Protein 6MNI (pdb70)

Foldseek 3Di:
DLLVVLVVCLQVVVQVVVVVLLVVVVVVVVVVLVVLVVLCPDCLNQAPDDQAWAAQAQAIDDHDPSLVVNLVVQVVVCVVPVQWPKKKKAWPVQGMHIPVDDNRHHNDGPCVDQQFVVQVVVEPDWAKTDWDADPVVRFTWIWTKHQQVYPCDVRTMMIITIGTLVVVQVSQVPDDSFPAKGKWKFALQQATSDDPVPCVSHRPGQCPDDQWSVVVNVDQAAWDWTGGNNATKIWGWADDPVNNMIMIMIDGSVRSSD/DVVQQVQQQVQVVVVLVVVVVVVVVVLVVQVVQQPDCLNQAPDDQAWAAQAQAIDDHDPSLVVNLVVQVVVCVVPVQFPKKKKAWPVQHMHIPVDDRRHHNDGCCPDQQFVVQVVVAPDFDKTDWDADPVVRWTWIWTKHQHVYPVGGRTIMIITIGTLVSVLVVQLPDAGQPHKGKWKFALQQATSYDNVPRVSHRPGQCPPDAFSVVVNVDQFAWDWTQHPNFTKIWTWAANPVNNITMIIIDGVVSVD

Solvent-accessible surface area: 21282 Å² total

Radius of gyration: 25.37 Å; Cα contacts (8 Å, |Δi|>4): 1089; chains: 2; bounding box: 43×61×76 Å

B-factor: mean 28.2, std 11.21, range [11.04, 81.49]

Nearest PDB structures (foldseek):
  6mni-assembly1_B  TM=1.004E+00  e=1.463E-52  Pseudomonas syringae pv. actinidiae
  7k5n-assembly1_A-2  TM=7.389E-01  e=6.295E-14  Aeromonas caviae
  7w0w-assembly1_A  TM=8.957E-01  e=5.207E-07  Bacillus velezensis
  3lif-assembly2_B  TM=7.211E-01  e=4.928E-08  Rhodopseudomonas palustris
  7w0w-assembly1_B  TM=7.610E-01  e=7.788E-07  Bacillus velezensis

Secondary structure (DSSP, 8-state):
-HHHHHHHHHHHHHHHHHHHHHHHHHHHHHHHHHHHHHHHHSHHHHT--S-S-B-SSSSPPPPPHHHHHHHHHHHHHHHH-TT-SEEEEEETTSBEEEES--TT--S--GGGSHHHHHHHHTTTSEEEPPPEEEGGGTEEEEEEEEEEEETTEEEEEEEEEEEEHHHHHHHHTT--BTTTBEEEEEETTSBEEE-SS-GGGTTSBGGG-STTHHHHTT--SEEEEEEETTEEEEEEEEEETTTTEEEEEEEEHHHHT-/-HHHHHHHHHHHHHHHHHHHHHHHHHHHHHHHHHT-HHHHT--S-S-B-SSSS--PPPHHHHHHHHHHHHHHHH-TT--EEEEEETTSBEEEES--TT--S--GGGSHHHHHHHTTTTSEEEPPPEEEGGGTEEEEEEEEEE--SS-SS-EEEEEEEEHHHHHHHHHT--BTTTBEEEEEETTSBEEE-SS-GGGTTSBGGGS-TTHHHHTT-SSEEEEEEETTEEEEEEEEE-TTT-EEEEEEEEHHHH-

Sequence (509 aa):
NLRDKATSDFVDSSGREEIRQVDNAMQLFFDGITQNVNYIAAHPLIAGAGDDFRNYMGAVATAQSENDKQATELFASSIAKAHPAYSYVSYGLINGSYIMTPEDPKKMSNYDPRVRPWYKTAMANAGKTVRSDAYYWANDDAVLVSTIRAIPNKLGNPGGVVNIDVSLKQLTNIVKQIKLGESGYLMLMEKNGTVLVDPKQPEHNFKKLGELGDGFAELAKTGSGLVELTLNGERYMANVYPSEQLGWNFIGLIKQDEVMATSDFVDSSSGRREIRQVDNNAMQLFFDGITQNVNYIAAHPLIAGAGDDFRNYMGAVATAQSENDKQATELFASSIAKAHPAYSYVSYGLINGSYIMTPEDPKMSNYDPRVRPWYKTAMANAGKTVRSDAYYWANDDAVLVSTIRAIPNKLGNPGGVVNIDVSLKQLTNIVKQIKLGESGYLMLMEKNGTVLVDPKQPEHNFKKLGELGDGFAELAKTGSGLVELTLNGERYMANVYPSEQLGWNFIGLIKQDEVM

Structure (mmCIF, N/CA/C/O backbone):
data_6MNI
#
_entry.id   6MNI
#
_cell.length_a   34.244
_cell.length_b   53.916
_cell.length_c   73.312
_cell.angle_alpha   104.790
_cell.angle_beta   91.200
_cell.angle_gamma   92.710
#
_symmetry.space_group_name_H-M   'P 1'
#
loop_
_entity.id
_entity.type
_entity.pdbx_description
1 polymer 'Methyl-accepting chemotaxis protein'
2 non-polymer PROLINE
3 non-polymer GLYCEROL
4 non-polymer 'CHLORIDE ION'
5 water water
#
loop_
_atom_site.group_PDB
_atom_site.id
_atom_site.type_symbol
_atom_site.label_atom_id
_atom_site.label_alt_id
_atom_site.label_comp_id
_atom_site.label_asym_id
_atom_site.label_entity_id
_atom_site.label_seq_id
_atom_site.pdbx_PDB_ins_code
_atom_site.Cartn_x
_atom_site.Cartn_y
_atom_site.Cartn_z
_atom_site.occupancy
_atom_site.B_iso_or_equiv
_atom_site.auth_seq_id
_atom_site.auth_comp_id
_atom_site.auth_asym_id
_atom_site.auth_atom_id
_atom_site.pdbx_PDB_model_num
ATOM 1 N N . ASN A 1 23 ? -0.188 -12.854 11.111 1.00 43.93 29 ASN A N 1
ATOM 2 C CA . ASN A 1 23 ? -0.922 -13.936 11.785 1.00 43.98 29 ASN A CA 1
ATOM 3 C C . ASN A 1 23 ? -0.025 -14.681 12.772 1.00 45.98 29 ASN A C 1
ATOM 4 O O . ASN A 1 23 ? -0.253 -14.612 13.973 1.00 41.17 29 ASN A O 1
ATOM 9 N N . LEU A 1 24 ? 0.987 -15.398 12.268 1.00 37.63 30 LEU A N 1
ATOM 10 C CA . LEU A 1 24 ? 1.962 -16.015 13.168 1.00 44.53 30 LEU A CA 1
ATOM 11 C C . LEU A 1 24 ? 2.695 -14.961 13.994 1.00 37.18 30 LEU A C 1
ATOM 12 O O . LEU A 1 24 ? 2.913 -15.147 15.197 1.00 34.13 30 LEU A O 1
ATOM 17 N N . ARG A 1 25 ? 3.088 -13.849 13.367 1.00 32.36 31 ARG A N 1
ATOM 18 C CA . ARG A 1 25 ? 3.631 -12.727 14.132 1.00 29.18 31 ARG A CA 1
ATOM 19 C C . ARG A 1 25 ? 2.629 -12.253 15.178 1.00 29.05 31 ARG A C 1
ATOM 20 O O . ARG A 1 25 ? 2.988 -12.029 16.342 1.00 30.00 31 ARG A O 1
ATOM 28 N N . ASP A 1 26 ? 1.360 -12.105 14.780 1.00 24.23 32 ASP A N 1
ATOM 29 C CA . ASP A 1 26 ? 0.323 -11.671 15.717 1.00 25.24 32 ASP A CA 1
ATOM 30 C C . ASP A 1 26 ? 0.144 -12.666 16.852 1.00 31.40 32 ASP A C 1
ATOM 31 O O . ASP A 1 26 ? -0.070 -12.269 18.004 1.00 32.49 32 ASP A O 1
ATOM 36 N N . LYS A 1 27 ? 0.175 -13.963 16.541 1.00 31.97 33 LYS A N 1
ATOM 37 C CA . LYS A 1 27 ? -0.028 -14.947 17.602 1.00 31.05 33 LYS A CA 1
ATOM 38 C C . LYS A 1 27 ? 1.131 -14.925 18.585 1.00 30.42 33 LYS A C 1
ATOM 39 O O . LYS A 1 27 ? 0.919 -14.990 19.802 1.00 32.98 33 LYS A O 1
ATOM 45 N N . ALA A 1 28 ? 2.363 -14.832 18.081 1.00 26.18 34 ALA A N 1
ATOM 46 C CA . ALA A 1 28 ? 3.505 -14.754 18.982 1.00 31.18 34 ALA A CA 1
ATOM 47 C C . ALA A 1 28 ? 3.455 -13.482 19.819 1.00 34.59 34 ALA A C 1
ATOM 48 O O . ALA A 1 28 ? 3.820 -13.496 20.999 1.00 31.15 34 ALA A O 1
ATOM 50 N N . THR A 1 29 ? 3.007 -12.370 19.223 1.00 28.55 35 THR A N 1
ATOM 51 C CA . THR A 1 29 ? 2.914 -11.116 19.968 1.00 28.06 35 THR A CA 1
ATOM 52 C C . THR A 1 29 ? 1.793 -11.162 21.001 1.00 30.34 35 THR A C 1
ATOM 53 O O . THR A 1 29 ? 1.985 -10.747 22.152 1.00 31.09 35 THR A O 1
ATOM 57 N N . SER A 1 30 ? 0.615 -11.658 20.616 1.00 25.15 36 SER A N 1
ATOM 58 C CA . SER A 1 30 ? -0.471 -11.753 21.589 1.00 30.02 36 SER A CA 1
ATOM 59 C C . SER A 1 30 ? -0.144 -12.754 22.690 1.00 30.79 36 SER A C 1
ATOM 60 O O . SER A 1 30 ? -0.583 -12.579 23.835 1.00 32.00 36 SER A O 1
ATOM 63 N N . ASP A 1 31 ? 0.635 -13.792 22.376 1.00 30.70 37 ASP A N 1
ATOM 64 C CA . ASP A 1 31 ? 1.060 -14.722 23.420 1.00 33.10 37 ASP A CA 1
ATOM 65 C C . ASP A 1 31 ? 1.964 -14.028 24.430 1.00 31.10 37 ASP A C 1
ATOM 66 O O . ASP A 1 31 ? 1.862 -14.273 25.639 1.00 29.99 37 ASP A O 1
ATOM 71 N N . PHE A 1 32 ? 2.859 -13.154 23.960 1.00 28.12 38 PHE A N 1
ATOM 72 C CA . PHE A 1 32 ? 3.696 -12.412 24.894 1.00 26.43 38 PHE A CA 1
ATOM 73 C C . PHE A 1 32 ? 2.851 -11.482 25.748 1.00 28.58 38 PHE A C 1
ATOM 74 O O . PHE A 1 32 ? 2.995 -11.442 26.978 1.00 27.00 38 PHE A O 1
ATOM 82 N N . VAL A 1 33 ? 1.949 -10.735 25.110 1.00 22.93 39 VAL A N 1
ATOM 83 C CA . VAL A 1 33 ? 1.130 -9.772 25.838 1.00 25.21 39 VAL A CA 1
ATOM 84 C C . VAL A 1 33 ? 0.264 -10.491 26.866 1.00 28.34 39 VAL A C 1
ATOM 85 O O . VAL A 1 33 ? 0.169 -10.069 28.028 1.00 28.00 39 VAL A O 1
ATOM 89 N N . ASP A 1 34 ? -0.365 -11.598 26.454 1.00 26.68 40 ASP A N 1
ATOM 90 C CA . ASP A 1 34 ? -1.201 -12.381 27.365 1.00 32.96 40 ASP A CA 1
ATOM 91 C C . ASP A 1 34 ? -0.376 -13.000 28.484 1.00 28.36 40 ASP A C 1
ATOM 92 O O . ASP A 1 34 ? -0.721 -12.877 29.667 1.00 31.32 40 ASP A O 1
ATOM 97 N N . SER A 1 35 ? 0.713 -13.678 28.127 1.00 24.58 41 SER A N 1
ATOM 98 C CA . SER A 1 35 ? 1.538 -14.343 29.129 1.00 27.38 41 SER A CA 1
ATOM 99 C C . SER A 1 35 ? 2.152 -13.343 30.107 1.00 29.17 41 SER A C 1
ATOM 100 O O . SER A 1 35 ? 2.088 -13.538 31.328 1.00 27.68 41 SER A O 1
ATOM 103 N N . SER A 1 36 ? 2.743 -12.256 29.601 1.00 23.17 42 SER A N 1
ATOM 104 C CA . SER A 1 36 ? 3.394 -11.307 30.500 1.00 23.20 42 SER A CA 1
ATOM 105 C C . SER A 1 36 ? 2.380 -10.573 31.368 1.00 24.71 42 SER A C 1
ATOM 106 O O . SER A 1 36 ? 2.648 -10.307 32.544 1.00 23.73 42 SER A O 1
ATOM 109 N N . GLY A 1 37 ? 1.213 -10.238 30.817 1.00 23.03 43 GLY A N 1
ATOM 110 C CA . GLY A 1 37 ? 0.192 -9.594 31.620 1.00 21.70 43 GLY A CA 1
ATOM 111 C C . GLY A 1 37 ? -0.328 -10.509 32.709 1.00 22.76 43 GLY A C 1
ATOM 112 O O . GLY A 1 37 ? -0.593 -10.072 33.833 1.00 26.28 43 GLY A O 1
ATOM 113 N N . ARG A 1 38 ? -0.462 -11.796 32.394 1.00 21.23 44 ARG A N 1
ATOM 114 C CA . ARG A 1 38 ? -0.985 -12.726 33.388 1.00 24.03 44 ARG A CA 1
ATOM 115 C C . ARG A 1 38 ? 0.021 -12.950 34.504 1.00 24.13 44 ARG A C 1
ATOM 116 O O . ARG A 1 38 ? -0.363 -13.113 35.673 1.00 29.60 44 ARG A O 1
ATOM 124 N N . GLU A 1 39 ? 1.311 -12.941 34.173 1.00 25.88 45 GLU A N 1
ATOM 125 C CA A GLU A 1 39 ? 2.350 -13.061 35.192 0.51 24.72 45 GLU A CA 1
ATOM 126 C CA B GLU A 1 39 ? 2.326 -13.070 35.210 0.49 24.74 45 GLU A CA 1
ATOM 127 C C . GLU A 1 39 ? 2.480 -11.775 36.001 1.00 29.66 45 GLU A C 1
ATOM 128 O O . GLU A 1 39 ? 2.589 -11.808 37.235 1.00 24.71 45 GLU A O 1
ATOM 139 N N . ILE A 1 40 ? 2.478 -10.620 35.320 1.00 20.18 46 ILE A N 1
ATOM 140 C CA . ILE A 1 40 ? 2.647 -9.359 36.032 1.00 18.16 46 ILE A CA 1
ATOM 141 C C . ILE A 1 40 ? 1.487 -9.102 36.982 1.00 22.34 46 ILE A C 1
ATOM 142 O O . ILE A 1 40 ? 1.678 -8.547 38.075 1.00 26.21 46 ILE A O 1
ATOM 147 N N . ARG A 1 41 ? 0.268 -9.485 36.594 1.00 21.10 47 ARG A N 1
ATOM 148 C CA . ARG A 1 41 ? -0.855 -9.227 37.483 1.00 24.11 47 ARG A CA 1
ATOM 149 C C . ARG A 1 41 ? -0.674 -9.960 38.805 1.00 24.03 47 ARG A C 1
ATOM 150 O O . ARG A 1 41 ? -1.090 -9.451 39.851 1.00 24.67 47 ARG A O 1
ATOM 158 N N . GLN A 1 42 ? -0.009 -11.121 38.788 1.00 24.13 48 GLN A N 1
ATOM 159 C CA . GLN A 1 42 ? 0.254 -11.821 40.048 1.00 23.78 48 GLN A CA 1
ATOM 160 C C . GLN A 1 42 ? 1.393 -11.181 40.835 1.00 28.19 48 GLN A C 1
ATOM 161 O O . GLN A 1 42 ? 1.408 -11.279 42.070 1.00 24.80 48 GLN A O 1
ATOM 167 N N . VAL A 1 43 ? 2.356 -10.550 40.145 1.00 22.35 49 VAL A N 1
ATOM 168 C CA . VAL A 1 43 ? 3.409 -9.789 40.820 1.00 22.37 49 VAL A CA 1
ATOM 169 C C . VAL A 1 43 ? 2.828 -8.533 41.459 1.00 21.56 49 VAL A C 1
ATOM 170 O O . VAL A 1 43 ? 3.201 -8.151 42.576 1.00 23.09 49 VAL A O 1
ATOM 174 N N . ASP A 1 44 ? 1.914 -7.868 40.748 1.00 22.92 50 ASP A N 1
ATOM 175 C CA . ASP A 1 44 ? 1.166 -6.735 41.290 1.00 21.46 50 ASP A CA 1
ATOM 176 C C . ASP A 1 44 ? 0.468 -7.129 42.584 1.00 22.71 50 ASP A C 1
ATOM 177 O O . ASP A 1 44 ? 0.560 -6.423 43.602 1.00 23.81 50 ASP A O 1
ATOM 182 N N . ASN A 1 45 ? -0.203 -8.288 42.568 1.00 20.13 51 ASN A N 1
ATOM 183 C CA . ASN A 1 45 ? -0.885 -8.763 43.768 1.00 19.03 51 ASN A CA 1
ATOM 184 C C . ASN A 1 45 ? 0.111 -9.027 44.885 1.00 21.75 51 ASN A C 1
ATOM 185 O O . ASN A 1 45 ? -0.136 -8.665 46.043 1.00 21.31 51 ASN A O 1
ATOM 190 N N . ALA A 1 46 ? 1.248 -9.643 44.555 1.00 18.53 52 ALA A N 1
ATOM 191 C CA . ALA A 1 46 ? 2.275 -9.903 45.562 1.00 21.67 52 ALA A CA 1
ATOM 192 C C . ALA A 1 46 ? 2.755 -8.613 46.214 1.00 22.89 52 ALA A C 1
ATOM 193 O O . ALA A 1 46 ? 2.856 -8.525 47.444 1.00 19.42 52 ALA A O 1
ATOM 195 N N . MET A 1 47 ? 3.069 -7.597 45.400 1.00 18.74 53 MET A N 1
ATOM 196 C CA . MET A 1 47 ? 3.529 -6.328 45.949 1.00 20.81 53 MET A CA 1
ATOM 197 C C . MET A 1 47 ? 2.456 -5.678 46.818 1.00 19.18 53 MET A C 1
ATOM 198 O O . MET A 1 47 ? 2.761 -5.066 47.848 1.00 19.94 53 MET A O 1
ATOM 203 N N . GLN A 1 48 ? 1.190 -5.812 46.428 1.00 19.05 54 GLN A N 1
ATOM 204 C CA . GLN A 1 48 ? 0.125 -5.230 47.225 1.00 21.40 54 GLN A CA 1
ATOM 205 C C . GLN A 1 48 ? 0.033 -5.900 48.585 1.00 21.19 54 GLN A C 1
ATOM 206 O O . GLN A 1 48 ? -0.197 -5.225 49.590 1.00 22.53 54 GLN A O 1
ATOM 212 N N . LEU A 1 49 ? 0.230 -7.220 48.639 1.00 22.65 55 LEU A N 1
ATOM 213 C CA . LEU A 1 49 ? 0.168 -7.915 49.928 1.00 17.81 55 LEU A CA 1
ATOM 214 C C . LEU A 1 49 ? 1.337 -7.515 50.818 1.00 18.35 55 LEU A C 1
ATOM 215 O O . LEU A 1 49 ? 1.187 -7.373 52.043 1.00 20.16 55 LEU A O 1
ATOM 220 N N . PHE A 1 50 ? 2.516 -7.351 50.219 1.00 17.87 56 PHE A N 1
ATOM 221 C CA . PHE A 1 50 ? 3.671 -6.847 50.951 1.00 22.06 56 PHE A CA 1
ATOM 222 C C . PHE A 1 50 ? 3.371 -5.489 51.579 1.00 22.32 56 PHE A C 1
ATOM 223 O O . PHE A 1 50 ? 3.564 -5.283 52.788 1.00 17.84 56 PHE A O 1
ATOM 231 N N . PHE A 1 51 ? 2.871 -4.556 50.780 1.00 17.86 57 PHE A N 1
ATOM 232 C CA . PHE A 1 51 ? 2.611 -3.228 51.319 1.00 17.97 57 PHE A CA 1
ATOM 233 C C . PHE A 1 51 ? 1.385 -3.213 52.219 1.00 22.34 57 PHE A C 1
ATOM 234 O O . PHE A 1 51 ? 1.293 -2.369 53.113 1.00 20.17 57 PHE A O 1
ATOM 242 N N . ASP A 1 52 ? 0.435 -4.128 52.002 1.00 18.07 58 ASP A N 1
ATOM 243 C CA . ASP A 1 52 ? -0.701 -4.231 52.918 1.00 20.64 58 ASP A CA 1
ATOM 244 C C . ASP A 1 52 ? -0.220 -4.504 54.325 1.00 20.94 58 ASP A C 1
ATOM 245 O O . ASP A 1 52 ? -0.751 -3.943 55.291 1.00 19.23 58 ASP A O 1
ATOM 250 N N . GLY A 1 53 ? 0.753 -5.411 54.469 1.00 17.85 59 GLY A N 1
ATOM 251 C CA . GLY A 1 53 ? 1.272 -5.707 55.796 1.00 18.70 59 GLY A CA 1
ATOM 252 C C . GLY A 1 53 ? 1.922 -4.497 56.436 1.00 18.43 59 GLY A C 1
ATOM 253 O O . GLY A 1 53 ? 1.830 -4.297 57.648 1.00 16.29 59 GLY A O 1
ATOM 254 N N . ILE A 1 54 ? 2.592 -3.674 55.623 1.00 16.20 60 ILE A N 1
ATOM 255 C CA . ILE A 1 54 ? 3.207 -2.451 56.135 1.00 15.53 60 ILE A CA 1
ATOM 256 C C . ILE A 1 54 ? 2.136 -1.443 56.541 1.00 18.72 60 ILE A C 1
ATOM 257 O O . ILE A 1 54 ? 2.201 -0.845 57.620 1.00 17.22 60 ILE A O 1
ATOM 262 N N . THR A 1 55 ? 1.137 -1.245 55.681 1.00 16.50 61 THR A N 1
ATOM 263 C CA . THR A 1 55 ? 0.015 -0.362 55.999 1.00 13.83 61 THR A CA 1
ATOM 264 C C . THR A 1 55 ? -0.623 -0.744 57.319 1.00 15.55 61 THR A C 1
ATOM 265 O O . THR A 1 55 ? -0.899 0.113 58.167 1.00 16.22 61 THR A O 1
ATOM 269 N N . GLN A 1 56 ? -0.860 -2.042 57.511 1.00 15.49 62 GLN A N 1
ATOM 270 C CA . GLN A 1 56 ? -1.495 -2.491 58.744 1.00 14.19 62 GLN A CA 1
ATOM 271 C C . GLN A 1 56 ? -0.604 -2.223 59.949 1.00 14.23 62 GLN A C 1
ATOM 272 O O . GLN A 1 56 ? -1.090 -1.866 61.022 1.00 15.44 62 GLN A O 1
ATOM 278 N N . ASN A 1 57 ? 0.711 -2.369 59.792 1.00 14.88 63 ASN A N 1
ATOM 279 C CA . ASN A 1 57 ? 1.575 -2.091 60.927 1.00 15.69 63 ASN A CA 1
ATOM 280 C C . ASN A 1 57 ? 1.691 -0.588 61.214 1.00 16.86 63 ASN A C 1
ATOM 281 O O . ASN A 1 57 ? 1.835 -0.199 62.377 1.00 17.17 63 ASN A O 1
ATOM 286 N N . VAL A 1 58 ? 1.605 0.267 60.191 1.00 16.99 64 VAL A N 1
ATOM 287 C CA . VAL A 1 58 ? 1.531 1.707 60.440 1.00 14.50 64 VAL A CA 1
ATOM 288 C C . VAL A 1 58 ? 0.281 2.026 61.248 1.00 16.68 64 VAL A C 1
ATOM 289 O O . VAL A 1 58 ? 0.329 2.779 62.223 1.00 16.68 64 VAL A O 1
ATOM 293 N N . ASN A 1 59 ? -0.847 1.402 60.885 1.00 16.46 65 ASN A N 1
ATOM 294 C CA . ASN A 1 59 ? -2.099 1.620 61.613 1.00 16.16 65 ASN A CA 1
ATOM 295 C C . ASN A 1 59 ? -2.031 1.122 63.053 1.00 18.06 65 ASN A C 1
ATOM 296 O O . ASN A 1 59 ? -2.645 1.719 63.949 1.00 17.42 65 ASN A O 1
ATOM 301 N N . TYR A 1 60 ? -1.303 0.033 63.299 1.00 17.36 66 TYR A N 1
ATOM 302 C CA . TYR A 1 60 ? -1.069 -0.415 64.665 1.00 16.44 66 TYR A CA 1
ATOM 303 C C . TYR A 1 60 ? -0.259 0.618 65.444 1.00 15.49 66 TYR A C 1
ATOM 304 O O . TYR A 1 60 ? -0.620 0.987 66.571 1.00 18.10 66 TYR A O 1
ATOM 313 N N . ILE A 1 61 ? 0.835 1.114 64.846 1.00 15.10 67 ILE A N 1
ATOM 314 C CA . ILE A 1 61 ? 1.668 2.101 65.527 1.00 14.73 67 ILE A CA 1
ATOM 315 C C . ILE A 1 61 ? 0.864 3.354 65.825 1.00 16.39 67 ILE A C 1
ATOM 316 O O . ILE A 1 61 ? 0.961 3.922 66.918 1.00 17.49 67 ILE A O 1
ATOM 321 N N . ALA A 1 62 ? 0.059 3.800 64.857 1.00 15.50 68 ALA A N 1
ATOM 322 C CA . ALA A 1 62 ? -0.679 5.054 64.982 1.00 16.92 68 ALA A CA 1
ATOM 323 C C . ALA A 1 62 ? -1.673 5.023 66.135 1.00 21.09 68 ALA A C 1
ATOM 324 O O . ALA A 1 62 ? -1.976 6.065 66.720 1.00 19.00 68 ALA A O 1
ATOM 326 N N . ALA A 1 63 ? -2.206 3.855 66.456 1.00 18.64 69 ALA A N 1
ATOM 327 C CA . ALA A 1 63 ? -3.159 3.732 67.552 1.00 16.50 69 ALA A CA 1
ATOM 328 C C . ALA A 1 63 ? -2.493 3.431 68.884 1.00 18.40 69 ALA A C 1
ATOM 329 O O . ALA A 1 63 ? -3.188 3.355 69.912 1.00 21.32 69 ALA A O 1
ATOM 331 N N . HIS A 1 64 ? -1.177 3.257 68.905 1.00 17.70 70 HIS A N 1
ATOM 332 C CA . HIS A 1 64 ? -0.495 2.908 70.142 1.00 19.55 70 HIS A CA 1
ATOM 333 C C . HIS A 1 64 ? -0.512 4.080 71.129 1.00 20.87 70 HIS A C 1
ATOM 334 O O . HIS A 1 64 ? -0.351 5.246 70.734 1.00 19.17 70 HIS A O 1
ATOM 341 N N . PRO A 1 65 ? -0.689 3.810 72.423 1.00 18.89 71 PRO A N 1
ATOM 342 C CA . PRO A 1 65 ? -0.784 4.912 73.405 1.00 18.61 71 PRO A CA 1
ATOM 343 C C . PRO A 1 65 ? 0.419 5.839 73.449 1.00 23.06 71 PRO A C 1
ATOM 344 O O . PRO A 1 65 ? 0.249 7.021 73.768 1.00 21.11 71 PRO A O 1
ATOM 348 N N . LEU A 1 66 ? 1.632 5.341 73.190 1.00 19.24 72 LEU A N 1
ATOM 349 C CA . LEU A 1 66 ? 2.801 6.215 73.183 1.00 19.55 72 LEU A CA 1
ATOM 350 C C . LEU A 1 66 ? 2.803 7.144 71.986 1.00 20.06 72 LEU A C 1
ATOM 351 O O . LEU A 1 66 ? 3.516 8.158 71.990 1.00 20.06 72 LEU A O 1
ATOM 356 N N . ILE A 1 67 ? 2.041 6.804 70.954 1.00 17.81 73 ILE A N 1
AT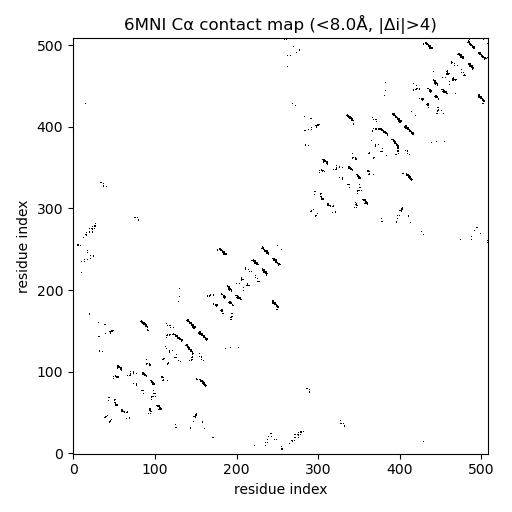OM 357 C CA . ILE A 1 67 ? 2.121 7.499 69.669 1.00 17.62 73 ILE A CA 1
ATOM 358 C C . ILE A 1 67 ? 0.876 8.372 69.525 1.00 15.88 73 ILE A C 1
ATOM 359 O O . ILE A 1 67 ? 0.965 9.599 69.347 1.00 16.91 73 ILE A O 1
ATOM 364 N N . ALA A 1 68 ? -0.303 7.746 69.646 1.00 17.49 74 ALA A N 1
ATOM 365 C CA . ALA A 1 68 ? -1.542 8.524 69.655 1.00 21.99 74 ALA A CA 1
ATOM 366 C C . ALA A 1 68 ? -1.594 9.503 70.827 1.00 20.42 74 ALA A C 1
ATOM 367 O O . ALA A 1 68 ? -2.290 10.521 70.758 1.00 21.82 74 ALA A O 1
ATOM 369 N N . GLY A 1 69 ? -0.914 9.195 71.927 1.00 19.66 75 GLY A N 1
ATOM 370 C CA . GLY A 1 69 ? -0.884 10.037 73.095 1.00 22.27 75 GLY A CA 1
ATOM 371 C C . GLY A 1 69 ? 0.374 10.860 73.230 1.00 22.74 75 GLY A C 1
ATOM 372 O O . GLY A 1 69 ? 0.635 11.392 74.315 1.00 25.40 75 GLY A O 1
ATOM 373 N N . ALA A 1 70 ? 1.173 10.965 72.169 1.00 18.68 76 ALA A N 1
ATOM 374 C CA . ALA A 1 70 ? 2.426 11.711 72.227 1.00 20.41 76 ALA A CA 1
ATOM 375 C C . ALA A 1 70 ? 2.195 13.188 72.508 1.00 20.68 76 ALA A C 1
ATOM 376 O O . ALA A 1 70 ? 1.278 13.799 71.959 1.00 22.10 76 ALA A O 1
ATOM 378 N N . GLY A 1 71 ? 3.077 13.766 73.333 1.00 22.11 77 GLY A N 1
ATOM 379 C CA . GLY A 1 71 ? 3.056 15.180 73.666 1.00 20.32 77 GLY A CA 1
ATOM 380 C C . GLY A 1 71 ? 4.328 15.886 73.245 1.00 23.15 77 GLY A C 1
ATOM 381 O O . GLY A 1 71 ? 4.883 15.571 72.191 1.00 21.41 77 GLY A O 1
ATOM 382 N N . ASP A 1 72 ? 4.802 16.853 74.034 1.00 21.40 78 ASP A N 1
ATOM 383 C CA . ASP A 1 72 ? 5.858 17.743 73.557 1.00 21.27 78 ASP A CA 1
ATOM 384 C C . ASP A 1 72 ? 7.248 17.354 74.051 1.00 22.01 78 ASP A C 1
ATOM 385 O O . ASP A 1 72 ? 8.166 18.188 73.986 1.00 22.81 78 ASP A O 1
ATOM 390 N N . ASP A 1 73 ? 7.428 16.115 74.523 1.00 21.33 79 ASP A N 1
ATOM 391 C CA . ASP A 1 73 ? 8.647 15.703 75.214 1.00 24.94 79 ASP A CA 1
ATOM 392 C C . ASP A 1 73 ? 9.510 14.724 74.420 1.00 20.79 79 ASP A C 1
ATOM 393 O O . ASP A 1 73 ? 10.374 14.064 75.006 1.00 23.09 79 ASP A O 1
ATOM 398 N N . PHE A 1 74 ? 9.340 14.636 73.099 1.00 18.23 80 PHE A N 1
ATOM 399 C CA . PHE A 1 74 ? 10.246 13.821 72.302 1.00 18.76 80 PHE A CA 1
ATOM 400 C C . PHE A 1 74 ? 11.468 14.647 71.883 1.00 17.66 80 PHE A C 1
ATOM 401 O O . PHE A 1 74 ? 11.410 15.872 71.792 1.00 19.19 80 PHE A O 1
ATOM 409 N N . ARG A 1 75 ? 12.575 13.960 71.600 1.00 16.86 81 ARG A N 1
ATOM 410 C CA . ARG A 1 75 ? 13.792 14.675 71.215 1.00 18.19 81 ARG A CA 1
ATOM 411 C C . ARG A 1 75 ? 13.599 15.451 69.923 1.00 19.47 81 ARG A C 1
ATOM 412 O O . ARG A 1 75 ? 12.894 15.034 69.005 1.00 18.69 81 ARG A O 1
ATOM 420 N N . ASN A 1 76 ? 14.263 16.596 69.851 1.00 17.16 82 ASN A N 1
ATOM 421 C CA . ASN A 1 76 ? 14.175 17.476 68.704 1.00 20.51 82 ASN A CA 1
ATOM 422 C C . ASN A 1 76 ? 15.581 17.591 68.133 1.00 22.41 82 ASN A C 1
ATOM 423 O O . ASN A 1 76 ? 16.510 17.953 68.860 1.00 21.74 82 ASN A O 1
ATOM 428 N N . TYR A 1 77 ? 15.740 17.262 66.849 1.00 17.21 83 TYR A N 1
ATOM 429 C CA . TYR A 1 77 ? 17.051 17.213 66.218 1.00 17.47 83 TYR A CA 1
ATOM 430 C C . TYR A 1 77 ? 17.268 18.354 65.229 1.00 18.46 83 TYR A C 1
ATOM 431 O O . TYR A 1 77 ? 18.096 18.218 64.330 1.00 17.52 83 TYR A O 1
ATOM 440 N N . MET A 1 78 ? 16.499 19.449 65.349 1.00 16.38 84 MET A N 1
ATOM 441 C CA . MET A 1 78 ? 16.552 20.511 64.341 1.00 16.29 84 MET A CA 1
ATOM 442 C C . MET A 1 78 ? 17.844 21.303 64.397 1.00 20.24 84 MET A C 1
ATOM 443 O O . MET A 1 78 ? 18.199 21.957 63.406 1.00 21.81 84 MET A O 1
ATOM 448 N N . GLY A 1 79 ? 18.542 21.268 65.524 1.00 21.63 85 GLY A N 1
ATOM 449 C CA . GLY A 1 79 ? 19.793 21.983 65.635 1.00 24.21 85 GLY A CA 1
ATOM 450 C C . GLY A 1 79 ? 21.009 21.094 65.774 1.00 23.45 85 GLY A C 1
ATOM 451 O O . GLY A 1 79 ? 21.014 19.929 65.363 1.00 21.84 85 GLY A O 1
ATOM 452 N N . ALA A 1 80 ? 22.049 21.650 66.402 1.00 26.47 86 ALA A N 1
ATOM 453 C CA . ALA A 1 80 ? 23.358 21.012 66.418 1.00 28.48 86 ALA A CA 1
ATOM 454 C C . ALA A 1 80 ? 23.377 19.776 67.302 1.00 24.17 86 ALA A C 1
ATOM 455 O O . ALA A 1 80 ? 24.088 18.813 66.999 1.00 28.72 86 ALA A O 1
ATOM 457 N N . VAL A 1 81 ? 22.604 19.788 68.381 1.00 27.12 87 VAL A N 1
ATOM 458 C CA . VAL A 1 81 ? 22.584 18.702 69.355 1.00 25.61 87 VAL A CA 1
ATOM 459 C C . VAL A 1 81 ? 21.136 18.431 69.710 1.00 25.73 87 VAL A C 1
ATOM 460 O O . VAL A 1 81 ? 20.338 19.362 69.844 1.00 26.84 87 VAL A O 1
ATOM 464 N N . ALA A 1 82 ? 20.795 17.152 69.875 1.00 26.79 88 ALA A N 1
ATOM 465 C CA . ALA A 1 82 ? 19.430 16.812 70.236 1.00 22.54 88 ALA A CA 1
ATOM 466 C C . ALA A 1 82 ? 19.052 17.402 71.593 1.00 23.83 88 ALA A C 1
ATOM 467 O O . ALA A 1 82 ? 19.895 17.567 72.481 1.00 32.07 88 ALA A O 1
ATOM 469 N N . THR A 1 83 ? 17.767 17.725 71.757 1.00 19.95 89 THR A N 1
ATOM 470 C CA . THR A 1 83 ? 17.252 18.056 73.077 1.00 27.83 89 THR A CA 1
ATOM 471 C C . THR A 1 83 ? 17.294 16.811 73.976 1.00 27.14 89 THR A C 1
ATOM 472 O O . THR A 1 83 ? 17.631 15.710 73.538 1.00 24.60 89 THR A O 1
ATOM 476 N N . ALA A 1 84 ? 16.988 17.004 75.255 1.00 29.28 90 ALA A N 1
ATOM 477 C CA . ALA A 1 84 ? 17.161 15.937 76.235 1.00 30.70 90 ALA A CA 1
ATOM 478 C C . ALA A 1 84 ? 16.141 14.819 76.026 1.00 29.07 90 ALA A C 1
ATOM 479 O O . ALA A 1 84 ? 14.992 15.075 75.661 1.00 24.90 90 ALA A O 1
ATOM 481 N N . GLN A 1 85 ? 16.561 13.579 76.284 1.00 26.82 91 GLN A N 1
ATOM 482 C CA . GLN A 1 85 ? 15.713 12.408 76.059 1.00 23.11 91 GLN A CA 1
ATOM 483 C C . GLN A 1 85 ? 14.845 12.138 77.285 1.00 28.81 91 GLN A C 1
ATOM 484 O O . GLN A 1 85 ? 15.361 11.925 78.387 1.00 34.77 91 GLN A O 1
ATOM 490 N N . SER A 1 86 ? 13.535 12.125 77.083 1.00 21.69 92 SER A N 1
ATOM 491 C CA . SER A 1 86 ? 12.571 11.844 78.137 1.00 27.41 92 SER A CA 1
ATOM 492 C C . SER A 1 86 ? 12.293 10.346 78.228 1.00 25.06 92 SER A C 1
ATOM 493 O O . SER A 1 86 ? 12.614 9.567 77.329 1.00 24.38 92 SER A O 1
ATOM 496 N N . GLU A 1 87 ? 11.644 9.945 79.324 1.00 23.28 93 GLU A N 1
ATOM 497 C CA . GLU A 1 87 ? 11.233 8.550 79.441 1.00 23.69 93 GLU A CA 1
ATOM 498 C C . GLU A 1 87 ? 10.273 8.151 78.319 1.00 24.12 93 GLU A C 1
ATOM 499 O O . GLU A 1 87 ? 10.375 7.046 77.774 1.00 24.60 93 GLU A O 1
ATOM 505 N N . ASN A 1 88 ? 9.348 9.044 77.937 1.00 23.34 94 ASN A N 1
ATOM 506 C CA . ASN A 1 88 ? 8.424 8.703 76.858 1.00 24.97 94 ASN A CA 1
ATOM 507 C C . ASN A 1 88 ? 9.160 8.529 75.528 1.00 25.93 94 ASN A C 1
ATOM 508 O O . ASN A 1 88 ? 8.778 7.685 74.706 1.00 19.59 94 ASN A O 1
ATOM 513 N N . ASP A 1 89 ? 10.194 9.336 75.285 1.00 22.59 95 ASP A N 1
ATOM 514 C CA . ASP A 1 89 ? 11.001 9.175 74.076 1.00 19.88 95 ASP A CA 1
ATOM 515 C C . ASP A 1 89 ? 11.705 7.828 74.087 1.00 20.22 95 ASP A C 1
ATOM 516 O O . ASP A 1 89 ? 11.716 7.112 73.086 1.00 18.70 95 ASP A O 1
ATOM 521 N N . LYS A 1 90 ? 12.280 7.455 75.232 1.00 19.77 96 LYS A N 1
ATOM 522 C CA . LYS A 1 90 ? 12.928 6.151 75.343 1.00 20.60 96 LYS A CA 1
ATOM 523 C C . LYS A 1 90 ? 11.953 5.025 75.029 1.00 20.65 96 LYS A C 1
ATOM 524 O O . LYS A 1 90 ? 12.279 4.108 74.266 1.00 22.22 96 LYS A O 1
ATOM 530 N N . GLN A 1 91 ? 10.741 5.099 75.583 1.00 24.39 97 GLN A N 1
ATOM 531 C CA . GLN A 1 91 ? 9.771 4.025 75.391 1.00 22.11 97 GLN A CA 1
ATOM 532 C C . GLN A 1 91 ? 9.282 3.958 73.949 1.00 20.20 97 GLN A C 1
ATOM 533 O O . GLN A 1 91 ? 9.090 2.863 73.405 1.00 20.99 97 GLN A O 1
ATOM 539 N N . ALA A 1 92 ? 9.050 5.112 73.316 1.00 16.21 98 ALA A N 1
ATOM 540 C CA . ALA A 1 92 ? 8.623 5.085 71.916 1.00 17.06 98 ALA A CA 1
ATOM 541 C C . ALA A 1 92 ? 9.741 4.580 71.007 1.00 16.18 98 ALA A C 1
ATOM 542 O O . ALA A 1 92 ? 9.481 3.845 70.045 1.00 17.87 98 ALA A O 1
ATOM 544 N N . THR A 1 93 ? 10.989 4.980 71.282 1.00 18.53 99 THR A N 1
ATOM 545 C CA . THR A 1 93 ? 12.110 4.487 70.488 1.00 16.98 99 THR A CA 1
ATOM 546 C C . THR A 1 93 ? 12.208 2.973 70.595 1.00 19.94 99 THR A C 1
ATOM 547 O O . THR A 1 93 ? 12.397 2.279 69.588 1.00 20.87 99 THR A O 1
ATOM 551 N N . GLU A 1 94 ? 12.030 2.449 71.806 1.00 21.19 100 GLU A N 1
ATOM 552 C CA . GLU A 1 94 ? 12.122 1.007 72.016 1.00 19.72 100 GLU A CA 1
ATOM 553 C C . GLU A 1 94 ? 10.964 0.270 71.352 1.00 19.75 100 GLU A C 1
ATOM 554 O O . GLU A 1 94 ? 11.144 -0.838 70.826 1.00 19.47 100 GLU A O 1
ATOM 560 N N . LEU A 1 95 ? 9.769 0.866 71.369 1.00 19.61 101 LEU A N 1
ATOM 561 C CA . LEU A 1 95 ? 8.654 0.306 70.611 1.00 19.12 101 LEU A CA 1
ATOM 562 C C . LEU A 1 95 ? 9.026 0.156 69.146 1.00 19.08 101 LEU A C 1
ATOM 563 O O . LEU A 1 95 ? 8.855 -0.911 68.551 1.00 17.57 101 LEU A O 1
ATOM 568 N N . PHE A 1 96 ? 9.560 1.223 68.544 1.00 17.88 102 PHE A N 1
ATOM 569 C CA . PHE A 1 96 ? 9.893 1.140 67.126 1.00 15.16 102 PHE A CA 1
ATOM 570 C C . PHE A 1 96 ? 11.034 0.156 66.887 1.00 16.60 102 PHE A C 1
ATOM 571 O O . PHE A 1 96 ? 11.041 -0.564 65.883 1.00 19.03 102 PHE A O 1
ATOM 579 N N . ALA A 1 97 ? 12.018 0.138 67.787 1.00 16.38 103 ALA A N 1
ATOM 580 C CA . ALA A 1 97 ? 13.145 -0.779 67.651 1.00 16.24 103 ALA A CA 1
ATOM 581 C C . ALA A 1 97 ? 12.668 -2.230 67.650 1.00 19.11 103 ALA A C 1
ATOM 582 O O . ALA A 1 97 ? 13.189 -3.073 66.901 1.00 18.42 103 ALA A O 1
ATOM 584 N N . SER A 1 98 ? 11.702 -2.537 68.518 1.00 18.54 104 SER A N 1
ATOM 585 C CA A SER A 1 98 ? 11.206 -3.909 68.610 0.59 18.53 104 SER A CA 1
ATOM 586 C CA B SER A 1 98 ? 11.186 -3.904 68.616 0.41 18.53 104 SER A CA 1
ATOM 587 C C . SER A 1 98 ? 10.408 -4.291 67.369 1.00 19.94 104 SER A C 1
ATOM 588 O O . SER A 1 98 ? 10.469 -5.443 66.912 1.00 19.37 104 SER A O 1
ATOM 593 N N . ILE A 1 99 ? 9.659 -3.343 66.804 1.00 18.86 105 ILE A N 1
ATOM 594 C CA . ILE A 1 99 ? 8.942 -3.619 65.566 1.00 18.64 105 ILE A CA 1
ATOM 595 C C . ILE A 1 99 ? 9.924 -3.860 64.427 1.00 20.64 105 ILE A C 1
ATOM 596 O O . ILE A 1 99 ? 9.777 -4.804 63.646 1.00 17.80 105 ILE A O 1
ATOM 601 N N . ALA A 1 100 ? 10.949 -3.010 64.321 1.00 18.11 106 ALA A N 1
ATOM 602 C CA . ALA A 1 100 ? 11.929 -3.146 63.248 1.00 20.03 106 ALA A CA 1
ATOM 603 C C . ALA A 1 100 ? 12.701 -4.455 63.359 1.00 19.35 106 ALA A C 1
ATOM 604 O O . ALA A 1 100 ? 13.016 -5.095 62.342 1.00 18.81 106 ALA A O 1
ATOM 606 N N . LYS A 1 101 ? 13.002 -4.872 64.589 1.00 18.52 107 LYS A N 1
ATOM 607 C CA . LYS A 1 101 ? 13.750 -6.107 64.792 1.00 18.02 107 LYS A CA 1
ATOM 608 C C . LYS A 1 101 ? 13.003 -7.296 64.208 1.00 21.84 107 LYS A C 1
ATOM 609 O O . LYS A 1 101 ? 13.604 -8.175 63.570 1.00 22.24 107 LYS A O 1
ATOM 615 N N . ALA A 1 102 ? 11.680 -7.309 64.374 1.00 15.51 108 ALA A N 1
ATOM 616 C CA . ALA A 1 102 ? 10.860 -8.402 63.857 1.00 18.84 108 ALA A CA 1
ATOM 617 C C . ALA A 1 102 ? 10.592 -8.310 62.360 1.00 20.19 108 ALA A C 1
ATOM 618 O O . ALA A 1 102 ? 10.063 -9.271 61.782 1.00 18.69 108 ALA A O 1
ATOM 620 N N . HIS A 1 103 ? 10.905 -7.178 61.713 1.00 17.79 109 HIS A N 1
ATOM 621 C CA . HIS A 1 103 ? 10.604 -6.961 60.297 1.00 17.19 109 HIS A CA 1
ATOM 622 C C . HIS A 1 103 ? 11.862 -6.475 59.590 1.00 20.61 109 HIS A C 1
ATOM 623 O O . HIS A 1 103 ? 12.029 -5.272 59.333 1.00 19.08 109 HIS A O 1
ATOM 630 N N . PRO A 1 104 ? 12.765 -7.384 59.233 1.00 19.51 110 PRO A N 1
ATOM 631 C CA . PRO A 1 104 ? 14.036 -6.945 58.618 1.00 25.15 110 PRO A CA 1
ATOM 632 C C . PRO A 1 104 ? 13.883 -6.257 57.269 1.00 26.12 110 PRO A C 1
ATOM 633 O O . PRO A 1 104 ? 14.845 -5.620 56.813 1.00 25.44 110 PRO A O 1
ATOM 637 N N . ALA A 1 105 ? 12.730 -6.356 56.602 1.00 20.76 111 ALA A N 1
ATOM 638 C CA . ALA A 1 105 ? 12.590 -5.622 55.346 1.00 24.35 111 ALA A CA 1
ATOM 639 C C . ALA A 1 105 ? 12.332 -4.135 55.564 1.00 22.15 111 ALA A C 1
ATOM 640 O O . ALA A 1 105 ? 12.398 -3.366 54.601 1.00 24.29 111 ALA A O 1
ATOM 642 N N . TYR A 1 106 ? 12.064 -3.711 56.793 1.00 21.37 112 TYR A N 1
ATOM 643 C CA . TYR A 1 106 ? 11.874 -2.288 57.070 1.00 21.19 112 TYR A CA 1
ATOM 644 C C . TYR A 1 106 ? 13.234 -1.608 57.205 1.00 19.38 112 TYR A C 1
ATOM 645 O O . TYR A 1 106 ? 14.063 -2.040 58.008 1.00 22.50 112 TYR A O 1
ATOM 654 N N . SER A 1 107 ? 13.462 -0.529 56.444 1.00 17.44 113 SER A N 1
ATOM 655 C CA . SER A 1 107 ? 14.704 0.225 56.618 1.00 20.27 113 SER A CA 1
ATOM 656 C C . SER A 1 107 ? 14.663 1.135 57.841 1.00 19.62 113 SER A C 1
ATOM 657 O O . SER A 1 107 ? 15.652 1.229 58.582 1.00 20.22 113 SER A O 1
ATOM 660 N N . TYR A 1 108 ? 13.540 1.830 58.047 1.00 17.28 114 TYR A N 1
ATOM 661 C CA . TYR A 1 108 ? 13.373 2.763 59.152 1.00 15.54 114 TYR A CA 1
ATOM 662 C C . TYR A 1 108 ? 11.930 2.691 59.601 1.00 15.63 114 TYR A C 1
ATOM 663 O O . TYR A 1 108 ? 11.043 2.431 58.793 1.00 16.93 114 TYR A O 1
ATOM 672 N N . VAL A 1 109 ? 11.716 2.896 60.898 1.00 13.00 115 VAL A N 1
ATOM 673 C CA . VAL A 1 109 ? 10.393 3.179 61.463 1.00 14.27 115 VAL A CA 1
ATOM 674 C C . VAL A 1 109 ? 10.506 4.500 62.223 1.00 17.42 115 VAL A C 1
ATOM 675 O O . VAL A 1 109 ? 11.381 4.647 63.088 1.00 17.13 115 VAL A O 1
ATOM 679 N N . SER A 1 110 ? 9.624 5.461 61.923 1.00 14.67 116 SER A N 1
ATOM 680 C CA . SER A 1 110 ? 9.804 6.764 62.551 1.00 13.40 116 SER A CA 1
ATOM 681 C C . SER A 1 110 ? 8.475 7.494 62.691 1.00 13.21 116 SER A C 1
ATOM 682 O O . SER A 1 110 ? 7.428 7.055 62.204 1.00 15.83 116 SER A O 1
ATOM 685 N N . TYR A 1 111 ? 8.537 8.627 63.393 1.00 13.89 117 TYR A N 1
ATOM 686 C CA . TYR A 1 111 ? 7.353 9.401 63.747 1.00 13.75 117 TYR A CA 1
ATOM 687 C C . TYR A 1 111 ? 7.813 10.844 63.876 1.00 13.50 117 TYR A C 1
ATOM 688 O O . TYR A 1 111 ? 8.612 11.131 64.766 1.00 15.53 117 TYR A O 1
ATOM 697 N N . GLY A 1 112 ? 7.333 11.734 63.004 1.00 14.96 118 GLY A N 1
ATOM 698 C CA . GLY A 1 112 ? 7.680 13.155 63.065 1.00 12.73 118 GLY A CA 1
ATOM 699 C C . GLY A 1 112 ? 6.472 13.960 63.508 1.00 15.50 118 GLY A C 1
ATOM 700 O O . GLY A 1 112 ? 5.355 13.683 63.081 1.00 16.90 118 GLY A O 1
ATOM 701 N N . LEU A 1 113 ? 6.698 14.933 64.393 1.00 15.77 119 LEU A N 1
ATOM 702 C CA . LEU A 1 113 ? 5.603 15.647 65.039 1.00 13.32 119 LEU A CA 1
ATOM 703 C C . LEU A 1 113 ? 5.590 17.105 64.581 1.00 14.74 119 LEU A C 1
ATOM 704 O O . LEU A 1 113 ? 6.572 17.627 64.057 1.00 15.95 119 LEU A O 1
ATOM 709 N N . ILE A 1 114 ? 4.448 17.765 64.798 1.00 14.17 120 ILE A N 1
ATOM 710 C CA . ILE A 1 114 ? 4.292 19.143 64.326 1.00 14.18 120 ILE A CA 1
ATOM 711 C C . ILE A 1 114 ? 5.156 20.152 65.056 1.00 15.14 120 ILE A C 1
ATOM 712 O O . ILE A 1 114 ? 5.204 21.315 64.626 1.00 17.40 120 ILE A O 1
ATOM 717 N N . ASN A 1 115 ? 5.810 19.778 66.152 1.00 13.68 121 ASN A N 1
ATOM 718 C CA . ASN A 1 115 ? 6.778 20.661 66.790 1.00 18.31 121 ASN A CA 1
ATOM 719 C C . ASN A 1 115 ? 8.209 20.377 66.337 1.00 17.07 121 ASN A C 1
ATOM 720 O O . ASN A 1 115 ? 9.160 20.918 66.914 1.00 20.18 121 ASN A O 1
ATOM 725 N N . GLY A 1 116 ? 8.370 19.545 65.319 1.00 15.24 122 GLY A N 1
ATOM 726 C CA . GLY A 1 116 ? 9.669 19.207 64.796 1.00 14.57 122 GLY A CA 1
ATOM 727 C C . GLY A 1 116 ? 10.379 18.071 65.505 1.00 18.06 122 GLY A C 1
ATOM 728 O O . GLY A 1 116 ? 11.483 17.690 65.083 1.00 16.39 122 GLY A O 1
ATOM 729 N N . SER A 1 117 ? 9.802 17.532 66.577 1.00 17.34 123 SER A N 1
ATOM 730 C CA . SER A 1 117 ? 10.411 16.396 67.242 1.00 17.11 123 SER A CA 1
ATOM 731 C C . SER A 1 117 ? 10.211 15.115 66.424 1.00 18.41 123 SER A C 1
ATOM 732 O O . SER A 1 117 ? 9.407 15.057 65.481 1.00 15.37 123 SER A O 1
ATOM 735 N N . TYR A 1 118 ? 10.982 14.090 66.783 1.00 14.17 124 TYR A N 1
ATOM 736 C CA . TYR A 1 118 ? 11.126 12.916 65.928 1.00 13.97 124 TYR A CA 1
ATOM 737 C C . TYR A 1 118 ? 11.530 11.714 66.763 1.00 16.96 124 TYR A C 1
ATOM 738 O O . TYR A 1 118 ? 12.418 11.829 67.607 1.00 17.37 124 TYR A O 1
ATOM 747 N N . ILE A 1 119 ? 10.894 10.557 66.506 1.00 14.88 125 ILE A N 1
ATOM 748 C CA . ILE A 1 119 ? 11.329 9.249 66.999 1.00 15.97 125 ILE A CA 1
ATOM 749 C C . ILE A 1 119 ? 11.761 8.408 65.801 1.00 13.63 125 ILE A C 1
ATOM 750 O O . ILE A 1 119 ? 11.062 8.390 64.785 1.00 16.28 125 ILE A O 1
ATOM 755 N N . MET A 1 120 ? 12.884 7.675 65.920 1.00 15.71 126 MET A N 1
ATOM 756 C CA . MET A 1 120 ? 13.406 6.935 64.769 1.00 16.35 126 MET A CA 1
ATOM 757 C C . MET A 1 120 ? 14.084 5.656 65.241 1.00 19.85 126 MET A C 1
ATOM 758 O O . MET A 1 120 ? 14.742 5.651 66.282 1.00 20.04 126 MET A O 1
ATOM 763 N N . THR A 1 121 ? 13.916 4.583 64.479 1.00 15.58 127 THR A N 1
ATOM 764 C CA . THR A 1 121 ? 14.829 3.454 64.552 1.00 14.81 127 THR A CA 1
ATOM 765 C C . THR A 1 121 ? 15.306 3.116 63.144 1.00 18.19 127 THR A C 1
ATOM 766 O O . THR A 1 121 ? 14.558 3.292 62.171 1.00 18.35 127 THR A O 1
ATOM 770 N N . PRO A 1 122 ? 16.580 2.709 62.970 1.00 19.40 128 PRO A N 1
ATOM 771 C CA . PRO A 1 122 ? 17.669 2.645 63.951 1.00 22.04 128 PRO A CA 1
ATOM 772 C C . PRO A 1 122 ? 17.949 4.003 64.599 1.00 19.04 128 PRO A C 1
ATOM 773 O O . PRO A 1 122 ? 18.042 5.013 63.900 1.00 22.15 128 PRO A O 1
ATOM 777 N N . GLU A 1 123 ? 18.045 4.009 65.925 1.00 24.10 129 GLU A N 1
ATOM 778 C CA . GLU A 1 123 ? 18.148 5.254 66.670 1.00 29.04 129 GLU A CA 1
ATOM 779 C C . GLU A 1 123 ? 19.438 5.980 66.309 1.00 23.32 129 GLU A C 1
ATOM 780 O O . GLU A 1 123 ? 20.472 5.355 66.059 1.00 27.18 129 GLU A O 1
ATOM 786 N N . ASP A 1 124 ? 19.378 7.312 66.261 1.00 26.13 130 ASP A N 1
ATOM 787 C CA . ASP A 1 124 ? 20.570 8.131 66.030 1.00 28.20 130 ASP A CA 1
ATOM 788 C C . ASP A 1 124 ? 20.586 9.278 67.028 1.00 24.70 130 ASP A C 1
ATOM 789 O O . ASP A 1 124 ? 20.129 10.388 66.731 1.00 26.31 130 ASP A O 1
ATOM 794 N N . PRO A 1 125 ? 21.112 9.044 68.228 1.00 27.76 131 PRO A N 1
ATOM 795 C CA . PRO A 1 125 ? 21.078 10.085 69.255 1.00 24.64 131 PRO A CA 1
ATOM 796 C C . PRO A 1 125 ? 21.842 11.324 68.867 1.00 20.71 131 PRO A C 1
ATOM 797 O O . PRO A 1 125 ? 21.635 12.363 69.499 1.00 24.87 131 PRO A O 1
ATOM 801 N N . LYS A 1 126 ? 22.714 11.239 67.860 1.00 23.70 132 LYS A N 1
ATOM 802 C CA A LYS A 1 126 ? 23.572 12.357 67.482 0.47 26.02 132 LYS A CA 1
ATOM 803 C CA B LYS A 1 126 ? 23.608 12.310 67.443 0.53 26.06 132 LYS A CA 1
ATOM 804 C C . LYS A 1 126 ? 23.119 13.039 66.197 1.00 28.91 132 LYS A C 1
ATOM 805 O O . LYS A 1 126 ? 23.861 13.863 65.644 1.00 28.98 132 LYS A O 1
ATOM 816 N N . MET A 1 127 ? 21.921 12.729 65.708 1.00 22.55 133 MET A N 1
ATOM 817 C CA . MET A 1 127 ? 21.446 13.367 64.482 1.00 28.26 133 MET A CA 1
ATOM 818 C C . MET A 1 127 ? 21.317 14.870 64.695 1.00 22.93 133 MET A C 1
ATOM 819 O O . MET A 1 127 ? 21.032 15.329 65.802 1.00 24.32 133 MET A O 1
ATOM 824 N N . SER A 1 128 ? 21.539 15.642 63.625 1.00 27.56 134 SER A N 1
ATOM 825 C CA . SER A 1 128 ? 21.556 17.100 63.721 1.00 23.68 134 SER A CA 1
ATOM 826 C C . SER A 1 128 ? 20.936 17.740 62.481 1.00 18.31 134 SER A C 1
ATOM 827 O O . SER A 1 128 ? 20.895 17.146 61.395 1.00 21.66 134 SER A O 1
ATOM 830 N N . ASN A 1 129 ? 20.414 18.957 62.668 1.00 18.60 135 ASN A N 1
ATOM 831 C CA . ASN A 1 129 ? 19.905 19.780 61.563 1.00 18.28 135 ASN A CA 1
ATOM 832 C C . ASN A 1 129 ? 18.857 19.043 60.743 1.00 17.91 135 ASN A C 1
ATOM 833 O O . ASN A 1 129 ? 18.854 19.077 59.499 1.00 20.71 135 ASN A O 1
ATOM 838 N N . TYR A 1 130 ? 17.947 18.381 61.456 1.00 19.21 136 TYR A N 1
ATOM 839 C CA . TYR A 1 130 ? 16.907 17.563 60.852 1.00 17.17 136 TYR A CA 1
ATOM 840 C C . TYR A 1 130 ? 15.543 18.015 61.344 1.00 15.70 136 TYR A C 1
ATOM 841 O O . TYR A 1 130 ? 15.269 17.978 62.551 1.00 19.03 136 TYR A O 1
ATOM 850 N N . ASP A 1 131 ? 14.679 18.378 60.410 1.00 15.36 137 ASP A N 1
ATOM 851 C CA . ASP A 1 131 ? 13.292 18.750 60.717 1.00 15.09 137 ASP A CA 1
ATOM 852 C C . ASP A 1 131 ? 12.395 17.841 59.914 1.00 16.87 137 ASP A C 1
ATOM 853 O O . ASP A 1 131 ? 12.360 17.957 58.677 1.00 16.70 137 ASP A O 1
ATOM 858 N N . PRO A 1 132 ? 11.654 16.924 60.533 1.00 15.06 138 PRO A N 1
ATOM 859 C CA . PRO A 1 132 ? 10.817 16.021 59.729 1.00 16.28 138 PRO A CA 1
ATOM 860 C C . PRO A 1 132 ? 9.761 16.759 58.934 1.00 16.59 138 PRO A C 1
ATOM 861 O O . PRO A 1 132 ? 9.321 16.259 57.896 1.00 15.72 138 PRO A O 1
ATOM 865 N N . ARG A 1 133 ? 9.363 17.950 59.379 1.00 14.31 139 ARG A N 1
ATOM 866 C CA . ARG A 1 133 ? 8.226 18.633 58.786 1.00 15.38 139 ARG A CA 1
ATOM 867 C C . ARG A 1 133 ? 8.515 19.157 57.384 1.00 17.38 139 ARG A C 1
ATOM 868 O O . ARG A 1 133 ? 7.570 19.491 56.660 1.00 20.05 139 ARG A O 1
ATOM 876 N N . VAL A 1 134 ? 9.790 19.260 56.999 1.00 18.32 140 VAL A N 1
ATOM 877 C CA . VAL A 1 134 ? 10.126 19.721 55.655 1.00 15.54 140 VAL A CA 1
ATOM 878 C C . VAL A 1 134 ? 10.325 18.577 54.673 1.00 17.96 140 VAL A C 1
ATOM 879 O O . VAL A 1 134 ? 10.637 18.828 53.500 1.00 18.41 140 VAL A O 1
ATOM 883 N N . ARG A 1 135 ? 10.153 17.320 55.108 1.00 17.17 141 ARG A N 1
ATOM 884 C CA . ARG A 1 135 ? 10.477 16.173 54.281 1.00 17.68 141 ARG A CA 1
ATOM 885 C C . ARG A 1 135 ? 9.289 15.782 53.418 1.00 16.18 141 ARG A C 1
ATOM 886 O O . ARG A 1 135 ? 8.130 15.990 53.802 1.00 18.01 141 ARG A O 1
ATOM 894 N N . PRO A 1 136 ? 9.546 15.223 52.242 1.00 21.24 142 PRO A N 1
ATOM 895 C CA . PRO A 1 136 ? 8.431 14.954 51.325 1.00 19.28 142 PRO A CA 1
ATOM 896 C C . PRO A 1 136 ? 7.436 13.938 51.861 1.00 19.76 142 PRO A C 1
ATOM 897 O O . PRO A 1 136 ? 6.235 14.074 51.601 1.00 22.76 142 PRO A O 1
ATOM 901 N N . TRP A 1 137 ? 7.889 12.923 52.599 1.00 17.88 143 TRP A N 1
ATOM 902 C CA . TRP A 1 137 ? 6.942 11.962 53.166 1.00 21.33 143 TRP A CA 1
ATOM 903 C C . TRP A 1 137 ? 5.986 12.635 54.150 1.00 22.62 143 TRP A C 1
ATOM 904 O O . TRP A 1 137 ? 4.808 12.261 54.255 1.00 18.16 143 TRP A O 1
ATOM 915 N N . TYR A 1 138 ? 6.481 13.611 54.904 1.00 16.00 144 TYR A N 1
ATOM 916 C CA . TYR A 1 138 ? 5.639 14.267 55.890 1.00 16.51 144 TYR A CA 1
ATOM 917 C C . TYR A 1 138 ? 4.573 15.114 55.204 1.00 17.64 144 TYR A C 1
ATOM 918 O O . TYR A 1 138 ? 3.394 15.066 55.573 1.00 18.59 144 TYR A O 1
ATOM 927 N N . LYS A 1 139 ? 4.977 15.898 54.195 1.00 16.64 145 LYS A N 1
ATOM 928 C CA . LYS A 1 139 ? 4.025 16.729 53.470 1.00 20.25 145 LYS A CA 1
ATOM 929 C C . LYS A 1 139 ? 2.965 15.888 52.774 1.00 18.03 145 LYS A C 1
ATOM 930 O O . LYS A 1 139 ? 1.792 16.281 52.724 1.00 19.52 145 LYS A O 1
ATOM 936 N N . THR A 1 140 ? 3.361 14.740 52.212 1.00 18.09 146 THR A N 1
ATOM 937 C CA . THR A 1 140 ? 2.401 13.838 51.578 1.00 20.38 146 THR A CA 1
ATOM 938 C C . THR A 1 140 ? 1.377 13.344 52.588 1.00 16.22 146 THR A C 1
ATOM 939 O O . THR A 1 140 ? 0.174 13.284 52.305 1.00 18.62 146 THR A O 1
ATOM 943 N N . ALA A 1 141 ? 1.835 12.952 53.771 1.00 16.15 147 ALA A N 1
ATOM 944 C CA . ALA A 1 141 ? 0.880 12.451 54.755 1.00 15.19 147 ALA A CA 1
ATOM 945 C C . ALA A 1 141 ? -0.087 13.545 55.179 1.00 18.86 147 ALA A C 1
ATOM 946 O O . ALA A 1 141 ? -1.290 13.299 55.338 1.00 18.22 147 ALA A O 1
ATOM 948 N N . MET A 1 142 ? 0.427 14.759 55.383 1.00 16.37 148 MET A N 1
ATOM 949 C CA . MET A 1 142 ? -0.436 15.847 55.837 1.00 19.04 148 MET A CA 1
ATOM 950 C C . MET A 1 142 ? -1.483 16.191 54.794 1.00 20.27 148 MET A C 1
ATOM 951 O O . MET A 1 142 ? -2.615 16.559 55.135 1.00 21.00 148 MET A O 1
ATOM 956 N N . ALA A 1 143 ? -1.121 16.092 53.512 1.00 17.45 149 ALA A N 1
ATOM 957 C CA . ALA A 1 143 ? -2.069 16.323 52.436 1.00 19.44 149 ALA A CA 1
ATOM 958 C C . ALA A 1 143 ? -3.144 15.253 52.398 1.00 27.34 149 ALA A C 1
ATOM 959 O O . ALA A 1 143 ? -4.200 15.471 51.795 1.00 26.97 149 ALA A O 1
ATOM 961 N N . ASN A 1 144 ? -2.889 14.103 53.015 1.00 19.60 150 ASN A N 1
ATOM 962 C CA . ASN A 1 144 ? -3.798 12.963 53.005 1.00 19.13 150 ASN A CA 1
ATOM 963 C C . ASN A 1 144 ? -4.217 12.584 54.419 1.00 25.23 150 ASN A C 1
ATOM 964 O O . ASN A 1 144 ? -4.376 11.404 54.735 1.00 24.62 150 ASN A O 1
ATOM 969 N N . ALA A 1 145 ? -4.409 13.579 55.289 1.00 24.04 151 ALA A N 1
ATOM 970 C CA . ALA A 1 145 ? -4.509 13.299 56.718 1.00 26.01 151 ALA A CA 1
ATOM 971 C C . ALA A 1 145 ? -5.634 12.316 57.010 1.00 28.32 151 ALA A C 1
ATOM 972 O O . ALA A 1 145 ? -6.719 12.398 56.428 1.00 31.74 151 ALA A O 1
ATOM 974 N N . GLY A 1 146 ? -5.363 11.373 57.918 1.00 31.43 152 GLY A N 1
ATOM 975 C CA . GLY A 1 146 ? -6.353 10.384 58.301 1.00 33.97 152 GLY A CA 1
ATOM 976 C C . GLY A 1 146 ? -6.409 9.168 57.406 1.00 31.44 152 GLY A C 1
ATOM 977 O O . GLY A 1 146 ? -7.189 8.245 57.679 1.00 28.44 152 GLY A O 1
ATOM 978 N N . LYS A 1 147 ? -5.622 9.145 56.341 1.00 25.49 153 LYS A N 1
ATOM 979 C CA . LYS A 1 147 ? -5.489 7.991 55.472 1.00 25.07 153 LYS A CA 1
ATOM 980 C C . LYS A 1 147 ? -4.037 7.541 55.459 1.00 21.52 153 LYS A C 1
ATOM 981 O O . LYS A 1 147 ? -3.114 8.360 55.483 1.00 23.31 153 LYS A O 1
ATOM 987 N N . THR A 1 148 ? -3.836 6.234 55.356 1.00 17.88 154 THR A N 1
ATOM 988 C CA . THR A 1 148 ? -2.496 5.680 55.252 1.00 20.52 154 THR A CA 1
ATOM 989 C C . THR A 1 148 ? -2.160 5.503 53.778 1.00 22.01 154 THR A C 1
ATOM 990 O O . THR A 1 148 ? -2.876 4.792 53.058 1.00 24.75 154 THR A O 1
ATOM 994 N N . VAL A 1 149 ? -1.082 6.158 53.319 1.00 18.21 155 VAL A N 1
ATOM 995 C CA . VAL A 1 149 ? -0.755 6.234 51.899 1.00 19.65 155 VAL A CA 1
ATOM 996 C C . VAL A 1 149 ? 0.738 5.983 51.726 1.00 21.92 155 VAL A C 1
ATOM 997 O O . VAL A 1 149 ? 1.493 5.923 52.697 1.00 18.71 155 VAL A O 1
ATOM 1001 N N . ARG A 1 150 ? 1.163 5.853 50.470 1.00 19.97 156 ARG A N 1
ATOM 1002 C CA . ARG A 1 150 ? 2.582 5.707 50.173 1.00 20.26 156 ARG A CA 1
ATOM 1003 C C . ARG A 1 150 ? 3.131 7.004 49.601 1.00 22.92 156 ARG A C 1
ATOM 1004 O O . ARG A 1 150 ? 2.424 7.752 48.928 1.00 24.00 156 ARG A O 1
ATOM 1012 N N . SER A 1 151 ? 4.394 7.275 49.904 1.00 20.52 157 SER A N 1
ATOM 1013 C CA . SER A 1 151 ? 5.059 8.444 49.348 1.00 23.02 157 SER A CA 1
ATOM 1014 C C . SER A 1 151 ? 5.587 8.143 47.945 1.00 22.49 157 SER A C 1
ATOM 1015 O O . SER A 1 151 ? 5.703 6.983 47.528 1.00 21.99 157 SER A O 1
ATOM 1018 N N . ASP A 1 152 ? 5.910 9.206 47.212 1.00 23.69 158 ASP A N 1
ATOM 1019 C CA . ASP A 1 152 ? 6.826 9.050 46.089 1.00 23.43 158 ASP A CA 1
ATOM 1020 C C . ASP A 1 152 ? 8.197 8.645 46.614 1.00 20.25 158 ASP A C 1
ATOM 1021 O O . ASP A 1 152 ? 8.560 8.946 47.756 1.00 22.90 158 ASP A O 1
ATOM 1026 N N . ALA A 1 153 ? 8.968 7.960 45.775 1.00 20.46 159 ALA A N 1
ATOM 1027 C CA . ALA A 1 153 ? 10.328 7.604 46.157 1.00 22.78 159 ALA A CA 1
ATOM 1028 C C . ALA A 1 153 ? 11.141 8.872 46.396 1.00 19.86 159 ALA A C 1
ATOM 1029 O O . ALA A 1 153 ? 10.967 9.878 45.702 1.00 21.10 159 ALA A O 1
ATOM 1031 N N . TYR A 1 154 ? 11.994 8.849 47.417 1.00 19.44 160 TYR A N 1
ATOM 1032 C CA . TYR A 1 154 ? 12.776 10.047 47.718 1.00 19.96 160 TYR A CA 1
ATOM 1033 C C . TYR A 1 154 ? 14.135 9.626 48.249 1.00 21.24 160 TYR A C 1
ATOM 1034 O O . TYR A 1 154 ? 14.340 8.474 48.638 1.00 21.29 160 TYR A O 1
ATOM 1043 N N . TYR A 1 155 ? 15.077 10.575 48.253 1.00 19.33 161 TYR A N 1
ATOM 1044 C CA . TYR A 1 155 ? 16.445 10.299 48.655 1.00 20.48 161 TYR A CA 1
ATOM 1045 C C . TYR A 1 155 ? 16.693 10.716 50.102 1.00 22.81 161 TYR A C 1
ATOM 1046 O O . TYR A 1 155 ? 16.252 11.783 50.543 1.00 23.08 161 TYR A O 1
ATOM 1055 N N . TRP A 1 156 ? 17.408 9.865 50.832 1.00 23.73 162 TRP A N 1
ATOM 1056 C CA . TRP A 1 156 ? 17.834 10.151 52.201 1.00 19.47 162 TRP A CA 1
ATOM 1057 C C . TRP A 1 156 ? 19.354 10.204 52.183 1.00 22.83 162 TRP A C 1
ATOM 1058 O O . TRP A 1 156 ? 20.009 9.171 52.021 1.00 27.30 162 TRP A O 1
ATOM 1069 N N . ALA A 1 157 ? 19.904 11.426 52.269 1.00 24.56 163 ALA A N 1
ATOM 1070 C CA . ALA A 1 157 ? 21.336 11.620 52.045 1.00 33.47 163 ALA A CA 1
ATOM 1071 C C . ALA A 1 157 ? 22.178 10.954 53.128 1.00 31.95 163 ALA A C 1
ATOM 1072 O O . ALA A 1 157 ? 23.235 10.383 52.827 1.00 34.83 163 ALA A O 1
ATOM 1074 N N . ASN A 1 158 ? 21.730 11.029 54.389 1.00 31.63 164 ASN A N 1
ATOM 1075 C CA . ASN A 1 158 ? 22.533 10.565 55.523 1.00 36.71 164 ASN A CA 1
ATOM 1076 C C . ASN A 1 158 ? 23.067 9.153 55.326 1.00 34.55 164 ASN A C 1
ATOM 1077 O O . ASN A 1 158 ? 24.170 8.834 55.782 1.00 35.71 164 ASN A O 1
ATOM 1082 N N . ASP A 1 159 ? 22.291 8.280 54.673 1.00 35.38 165 ASP A N 1
ATOM 1083 C CA . ASP A 1 159 ? 22.716 6.903 54.436 1.00 32.39 165 ASP A CA 1
ATOM 1084 C C . ASP A 1 159 ? 22.649 6.538 52.960 1.00 31.90 165 ASP A C 1
ATOM 1085 O O . ASP A 1 159 ? 22.666 5.346 52.618 1.00 35.25 165 ASP A O 1
ATOM 1090 N N . ASP A 1 160 ? 22.563 7.542 52.088 1.00 33.00 166 ASP A N 1
ATOM 1091 C CA . ASP A 1 160 ? 22.639 7.365 50.640 1.00 28.35 166 ASP A CA 1
ATOM 1092 C C . ASP A 1 160 ? 21.599 6.353 50.156 1.00 35.85 166 ASP A C 1
ATOM 1093 O O . ASP A 1 160 ? 21.903 5.390 49.451 1.00 36.07 166 ASP A O 1
ATOM 1098 N N . ALA A 1 161 ? 20.347 6.585 50.540 1.00 30.68 167 ALA A N 1
ATOM 1099 C CA . ALA A 1 161 ? 19.292 5.593 50.365 1.00 29.14 167 ALA A CA 1
ATOM 1100 C C . ALA A 1 161 ? 18.106 6.193 49.626 1.00 29.91 167 ALA A C 1
ATOM 1101 O O . ALA A 1 161 ? 17.672 7.304 49.949 1.00 24.61 167 ALA A O 1
ATOM 1103 N N . VAL A 1 162 ? 17.558 5.456 48.656 1.00 27.39 168 VAL A N 1
ATOM 1104 C CA . VAL A 1 162 ? 16.285 5.823 48.034 1.00 19.50 168 VAL A CA 1
ATOM 1105 C C . VAL A 1 162 ? 15.201 5.005 48.721 1.00 19.83 168 VAL A C 1
ATOM 1106 O O . VAL A 1 162 ? 15.313 3.777 48.814 1.00 22.26 168 VAL A O 1
ATOM 1110 N N . LEU A 1 163 ? 14.171 5.682 49.211 1.00 20.78 169 LEU A N 1
ATOM 1111 C CA . LEU A 1 163 ? 13.177 5.056 50.075 1.00 17.27 169 LEU A CA 1
ATOM 1112 C C . LEU A 1 163 ? 11.784 5.311 49.536 1.00 17.84 169 LEU A C 1
ATOM 1113 O O . LEU A 1 163 ? 11.542 6.312 48.862 1.00 19.98 169 LEU A O 1
ATOM 1118 N N . VAL A 1 164 ? 10.860 4.401 49.867 1.00 18.32 170 VAL A N 1
ATOM 1119 C CA . VAL A 1 164 ? 9.428 4.611 49.684 1.00 19.74 170 VAL A CA 1
ATOM 1120 C C . VAL A 1 164 ? 8.802 4.476 51.066 1.00 19.72 170 VAL A C 1
ATOM 1121 O O . VAL A 1 164 ? 8.991 3.450 51.730 1.00 22.22 170 VAL A O 1
ATOM 1125 N N . SER A 1 165 ? 8.086 5.509 51.507 1.00 17.41 171 SER A N 1
ATOM 1126 C CA . SER A 1 165 ? 7.436 5.524 52.815 1.00 17.68 171 SER A CA 1
ATOM 1127 C C . SER A 1 165 ? 5.977 5.099 52.726 1.00 16.63 171 SER A C 1
ATOM 1128 O O . SER A 1 165 ? 5.279 5.367 51.749 1.00 20.77 171 SER A O 1
ATOM 1131 N N . THR A 1 166 ? 5.526 4.442 53.784 1.00 16.65 172 THR A N 1
ATOM 1132 C CA . THR A 1 166 ? 4.111 4.243 54.067 1.00 15.61 172 THR A CA 1
ATOM 1133 C C . THR A 1 166 ? 3.813 5.120 55.277 1.00 16.32 172 THR A C 1
ATOM 1134 O O . THR A 1 166 ? 4.429 4.948 56.333 1.00 15.53 172 THR A O 1
ATOM 1138 N N . ILE A 1 167 ? 2.898 6.082 55.126 1.00 17.13 173 ILE A N 1
ATOM 1139 C CA . ILE A 1 167 ? 2.776 7.154 56.115 1.00 15.32 173 ILE A CA 1
ATOM 1140 C C . ILE A 1 167 ? 1.321 7.358 56.496 1.00 16.78 173 ILE A C 1
ATOM 1141 O O . ILE A 1 167 ? 0.411 7.087 55.709 1.00 16.99 173 ILE A O 1
ATOM 1146 N N . ARG A 1 168 ? 1.117 7.882 57.704 1.00 15.99 174 ARG A N 1
ATOM 1147 C CA . ARG A 1 168 ? -0.218 8.267 58.162 1.00 13.58 174 ARG A CA 1
ATOM 1148 C C . ARG A 1 168 ? -0.088 9.482 59.075 1.00 15.19 174 ARG A C 1
ATOM 1149 O O . ARG A 1 168 ? 0.583 9.425 60.108 1.00 15.77 174 ARG A O 1
ATOM 1157 N N . ALA A 1 169 ? -0.758 10.576 58.725 1.00 18.41 175 ALA A N 1
ATOM 1158 C CA . ALA A 1 169 ? -0.854 11.704 59.643 1.00 17.78 175 ALA A CA 1
ATOM 1159 C C . ALA A 1 169 ? -1.959 11.452 60.671 1.00 19.39 175 ALA A C 1
ATOM 1160 O O . ALA A 1 169 ? -3.063 11.036 60.308 1.00 21.96 175 ALA A O 1
ATOM 1162 N N . ILE A 1 170 ? -1.662 11.702 61.948 1.00 16.36 176 ILE A N 1
ATOM 1163 C CA . ILE A 1 170 ? -2.552 11.301 63.040 1.00 19.22 176 ILE A CA 1
ATOM 1164 C C . ILE A 1 170 ? -2.663 12.422 64.065 1.00 22.66 176 ILE A C 1
ATOM 1165 O O . ILE A 1 170 ? -1.773 13.269 64.205 1.00 19.54 176 ILE A O 1
ATOM 1170 N N . PRO A 1 171 ? -3.750 12.421 64.829 1.00 20.79 177 PRO A N 1
ATOM 1171 C CA . PRO A 1 171 ? -3.823 13.302 65.999 1.00 21.49 177 PRO A CA 1
ATOM 1172 C C . PRO A 1 171 ? -2.925 12.823 67.131 1.00 20.18 177 PRO A C 1
ATOM 1173 O O . PRO A 1 171 ? -2.656 11.622 67.286 1.00 22.38 177 PRO A O 1
ATOM 1177 N N . ASN A 1 172 ? -2.474 13.781 67.936 1.00 17.62 178 ASN A N 1
ATOM 1178 C CA . ASN A 1 172 ? -1.873 13.482 69.238 1.00 18.82 178 ASN A CA 1
ATOM 1179 C C . ASN A 1 172 ? -2.128 14.676 70.165 1.00 20.06 178 ASN A C 1
ATOM 1180 O O . ASN A 1 172 ? -2.986 15.518 69.884 1.00 23.18 178 ASN A O 1
ATOM 1185 N N . LYS A 1 173 ? -1.413 14.736 71.292 1.00 20.38 179 LYS A N 1
ATOM 1186 C CA . LYS A 1 173 ? -1.669 15.801 72.257 1.00 19.73 179 LYS A CA 1
ATOM 1187 C C . LYS A 1 173 ? -1.253 17.171 71.744 1.00 23.40 179 LYS A C 1
ATOM 1188 O O . LYS A 1 173 ? -1.687 18.184 72.307 1.00 23.64 179 LYS A O 1
ATOM 1194 N N . LEU A 1 174 ? -0.423 17.235 70.696 1.00 17.28 180 LEU A N 1
ATOM 1195 C CA . LEU A 1 174 ? 0.037 18.530 70.194 1.00 20.08 180 LEU A CA 1
ATOM 1196 C C . LEU A 1 174 ? -0.956 19.184 69.251 1.00 26.69 180 LEU A C 1
ATOM 1197 O O . LEU A 1 174 ? -0.880 20.398 69.038 1.00 24.02 180 LEU A O 1
ATOM 1202 N N . GLY A 1 175 ? -1.855 18.418 68.661 1.00 21.55 181 GLY A N 1
ATOM 1203 C CA . GLY A 1 175 ? -2.747 18.967 67.662 1.00 26.24 181 GLY A CA 1
ATOM 1204 C C . GLY A 1 175 ? -3.384 17.864 66.847 1.00 24.24 181 GLY A C 1
ATOM 1205 O O . GLY A 1 175 ? -3.099 16.668 67.019 1.00 23.33 181 GLY A O 1
ATOM 1206 N N . ASN A 1 176 ? -4.252 18.295 65.935 1.00 26.38 182 ASN A N 1
ATOM 1207 C CA . ASN A 1 176 ? -4.964 17.383 65.045 1.00 24.09 182 ASN A CA 1
ATOM 1208 C C . ASN A 1 176 ? -4.991 17.978 63.648 1.00 29.72 182 ASN A C 1
ATOM 1209 O O . ASN A 1 176 ? -5.884 18.776 63.324 1.00 31.01 182 ASN A O 1
ATOM 1214 N N . PRO A 1 177 ? -4.061 17.579 62.767 1.00 27.64 183 PRO A N 1
ATOM 1215 C CA . PRO A 1 177 ? -3.068 16.512 62.963 1.00 28.32 183 PRO A CA 1
ATOM 1216 C C . PRO A 1 177 ? -1.882 16.937 63.841 1.00 24.48 183 PRO A C 1
ATOM 1217 O O . PRO A 1 177 ? -1.556 18.123 63.927 1.00 24.50 183 PRO A O 1
ATOM 1221 N N . GLY A 1 178 ? -1.233 15.960 64.474 1.00 16.56 184 GLY A N 1
ATOM 1222 C CA . GLY A 1 178 ? -0.143 16.235 65.379 1.00 16.59 184 GLY A CA 1
ATOM 1223 C C . GLY A 1 178 ? 1.179 15.621 64.957 1.00 16.64 184 GLY A C 1
ATOM 1224 O O . GLY A 1 178 ? 2.217 15.965 65.528 1.00 15.95 184 GLY A O 1
ATOM 1225 N N . GLY A 1 179 ? 1.161 14.709 63.994 1.00 19.80 185 GLY A N 1
ATOM 1226 C CA . GLY A 1 179 ? 2.394 14.055 63.597 1.00 21.13 185 GLY A CA 1
ATOM 1227 C C . GLY A 1 179 ? 2.128 13.031 62.520 1.00 18.15 185 GLY A C 1
ATOM 1228 O O . GLY A 1 179 ? 0.989 12.826 62.099 1.00 17.85 185 GLY A O 1
ATOM 1229 N N . VAL A 1 180 ? 3.208 12.385 62.065 1.00 14.89 186 VAL A N 1
ATOM 1230 C CA . VAL A 1 180 ? 3.126 11.476 60.929 1.00 15.28 186 VAL A CA 1
ATOM 1231 C C . VAL A 1 180 ? 3.947 10.237 61.250 1.00 15.41 186 VAL A C 1
ATOM 1232 O O . VAL A 1 180 ? 5.157 10.337 61.474 1.00 15.29 186 VAL A O 1
ATOM 1236 N N . VAL A 1 181 ? 3.306 9.075 61.233 1.00 14.56 187 VAL A N 1
ATOM 1237 C CA . VAL A 1 181 ? 3.996 7.794 61.379 1.00 13.54 187 VAL A CA 1
ATOM 1238 C C . VAL A 1 181 ? 4.501 7.328 60.015 1.00 16.61 187 VAL A C 1
ATOM 1239 O O . VAL A 1 181 ? 3.821 7.506 58.995 1.00 16.43 187 VAL A O 1
ATOM 1243 N N . ASN A 1 182 ? 5.703 6.720 59.975 1.00 13.79 188 ASN A N 1
ATOM 1244 C CA . ASN A 1 182 ? 6.372 6.396 58.712 1.00 13.10 188 ASN A CA 1
ATOM 1245 C C . ASN A 1 182 ? 7.130 5.073 58.847 1.00 15.13 188 ASN A C 1
ATOM 1246 O O . ASN A 1 182 ? 8.048 4.987 59.669 1.00 18.03 188 ASN A O 1
ATOM 1251 N N . ILE A 1 183 ? 6.780 4.067 58.038 1.00 14.72 189 ILE A N 1
ATOM 1252 C CA . ILE A 1 183 ? 7.638 2.893 57.830 1.00 14.16 189 ILE A CA 1
ATOM 1253 C C . ILE A 1 183 ? 8.254 3.014 56.438 1.00 16.76 189 ILE A C 1
ATOM 1254 O O . ILE A 1 183 ? 7.523 3.090 55.445 1.00 16.11 189 ILE A O 1
ATOM 1259 N N . ASP A 1 184 ? 9.601 3.021 56.371 1.00 19.71 190 ASP A N 1
ATOM 1260 C CA . ASP A 1 184 ? 10.371 3.212 55.142 1.00 21.18 190 ASP A CA 1
ATOM 1261 C C . ASP A 1 184 ? 10.872 1.865 54.618 1.00 17.11 190 ASP A C 1
ATOM 1262 O O . ASP A 1 184 ? 11.421 1.080 55.393 1.00 20.84 190 ASP A O 1
ATOM 1267 N N . VAL A 1 185 ? 10.733 1.619 53.302 1.00 17.05 191 VAL A N 1
ATOM 1268 C CA . VAL A 1 185 ? 11.419 0.504 52.640 1.00 19.93 191 VAL A CA 1
ATOM 1269 C C . VAL A 1 185 ? 12.336 1.050 51.551 1.00 18.04 191 VAL A C 1
ATOM 1270 O O . VAL A 1 185 ? 12.044 2.070 50.935 1.00 19.93 191 VAL A O 1
ATOM 1274 N N . SER A 1 186 ? 13.440 0.352 51.303 1.00 21.83 192 SER A N 1
ATOM 1275 C CA . SER A 1 186 ? 14.390 0.786 50.279 1.00 20.77 192 SER A CA 1
ATOM 1276 C C . SER A 1 186 ? 14.034 0.203 48.911 1.00 24.16 192 SER A C 1
ATOM 1277 O O . SER A 1 186 ? 13.333 -0.802 48.809 1.00 24.92 192 SER A O 1
ATOM 1280 N N . LEU A 1 187 ? 14.532 0.849 47.844 1.00 24.01 193 LEU A N 1
ATOM 1281 C CA . LEU A 1 187 ? 14.355 0.279 46.506 1.00 24.68 193 LEU A CA 1
ATOM 1282 C C . LEU A 1 187 ? 14.919 -1.130 46.428 1.00 29.69 193 LEU A C 1
ATOM 1283 O O . LEU A 1 187 ? 14.495 -1.920 45.577 1.00 30.00 193 LEU A O 1
ATOM 1288 N N . LYS A 1 188 ? 15.878 -1.455 47.302 1.00 34.18 194 LYS A N 1
ATOM 1289 C CA . LYS A 1 188 ? 16.442 -2.803 47.338 1.00 37.91 194 LYS A CA 1
ATOM 1290 C C . LYS A 1 188 ? 15.374 -3.854 47.612 1.00 41.81 194 LYS A C 1
ATOM 1291 O O . LYS A 1 188 ? 15.410 -4.949 47.038 1.00 40.60 194 LYS A O 1
ATOM 1293 N N . GLN A 1 189 ? 14.415 -3.551 48.491 1.00 36.36 195 GLN A N 1
ATOM 1294 C CA . GLN A 1 189 ? 13.350 -4.517 48.754 1.00 30.65 195 GLN A CA 1
ATOM 1295 C C . GLN A 1 189 ? 12.445 -4.686 47.542 1.00 30.31 195 GLN A C 1
ATOM 1296 O O . GLN A 1 189 ? 11.951 -5.783 47.280 1.00 33.21 195 GLN A O 1
ATOM 1302 N N . LEU A 1 190 ? 12.185 -3.607 46.806 1.00 32.63 196 LEU A N 1
ATOM 1303 C CA . LEU A 1 190 ? 11.328 -3.752 45.636 1.00 31.07 196 LEU A CA 1
ATOM 1304 C C . LEU A 1 190 ? 12.035 -4.553 44.548 1.00 33.62 196 LEU A C 1
ATOM 1305 O O . LEU A 1 190 ? 11.409 -5.362 43.851 1.00 33.01 196 LEU A O 1
ATOM 1310 N N . THR A 1 191 ? 13.344 -4.334 44.395 1.00 32.93 197 THR A N 1
ATOM 1311 C CA . THR A 1 191 ? 14.118 -5.065 43.395 1.00 33.53 197 THR A CA 1
ATOM 1312 C C . THR A 1 191 ? 14.076 -6.567 43.651 1.00 37.42 197 THR A C 1
ATOM 1313 O O . THR A 1 191 ? 14.080 -7.357 42.702 1.00 35.80 197 THR A O 1
ATOM 1317 N N . ASN A 1 192 ? 14.010 -6.975 44.921 1.00 38.44 198 ASN A N 1
ATOM 1318 C CA . ASN A 1 192 ? 13.919 -8.395 45.257 1.00 37.96 198 ASN A CA 1
ATOM 1319 C C . ASN A 1 192 ? 12.675 -9.032 44.656 1.00 45.18 198 ASN A C 1
ATOM 1320 O O . ASN A 1 192 ? 12.733 -10.132 44.099 1.00 49.65 198 ASN A O 1
ATOM 1325 N N . ILE A 1 193 ? 11.531 -8.364 44.773 1.00 34.63 199 ILE A N 1
ATOM 1326 C CA . ILE A 1 193 ? 10.311 -8.930 44.215 1.00 32.52 199 ILE A CA 1
ATOM 1327 C C . ILE A 1 193 ? 10.344 -8.896 42.687 1.00 41.83 199 ILE A C 1
ATOM 1328 O O . ILE A 1 193 ? 9.909 -9.845 42.027 1.00 44.84 199 ILE A O 1
ATOM 1333 N N . VAL A 1 194 ? 10.903 -7.832 42.103 1.00 31.82 200 VAL A N 1
ATOM 1334 C CA . VAL A 1 194 ? 10.834 -7.629 40.656 1.00 37.13 200 VAL A CA 1
ATOM 1335 C C . VAL A 1 194 ? 11.901 -8.439 39.920 1.00 35.53 200 VAL A C 1
ATOM 1336 O O . VAL A 1 194 ? 11.659 -8.955 38.820 1.00 35.33 200 VAL A O 1
ATOM 1340 N N . LYS A 1 195 ? 13.102 -8.541 40.491 1.00 34.06 201 LYS A N 1
ATOM 1341 C CA . LYS A 1 195 ? 14.211 -9.183 39.794 1.00 35.35 201 LYS A CA 1
ATOM 1342 C C . LYS A 1 195 ? 13.947 -10.656 39.542 1.00 43.84 201 LYS A C 1
ATOM 1343 O O . LYS A 1 195 ? 14.631 -11.257 38.707 1.00 42.06 201 LYS A O 1
ATOM 1349 N N . GLN A 1 196 ? 12.962 -11.237 40.238 1.00 43.74 202 GLN A N 1
ATOM 1350 C CA . GLN A 1 196 ? 12.669 -12.661 40.109 1.00 46.63 202 GLN A CA 1
ATOM 1351 C C . GLN A 1 196 ? 12.089 -12.993 38.744 1.00 50.31 202 GLN A C 1
ATOM 1352 O O . GLN A 1 196 ? 12.282 -14.101 38.231 1.00 50.13 202 GLN A O 1
ATOM 1358 N N . ILE A 1 197 ? 11.349 -12.060 38.157 1.00 44.85 203 ILE A N 1
ATOM 1359 C CA . ILE A 1 197 ? 10.507 -12.354 37.005 1.00 41.83 203 ILE A CA 1
ATOM 1360 C C . ILE A 1 197 ? 11.378 -12.405 35.761 1.00 44.28 203 ILE A C 1
ATOM 1361 O O . ILE A 1 197 ? 12.066 -11.432 35.432 1.00 45.20 203 ILE A O 1
ATOM 1366 N N . LYS A 1 198 ? 11.347 -13.540 35.066 1.00 38.05 204 LYS A N 1
ATOM 1367 C CA . LYS A 1 198 ? 12.075 -13.729 33.820 1.00 40.10 204 LYS A CA 1
ATOM 1368 C C . LYS A 1 198 ? 11.057 -13.976 32.720 1.00 42.57 204 LYS A C 1
ATOM 1369 O O . LYS A 1 198 ? 10.320 -14.965 32.763 1.00 42.77 204 LYS A O 1
ATOM 1371 N N . LEU A 1 199 ? 10.994 -13.067 31.756 1.00 33.64 205 LEU A N 1
ATOM 1372 C CA . LEU A 1 199 ? 10.103 -13.225 30.613 1.00 32.86 205 LEU A CA 1
ATOM 1373 C C . LEU A 1 199 ? 10.900 -13.945 29.531 1.00 34.82 205 LEU A C 1
ATOM 1374 O O . LEU A 1 199 ? 11.760 -13.353 28.879 1.00 33.00 205 LEU A O 1
ATOM 1379 N N . GLY A 1 200 ? 10.633 -15.238 29.360 1.00 44.71 206 GLY A N 1
ATOM 1380 C CA . GLY A 1 200 ? 11.456 -16.025 28.454 1.00 49.53 206 GLY A CA 1
ATOM 1381 C C . GLY A 1 200 ? 12.868 -16.153 28.991 1.00 45.24 206 GLY A C 1
ATOM 1382 O O . GLY A 1 200 ? 13.091 -16.307 30.196 1.00 61.05 206 GLY A O 1
ATOM 1383 N N . GLU A 1 201 ? 13.841 -16.077 28.090 1.00 52.95 207 GLU A N 1
ATOM 1384 C CA . GLU A 1 201 ? 15.242 -16.145 28.480 1.00 57.77 207 GLU A CA 1
ATOM 1385 C C . GLU A 1 201 ? 15.929 -14.789 28.494 1.00 55.01 207 GLU A C 1
ATOM 1386 O O . GLU A 1 201 ? 16.979 -14.652 29.130 1.00 62.72 207 GLU A O 1
ATOM 1392 N N . SER A 1 202 ? 15.371 -13.789 27.812 1.00 44.69 208 SER A N 1
ATOM 1393 C CA . SER A 1 202 ? 15.964 -12.462 27.768 1.00 46.73 208 SER A CA 1
ATOM 1394 C C . SER A 1 202 ? 15.123 -11.397 28.452 1.00 53.58 208 SER A C 1
ATOM 1395 O O . SER A 1 202 ? 15.629 -10.292 28.687 1.00 46.08 208 SER A O 1
ATOM 1398 N N . GLY A 1 203 ? 13.862 -11.685 28.760 1.00 35.00 209 GLY A N 1
ATOM 1399 C CA . GLY A 1 203 ? 12.957 -10.643 29.189 1.00 31.54 209 GLY A CA 1
ATOM 1400 C C . GLY A 1 203 ? 13.051 -10.342 30.665 1.00 34.07 209 GLY A C 1
ATOM 1401 O O . GLY A 1 203 ? 13.620 -11.100 31.450 1.00 30.67 209 GLY A O 1
ATOM 1402 N N . TYR A 1 204 ? 12.474 -9.205 31.042 1.00 24.21 210 TYR A N 1
ATOM 1403 C CA . TYR A 1 204 ? 12.532 -8.755 32.428 1.00 27.06 210 TYR A CA 1
ATOM 1404 C C . TYR A 1 204 ? 11.452 -7.707 32.661 1.00 24.12 210 TYR A C 1
ATOM 1405 O O . TYR A 1 204 ? 10.755 -7.284 31.736 1.00 26.23 210 TYR A O 1
ATOM 1414 N N . LEU A 1 205 ? 11.338 -7.271 33.915 1.00 23.41 211 LEU A N 1
ATOM 1415 C CA . LEU A 1 205 ? 10.257 -6.406 34.366 1.00 22.53 211 LEU A CA 1
ATOM 1416 C C . LEU A 1 205 ? 10.840 -5.132 34.962 1.00 26.17 211 LEU A C 1
ATOM 1417 O O . LEU A 1 205 ? 11.716 -5.201 35.826 1.00 30.78 211 LEU A O 1
ATOM 1422 N N . MET A 1 206 ? 10.375 -3.974 34.491 1.00 24.29 212 MET A N 1
ATOM 1423 C CA . MET A 1 206 ? 10.701 -2.692 35.097 1.00 21.95 212 MET A CA 1
ATOM 1424 C C . MET A 1 206 ? 9.508 -2.213 35.906 1.00 25.61 212 MET A C 1
ATOM 1425 O O . MET A 1 206 ? 8.358 -2.564 35.622 1.00 23.16 212 MET A O 1
ATOM 1430 N N . LEU A 1 207 ? 9.790 -1.412 36.928 1.00 25.23 213 LEU A N 1
ATOM 1431 C CA . LEU A 1 207 ? 8.752 -0.844 37.766 1.00 21.24 213 LEU A CA 1
ATOM 1432 C C . LEU A 1 207 ? 8.965 0.662 37.826 1.00 19.80 213 LEU A C 1
ATOM 1433 O O . LEU A 1 207 ? 10.068 1.103 38.145 1.00 21.58 213 LEU A O 1
ATOM 1438 N N . MET A 1 208 ? 7.914 1.440 37.534 1.00 22.34 214 MET A N 1
ATOM 1439 C CA . MET A 1 208 ? 7.983 2.901 37.484 1.00 23.96 214 MET A CA 1
ATOM 1440 C C . MET A 1 208 ? 6.844 3.529 38.269 1.00 25.06 214 MET A C 1
ATOM 1441 O O . MET A 1 208 ? 5.745 2.982 38.328 1.00 24.88 214 MET A O 1
ATOM 1446 N N . GLU A 1 209 ? 7.094 4.716 38.826 1.00 23.19 215 GLU A N 1
ATOM 1447 C CA . GLU A 1 209 ? 5.985 5.547 39.266 1.00 24.40 215 GLU A CA 1
ATOM 1448 C C . GLU A 1 209 ? 5.260 6.115 38.045 1.00 27.13 215 GLU A C 1
ATOM 1449 O O . GLU A 1 209 ? 5.843 6.256 36.974 1.00 28.66 215 GLU A O 1
ATOM 1455 N N . LYS A 1 210 ? 3.977 6.463 38.219 1.00 34.00 216 LYS A N 1
ATOM 1456 C CA . LYS A 1 210 ? 3.244 7.101 37.121 1.00 39.89 216 LYS A CA 1
ATOM 1457 C C . LYS A 1 210 ? 3.942 8.363 36.631 1.00 42.04 216 LYS A C 1
ATOM 1458 O O . LYS A 1 210 ? 3.872 8.690 35.439 1.00 34.64 216 LYS A O 1
ATOM 1464 N N . ASN A 1 211 ? 4.603 9.095 37.531 1.00 36.72 217 ASN A N 1
ATOM 1465 C CA . ASN A 1 211 ? 5.304 10.316 37.143 1.00 38.59 217 ASN A CA 1
ATOM 1466 C C . ASN A 1 211 ? 6.563 10.049 36.331 1.00 36.65 217 ASN A C 1
ATOM 1467 O O . ASN A 1 211 ? 7.251 11.006 35.965 1.00 40.36 217 ASN A O 1
ATOM 1472 N N . GLY A 1 212 ? 6.913 8.792 36.074 1.00 31.78 218 GLY A N 1
ATOM 1473 C CA . GLY A 1 212 ? 8.049 8.478 35.238 1.00 29.91 218 GLY A CA 1
ATOM 1474 C C . GLY A 1 212 ? 9.304 8.065 35.976 1.00 32.27 218 GLY A C 1
ATOM 1475 O O . GLY A 1 212 ? 10.252 7.603 35.331 1.00 30.94 218 GLY A O 1
ATOM 1476 N N . THR A 1 213 ? 9.346 8.212 37.298 1.00 27.79 219 THR A N 1
ATOM 1477 C CA . THR A 1 213 ? 10.533 7.814 38.044 1.00 28.73 219 THR A CA 1
ATOM 1478 C C . THR A 1 213 ? 10.679 6.304 38.020 1.00 27.59 219 THR A C 1
ATOM 1479 O O . THR A 1 213 ? 9.724 5.580 38.322 1.00 24.83 219 THR A O 1
ATOM 1483 N N . VAL A 1 214 ? 11.873 5.828 37.675 1.00 24.71 220 VAL A N 1
ATOM 1484 C CA . VAL A 1 214 ? 12.137 4.390 37.676 1.00 25.25 220 VAL A CA 1
ATOM 1485 C C . VAL A 1 214 ? 12.380 3.936 39.109 1.00 26.38 220 VAL A C 1
ATOM 1486 O O . VAL A 1 214 ? 13.253 4.473 39.800 1.00 26.44 220 VAL A O 1
ATOM 1490 N N . LEU A 1 215 ? 11.610 2.943 39.552 1.00 22.62 221 LEU A N 1
ATOM 1491 C CA . LEU A 1 215 ? 11.829 2.343 40.863 1.00 21.42 221 LEU A CA 1
ATOM 1492 C C . LEU A 1 215 ? 12.769 1.148 40.786 1.00 29.85 221 LEU A C 1
ATOM 1493 O O . LEU A 1 215 ? 13.674 1.007 41.618 1.00 27.91 221 LEU A O 1
ATOM 1498 N N . VAL A 1 216 ? 12.576 0.284 39.793 1.00 24.47 222 VAL A N 1
ATOM 1499 C CA . VAL A 1 216 ? 13.398 -0.909 39.610 1.00 22.17 222 VAL A CA 1
ATOM 1500 C C . VAL A 1 216 ? 13.654 -1.086 38.123 1.00 23.35 222 VAL A C 1
ATOM 1501 O O . VAL A 1 216 ? 12.706 -1.271 37.350 1.00 24.09 222 VAL A O 1
ATOM 1505 N N . ASP A 1 217 ? 14.920 -1.026 37.725 1.00 24.21 223 ASP A N 1
ATOM 1506 C CA . ASP A 1 217 ? 15.383 -1.604 36.463 1.00 26.02 223 ASP A CA 1
ATOM 1507 C C . ASP A 1 217 ? 16.356 -2.689 36.876 1.00 29.62 223 ASP A C 1
ATOM 1508 O O . ASP A 1 217 ? 17.478 -2.381 37.318 1.00 29.66 223 ASP A O 1
ATOM 1513 N N . PRO A 1 218 ? 15.957 -3.963 36.811 1.00 27.96 224 PRO A N 1
ATOM 1514 C CA . PRO A 1 218 ? 16.827 -5.034 37.311 1.00 28.99 224 PRO A CA 1
ATOM 1515 C C . PRO A 1 218 ? 17.976 -5.352 36.381 1.00 34.65 224 PRO A C 1
ATOM 1516 O O . PRO A 1 218 ? 18.951 -5.973 36.823 1.00 41.25 224 PRO A O 1
ATOM 1520 N N . LYS A 1 219 ? 17.897 -4.952 35.116 1.00 32.52 225 LYS A N 1
ATOM 1521 C CA . LYS A 1 219 ? 18.996 -5.200 34.194 1.00 33.86 225 LYS A CA 1
ATOM 1522 C C . LYS A 1 219 ? 20.031 -4.084 34.233 1.00 37.90 225 LYS A C 1
ATOM 1523 O O . LYS A 1 219 ? 21.236 -4.360 34.237 1.00 41.84 225 LYS A O 1
ATOM 1529 N N . GLN A 1 220 ? 19.580 -2.825 34.272 1.00 35.28 226 GLN A N 1
ATOM 1530 C CA . GLN A 1 220 ? 20.446 -1.646 34.307 1.00 31.60 226 GLN A CA 1
ATOM 1531 C C . GLN A 1 220 ? 20.046 -0.818 35.522 1.00 39.07 226 GLN A C 1
ATOM 1532 O O . GLN A 1 220 ? 19.287 0.158 35.402 1.00 30.94 226 GLN A O 1
ATOM 1538 N N . PRO A 1 221 ? 20.521 -1.191 36.715 1.00 38.41 227 PRO A N 1
ATOM 1539 C CA . PRO A 1 221 ? 20.124 -0.463 37.933 1.00 37.12 227 PRO A CA 1
ATOM 1540 C C . PRO A 1 221 ? 20.606 0.973 37.976 1.00 41.93 227 PRO A C 1
ATOM 1541 O O . PRO A 1 221 ? 20.154 1.726 38.849 1.00 42.73 227 PRO A O 1
ATOM 1545 N N . GLU A 1 222 ? 21.502 1.377 37.072 1.00 34.49 228 GLU A N 1
ATOM 1546 C CA . GLU A 1 222 ? 21.869 2.783 36.967 1.00 38.44 228 GLU A CA 1
ATOM 1547 C C . GLU A 1 222 ? 20.674 3.645 36.602 1.00 39.60 228 GLU A C 1
ATOM 1548 O O . GLU A 1 222 ? 20.727 4.868 36.770 1.00 39.04 228 GLU A O 1
ATOM 1554 N N . HIS A 1 223 ? 19.601 3.037 36.101 1.00 34.91 229 HIS A N 1
ATOM 1555 C CA . HIS A 1 223 ? 18.385 3.768 35.790 1.00 28.25 229 HIS A CA 1
ATOM 1556 C C . HIS A 1 223 ? 17.538 4.050 37.019 1.00 28.56 229 HIS A C 1
ATOM 1557 O O . HIS A 1 223 ? 16.604 4.851 36.924 1.00 28.36 229 HIS A O 1
ATOM 1564 N N . ASN A 1 224 ? 17.816 3.395 38.147 1.00 31.49 230 ASN A N 1
ATOM 1565 C CA . ASN A 1 224 ? 16.978 3.557 39.328 1.00 28.97 230 ASN A CA 1
ATOM 1566 C C . ASN A 1 224 ? 16.957 5.013 39.771 1.00 31.29 230 ASN A C 1
ATOM 1567 O O . ASN A 1 224 ? 17.990 5.692 39.779 1.00 33.40 230 ASN A O 1
ATOM 1572 N N . PHE A 1 225 ? 15.757 5.496 40.096 1.00 23.93 231 PHE A N 1
ATOM 1573 C CA . PHE A 1 225 ? 15.503 6.847 40.594 1.00 25.80 231 PHE A CA 1
ATOM 1574 C C . PHE A 1 225 ? 15.776 7.920 39.545 1.00 28.05 231 PHE A C 1
ATOM 1575 O O . PHE A 1 225 ? 15.962 9.087 39.890 1.00 29.16 231 PHE A O 1
ATOM 1583 N N . LYS A 1 226 ? 15.792 7.548 38.270 1.00 27.42 232 LYS A N 1
ATOM 1584 C CA . LYS A 1 226 ? 15.841 8.502 37.170 1.00 31.24 232 LYS A CA 1
ATOM 1585 C C . LYS A 1 226 ? 14.495 8.516 36.463 1.00 30.16 232 LYS A C 1
ATOM 1586 O O . LYS A 1 226 ? 13.687 7.599 36.612 1.00 26.17 232 LYS A O 1
ATOM 1592 N N . LYS A 1 227 ? 14.256 9.571 35.691 1.00 33.03 233 LYS A N 1
ATOM 1593 C CA . LYS A 1 227 ? 13.004 9.700 34.959 1.00 31.37 233 LYS A CA 1
ATOM 1594 C C . LYS A 1 227 ? 13.097 8.948 33.635 1.00 31.68 233 LYS A C 1
ATOM 1595 O O . LYS A 1 227 ? 14.089 9.074 32.913 1.00 35.79 233 LYS A O 1
ATOM 1601 N N . LEU A 1 228 ? 12.067 8.149 33.337 1.00 35.85 234 LEU A N 1
ATOM 1602 C CA . LEU A 1 228 ? 12.054 7.354 32.112 1.00 33.31 234 LEU A CA 1
ATOM 1603 C C . LEU A 1 228 ? 12.210 8.238 30.878 1.00 39.80 234 LEU A C 1
ATOM 1604 O O . LEU A 1 228 ? 12.989 7.920 29.972 1.00 42.03 234 LEU A O 1
ATOM 1609 N N . GLY A 1 229 ? 11.503 9.369 30.844 1.00 35.87 235 GLY A N 1
ATOM 1610 C CA . GLY A 1 229 ? 11.565 10.303 29.727 1.00 40.50 235 GLY A CA 1
ATOM 1611 C C . GLY A 1 229 ? 12.893 11.021 29.565 1.00 46.22 235 GLY A C 1
ATOM 1612 O O . GLY A 1 229 ? 13.066 11.749 28.580 1.00 50.62 235 GLY A O 1
ATOM 1613 N N . GLU A 1 230 ? 13.824 10.842 30.498 1.00 45.69 236 GLU A N 1
ATOM 1614 C CA . GLU A 1 230 ? 15.148 11.440 30.402 1.00 37.57 236 GLU A CA 1
ATOM 1615 C C . GLU A 1 230 ? 16.244 10.410 30.165 1.00 41.25 236 GLU A C 1
ATOM 1616 O O . GLU A 1 230 ? 17.421 10.777 30.110 1.00 44.95 236 GLU A O 1
ATOM 1622 N N . LEU A 1 231 ? 15.897 9.135 30.015 1.00 32.66 237 LEU A N 1
ATOM 1623 C CA . LEU A 1 231 ? 16.925 8.146 29.758 1.00 34.73 237 LEU A CA 1
ATOM 1624 C C . LEU A 1 231 ? 17.246 8.092 28.266 1.00 34.67 237 LEU A C 1
ATOM 1625 O O . LEU A 1 231 ? 16.483 8.559 27.418 1.00 36.35 237 LEU A O 1
ATOM 1630 N N . GLY A 1 232 ? 18.399 7.520 27.952 1.00 38.22 238 GLY A N 1
ATOM 1631 C CA . GLY A 1 232 ? 18.800 7.312 26.579 1.00 49.46 238 GLY A CA 1
ATOM 1632 C C . GLY A 1 232 ? 18.408 5.934 26.083 1.00 56.39 238 GLY A C 1
ATOM 1633 O O . GLY A 1 232 ? 17.675 5.188 26.734 1.00 50.77 238 GLY A O 1
ATOM 1634 N N . ASP A 1 233 ? 18.903 5.608 24.888 1.00 48.13 239 ASP A N 1
ATOM 1635 C CA . ASP A 1 233 ? 18.809 4.280 24.287 1.00 55.69 239 ASP A CA 1
ATOM 1636 C C . ASP A 1 233 ? 17.377 3.850 23.970 1.00 39.54 239 ASP A C 1
ATOM 1637 O O . ASP A 1 233 ? 17.104 2.650 23.867 1.00 37.04 239 ASP A O 1
ATOM 1642 N N . GLY A 1 234 ? 16.454 4.796 23.798 1.00 44.00 240 GLY A N 1
ATOM 1643 C CA . GLY A 1 234 ? 15.087 4.482 23.440 1.00 39.65 240 GLY A CA 1
ATOM 1644 C C . GLY A 1 234 ? 14.118 4.368 24.603 1.00 42.83 240 GLY A C 1
ATOM 1645 O O . GLY A 1 234 ? 12.911 4.211 24.371 1.00 40.03 240 GLY A O 1
ATOM 1646 N N . PHE A 1 235 ? 14.604 4.433 25.845 1.00 40.14 241 PHE A N 1
ATOM 1647 C CA . PHE A 1 235 ? 13.710 4.324 26.995 1.00 35.79 241 PHE A CA 1
ATOM 1648 C C . PHE A 1 235 ? 12.743 5.495 27.075 1.00 36.57 241 PHE A C 1
ATOM 1649 O O . PHE A 1 235 ? 11.653 5.358 27.641 1.00 36.12 241 PHE A O 1
ATOM 1657 N N . ALA A 1 236 ? 13.116 6.656 26.526 1.00 32.11 242 ALA A N 1
ATOM 1658 C CA . ALA A 1 236 ? 12.216 7.803 26.586 1.00 34.13 242 ALA A CA 1
ATOM 1659 C C . ALA A 1 236 ? 10.911 7.544 25.835 1.00 41.43 242 ALA A C 1
ATOM 1660 O O . ALA A 1 236 ? 9.873 8.123 26.179 1.00 41.59 242 ALA A O 1
ATOM 1662 N N . GLU A 1 237 ? 10.929 6.668 24.825 1.00 36.11 243 GLU A N 1
ATOM 1663 C CA . GLU A 1 237 ? 9.706 6.390 24.072 1.00 38.26 243 GLU A CA 1
ATOM 1664 C C . GLU A 1 237 ? 8.733 5.529 24.869 1.00 40.41 243 GLU A C 1
ATOM 1665 O O . GLU A 1 237 ? 7.524 5.560 24.613 1.00 43.90 243 GLU A O 1
ATOM 1671 N N . LEU A 1 238 ? 9.233 4.759 25.840 1.00 44.76 244 LEU A N 1
ATOM 1672 C CA . LEU A 1 238 ? 8.335 4.033 26.736 1.00 39.04 244 LEU A CA 1
ATOM 1673 C C . LEU A 1 238 ? 7.459 4.981 27.538 1.00 35.38 244 LEU A C 1
ATOM 1674 O O . LEU A 1 238 ? 6.311 4.652 27.850 1.00 36.52 244 LEU A O 1
ATOM 1679 N N . ALA A 1 239 ? 7.983 6.160 27.880 1.00 37.38 245 ALA A N 1
ATOM 1680 C CA . ALA A 1 239 ? 7.256 7.083 28.743 1.00 36.71 245 ALA A CA 1
ATOM 1681 C C . ALA A 1 239 ? 5.950 7.554 28.123 1.00 33.21 245 ALA A C 1
ATOM 1682 O O . ALA A 1 239 ? 5.058 8.000 28.850 1.00 39.58 245 ALA A O 1
ATOM 1684 N N . LYS A 1 240 ? 5.802 7.444 26.803 1.00 36.76 246 LYS A N 1
ATOM 1685 C CA . LYS A 1 240 ? 4.603 7.953 26.150 1.00 44.82 246 LYS A CA 1
ATOM 1686 C C . LYS A 1 240 ? 3.423 6.994 26.210 1.00 41.97 246 LYS A C 1
ATOM 1687 O O . LYS A 1 240 ? 2.301 7.403 25.889 1.00 46.63 246 LYS A O 1
ATOM 1689 N N . THR A 1 241 ? 3.628 5.746 26.619 1.00 38.64 247 THR A N 1
ATOM 1690 C CA . THR A 1 241 ? 2.585 4.731 26.555 1.00 41.04 247 THR A CA 1
ATOM 1691 C C . THR A 1 241 ? 1.999 4.496 27.938 1.00 41.52 247 THR A C 1
ATOM 1692 O O . THR A 1 241 ? 2.729 4.167 28.879 1.00 40.34 247 THR A O 1
ATOM 1696 N N . GLY A 1 242 ? 0.683 4.635 28.048 1.00 40.51 248 GLY A N 1
ATOM 1697 C CA . GLY A 1 242 ? 0.014 4.421 29.311 1.00 42.60 248 GLY A CA 1
ATOM 1698 C C . GLY A 1 242 ? -0.360 2.978 29.581 1.00 40.09 248 GLY A C 1
ATOM 1699 O O . GLY A 1 242 ? -0.492 2.588 30.746 1.00 43.01 248 GLY A O 1
ATOM 1700 N N . SER A 1 243 ? -0.533 2.170 28.534 1.00 32.55 249 SER A N 1
ATOM 1701 C CA . SER A 1 243 ? -1.022 0.811 28.739 1.00 27.49 249 SER A CA 1
ATOM 1702 C C . SER A 1 243 ? -0.820 -0.003 27.465 1.00 31.34 249 SER A C 1
ATOM 1703 O O . SER A 1 243 ? -0.968 0.527 26.363 1.00 36.54 249 SER A O 1
ATOM 1706 N N . GLY A 1 244 ? -0.474 -1.278 27.622 1.00 32.81 250 GLY A N 1
ATOM 1707 C CA . GLY A 1 244 ? -0.503 -2.213 26.507 1.00 30.65 250 GLY A CA 1
ATOM 1708 C C . GLY A 1 244 ? 0.816 -2.349 25.762 1.00 28.48 250 GLY A C 1
ATOM 1709 O O . GLY A 1 244 ? 1.895 -1.981 26.241 1.00 24.56 250 GLY A O 1
ATOM 1710 N N . LEU A 1 245 ? 0.705 -2.902 24.548 1.00 29.75 251 LEU A N 1
ATOM 1711 C CA . LEU A 1 245 ? 1.868 -3.288 23.756 1.00 25.76 251 LEU A CA 1
ATOM 1712 C C . LEU A 1 245 ? 2.535 -2.079 23.118 1.00 25.51 251 LEU A C 1
ATOM 1713 O O . LEU A 1 245 ? 1.874 -1.140 22.669 1.00 28.04 251 LEU A O 1
ATOM 1718 N N . VAL A 1 246 ? 3.859 -2.113 23.091 1.00 20.47 252 VAL A N 1
ATOM 1719 C CA . VAL A 1 246 ? 4.683 -1.148 22.370 1.00 23.97 252 VAL A CA 1
ATOM 1720 C C . VAL A 1 246 ? 5.738 -1.933 21.623 1.00 26.44 252 VAL A C 1
ATOM 1721 O O . VAL A 1 246 ? 6.345 -2.846 22.189 1.00 26.03 252 VAL A O 1
ATOM 1725 N N . GLU A 1 247 ? 5.950 -1.603 20.349 1.00 22.59 253 GLU A N 1
ATOM 1726 C CA . GLU A 1 247 ? 7.088 -2.120 19.600 1.00 27.01 253 GLU A CA 1
ATOM 1727 C C . GLU A 1 247 ? 8.101 -0.993 19.505 1.00 27.59 253 GLU A C 1
ATOM 1728 O O . GLU A 1 247 ? 7.733 0.129 19.149 1.00 27.29 253 GLU A O 1
ATOM 1734 N N . LEU A 1 248 ? 9.359 -1.277 19.840 1.00 24.61 254 LEU A N 1
ATOM 1735 C CA . LEU A 1 248 ? 10.347 -0.208 19.888 1.00 27.75 254 LEU A CA 1
ATOM 1736 C C . LEU A 1 248 ? 11.748 -0.792 19.919 1.00 25.11 254 LEU A C 1
ATOM 1737 O O . LEU A 1 248 ? 11.961 -1.940 20.316 1.00 29.10 254 LEU A O 1
ATOM 1742 N N . THR A 1 249 ? 12.707 0.031 19.511 1.00 27.09 255 THR A N 1
ATOM 1743 C CA . THR A 1 249 ? 14.111 -0.324 19.629 1.00 23.74 255 THR A CA 1
ATOM 1744 C C . THR A 1 249 ? 14.651 0.170 20.964 1.00 23.41 255 THR A C 1
ATOM 1745 O O . THR A 1 249 ? 14.447 1.332 21.339 1.00 29.74 255 THR A O 1
ATOM 1749 N N . LEU A 1 250 ? 15.342 -0.716 21.674 1.00 27.25 256 LEU A N 1
ATOM 1750 C CA . LEU A 1 250 ? 15.866 -0.432 23.001 1.00 29.94 256 LEU A CA 1
ATOM 1751 C C . LEU A 1 250 ? 17.270 -0.999 23.074 1.00 30.03 256 LEU A C 1
ATOM 1752 O O . LEU A 1 250 ? 17.471 -2.167 22.738 1.00 30.89 256 LEU A O 1
ATOM 1757 N N . ASN A 1 251 ? 18.232 -0.180 23.504 1.00 36.78 257 ASN A N 1
ATOM 1758 C CA . ASN A 1 251 ? 19.617 -0.634 23.682 1.00 31.56 257 ASN A CA 1
ATOM 1759 C C . ASN A 1 251 ? 20.143 -1.308 22.418 1.00 37.97 257 ASN A C 1
ATOM 1760 O O . ASN A 1 251 ? 20.803 -2.347 22.477 1.00 37.44 257 ASN A O 1
ATOM 1765 N N . GLY A 1 252 ? 19.818 -0.726 21.263 1.00 37.60 258 GLY A N 1
ATOM 1766 C CA . GLY A 1 252 ? 20.329 -1.206 19.994 1.00 28.14 258 GLY A CA 1
ATOM 1767 C C . GLY A 1 252 ? 19.667 -2.450 19.455 1.00 36.45 258 GLY A C 1
ATOM 1768 O O . GLY A 1 252 ? 20.196 -3.049 18.514 1.00 33.07 258 GLY A O 1
ATOM 1769 N N . GLU A 1 253 ? 18.530 -2.867 20.017 1.00 35.34 259 GLU A N 1
ATOM 1770 C CA . GLU A 1 253 ? 17.879 -4.105 19.606 1.00 29.99 259 GLU A CA 1
ATOM 1771 C C . GLU A 1 253 ? 16.366 -3.913 19.587 1.00 28.47 259 GLU A C 1
ATOM 1772 O O . GLU A 1 253 ? 15.820 -3.045 20.274 1.00 27.53 259 GLU A O 1
ATOM 1778 N N . ARG A 1 254 ? 15.693 -4.734 18.781 1.00 28.10 260 ARG A N 1
ATOM 1779 C CA . ARG A 1 254 ? 14.241 -4.668 18.669 1.00 25.97 260 ARG A CA 1
ATOM 1780 C C . ARG A 1 254 ? 13.589 -5.355 19.861 1.00 28.58 260 ARG A C 1
ATOM 1781 O O . ARG A 1 254 ? 13.850 -6.534 20.133 1.00 28.88 260 ARG A O 1
ATOM 1789 N N . TYR A 1 255 ? 12.721 -4.620 20.556 1.00 23.46 261 TYR A N 1
ATOM 1790 C CA . TYR A 1 255 ? 12.040 -5.123 21.738 1.00 23.47 261 TYR A CA 1
ATOM 1791 C C . TYR A 1 255 ? 10.533 -5.018 21.569 1.00 25.27 261 TYR A C 1
ATOM 1792 O O . TYR A 1 255 ? 10.018 -4.273 20.730 1.00 23.92 261 TYR A O 1
ATOM 1801 N N . MET A 1 256 ? 9.817 -5.770 22.399 1.00 23.30 262 MET A N 1
ATOM 1802 C CA . MET A 1 256 ? 8.414 -5.491 22.632 1.00 20.54 262 MET A CA 1
ATOM 1803 C C . MET A 1 256 ? 8.241 -5.210 24.116 1.00 25.55 262 MET A C 1
ATOM 1804 O O . MET A 1 256 ? 8.998 -5.717 24.944 1.00 24.37 262 MET A O 1
ATOM 1809 N N . ALA A 1 257 ? 7.287 -4.344 24.427 1.00 23.80 263 ALA A N 1
ATOM 1810 C CA . ALA A 1 257 ? 7.008 -3.945 25.803 1.00 21.67 263 ALA A CA 1
ATOM 1811 C C . ALA A 1 257 ? 5.526 -4.120 26.056 1.00 26.56 263 ALA A C 1
ATOM 1812 O O . ALA A 1 257 ? 4.708 -3.907 25.156 1.00 25.98 263 ALA A O 1
ATOM 1814 N N . ASN A 1 258 ? 5.176 -4.536 27.276 1.00 20.70 264 ASN A N 1
ATOM 1815 C CA . ASN A 1 258 ? 3.790 -4.585 27.713 1.00 22.44 264 ASN A CA 1
ATOM 1816 C C . ASN A 1 258 ? 3.699 -3.712 28.956 1.00 24.54 264 ASN A C 1
ATOM 1817 O O . ASN A 1 258 ? 4.266 -4.055 29.998 1.00 21.93 264 ASN A O 1
ATOM 1822 N N . VAL A 1 259 ? 3.030 -2.575 28.831 1.00 25.10 265 VAL A N 1
ATOM 1823 C CA . VAL A 1 259 ? 2.888 -1.633 29.931 1.00 23.13 265 VAL A CA 1
ATOM 1824 C C . VAL A 1 259 ? 1.643 -2.022 30.709 1.00 24.34 265 VAL A C 1
ATOM 1825 O O . VAL A 1 259 ? 0.543 -2.092 30.147 1.00 24.89 265 VAL A O 1
ATOM 1829 N N . TYR A 1 260 ? 1.829 -2.308 31.996 1.00 24.91 266 TYR A N 1
ATOM 1830 C CA . TYR A 1 260 ? 0.783 -2.847 32.864 1.00 23.69 266 TYR A CA 1
ATOM 1831 C C . TYR A 1 260 ? 0.607 -1.890 34.029 1.00 22.70 266 TYR A C 1
ATOM 1832 O O . TYR A 1 260 ? 1.407 -1.912 34.980 1.00 28.03 266 TYR A O 1
ATOM 1841 N N . PRO A 1 261 ? -0.410 -1.039 34.017 1.00 24.22 267 PRO A N 1
ATOM 1842 C CA . PRO A 1 261 ? -0.628 -0.151 35.167 1.00 26.75 267 PRO A CA 1
ATOM 1843 C C . PRO A 1 261 ? -1.203 -0.919 36.345 1.00 31.03 267 PRO A C 1
ATOM 1844 O O . PRO A 1 261 ? -2.066 -1.784 36.190 1.00 30.96 267 PRO A O 1
ATOM 1848 N N . SER A 1 262 ? -0.692 -0.611 37.526 1.00 25.29 268 SER A N 1
ATOM 1849 C CA . SER A 1 262 ? -1.281 -1.061 38.783 1.00 27.28 268 SER A CA 1
ATOM 1850 C C . SER A 1 262 ? -2.11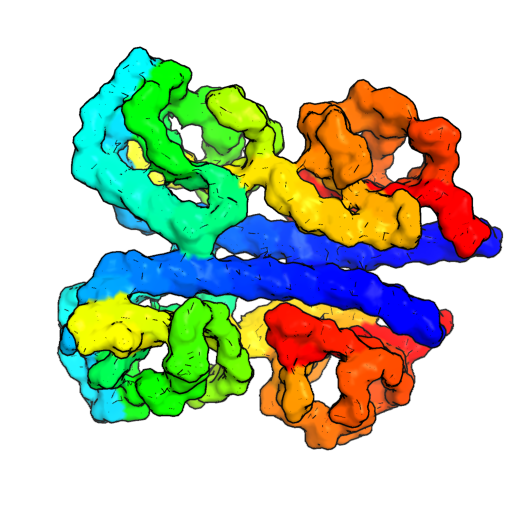0 0.100 39.319 1.00 30.09 268 SER A C 1
ATOM 1851 O O . SER A 1 262 ? -1.556 1.113 39.769 1.00 37.27 268 SER A O 1
ATOM 1854 N N . GLU A 1 263 ? -3.432 -0.026 39.248 1.00 31.19 269 GLU A N 1
ATOM 1855 C CA . GLU A 1 263 ? -4.286 1.007 39.825 1.00 40.47 269 GLU A CA 1
ATOM 1856 C C . GLU A 1 263 ? -3.981 1.194 41.306 1.00 44.12 269 GLU A C 1
ATOM 1857 O O . GLU A 1 263 ? -3.735 2.318 41.764 1.00 48.87 269 GLU A O 1
ATOM 1859 N N . GLN A 1 264 ? -3.949 0.091 42.064 1.00 49.75 270 GLN A N 1
ATOM 1860 C CA . GLN A 1 264 ? -3.876 0.199 43.518 1.00 36.26 270 GLN A CA 1
ATOM 1861 C C . GLN A 1 264 ? -2.495 0.643 43.992 1.00 38.31 270 GLN A C 1
ATOM 1862 O O . GLN A 1 264 ? -2.385 1.370 44.985 1.00 39.12 270 GLN A O 1
ATOM 1868 N N . LEU A 1 265 ? -1.423 0.240 43.302 1.00 30.82 271 LEU A N 1
ATOM 1869 C CA . LEU A 1 265 ? -0.113 0.707 43.733 1.00 26.85 271 LEU A CA 1
ATOM 1870 C C . LEU A 1 265 ? 0.199 2.108 43.229 1.00 32.55 271 LEU A C 1
ATOM 1871 O O . LEU A 1 265 ? 1.103 2.755 43.760 1.00 37.51 271 LEU A O 1
ATOM 1876 N N . GLY A 1 266 ? -0.531 2.596 42.231 1.00 27.90 272 GLY A N 1
ATOM 1877 C CA . GLY A 1 266 ? -0.163 3.864 41.637 1.00 26.24 272 GLY A CA 1
ATOM 1878 C C . GLY A 1 266 ? 1.138 3.818 40.878 1.00 29.15 272 GLY A C 1
ATOM 1879 O O . GLY A 1 266 ? 1.787 4.851 40.716 1.00 35.94 272 GLY A O 1
ATOM 1880 N N . TRP A 1 267 ? 1.546 2.635 40.422 1.00 28.55 273 TRP A N 1
ATOM 1881 C CA . TRP A 1 267 ? 2.777 2.425 39.676 1.00 24.99 273 TRP A CA 1
ATOM 1882 C C . TRP A 1 267 ? 2.463 1.683 38.378 1.00 23.22 273 TRP A C 1
ATOM 1883 O O . TRP A 1 267 ? 1.401 1.074 38.236 1.00 26.55 273 TRP A O 1
ATOM 1894 N N . ASN A 1 268 ? 3.420 1.707 37.450 1.00 24.76 274 ASN A N 1
ATOM 1895 C CA . ASN A 1 268 ? 3.349 0.960 36.195 1.00 22.39 274 ASN A CA 1
ATOM 1896 C C . ASN A 1 268 ? 4.428 -0.109 36.175 1.00 25.88 274 ASN A C 1
ATOM 1897 O O . ASN A 1 268 ? 5.591 0.179 36.475 1.00 26.32 274 ASN A O 1
ATOM 1902 N N . PHE A 1 269 ? 4.045 -1.338 35.825 1.00 21.81 275 PHE A N 1
ATOM 1903 C CA . PHE A 1 269 ? 5.014 -2.358 35.456 1.00 19.95 275 PHE A CA 1
ATOM 1904 C C . PHE A 1 269 ? 5.184 -2.307 33.945 1.00 23.74 275 PHE A C 1
ATOM 1905 O O . PHE A 1 269 ? 4.218 -2.060 33.217 1.00 25.09 275 PHE A O 1
ATOM 1913 N N . ILE A 1 270 ? 6.407 -2.524 33.468 1.00 23.26 276 ILE A N 1
ATOM 1914 C CA . ILE A 1 270 ? 6.647 -2.714 32.035 1.00 22.81 276 ILE A CA 1
ATOM 1915 C C . ILE A 1 270 ? 7.394 -4.026 31.834 1.00 21.38 276 ILE A C 1
ATOM 1916 O O . ILE A 1 270 ? 8.515 -4.194 32.321 1.00 25.31 276 ILE A O 1
ATOM 1921 N N . GLY A 1 271 ? 6.787 -4.948 31.081 1.00 20.16 277 GLY A N 1
ATOM 1922 C CA . GLY A 1 271 ? 7.433 -6.197 30.737 1.00 23.09 277 GLY A CA 1
ATOM 1923 C C . GLY A 1 271 ? 8.122 -6.003 29.396 1.00 25.40 277 GLY A C 1
ATOM 1924 O O . GLY A 1 271 ? 7.516 -5.498 28.449 1.00 24.02 277 GLY A O 1
ATOM 1925 N N . LEU A 1 272 ? 9.399 -6.365 29.349 1.00 21.81 278 LEU A N 1
ATOM 1926 C CA . LEU A 1 272 ? 10.246 -6.146 28.174 1.00 21.43 278 LEU A CA 1
ATOM 1927 C C . LEU A 1 272 ? 10.788 -7.482 27.686 1.00 28.09 278 LEU A C 1
ATOM 1928 O O . LEU A 1 272 ? 11.195 -8.324 28.494 1.00 26.37 278 LEU A O 1
ATOM 1933 N N . ILE A 1 273 ? 10.795 -7.687 26.368 1.00 25.52 279 ILE A N 1
ATOM 1934 C CA . ILE A 1 273 ? 11.390 -8.890 25.799 1.00 25.50 279 ILE A CA 1
ATOM 1935 C C . ILE A 1 273 ? 11.939 -8.573 24.412 1.00 25.13 279 ILE A C 1
ATOM 1936 O O . ILE A 1 273 ? 11.408 -7.726 23.687 1.00 25.04 279 ILE A O 1
ATOM 1941 N N . LYS A 1 274 ? 13.039 -9.234 24.061 1.00 26.19 280 LYS A N 1
ATOM 1942 C CA . LYS A 1 274 ? 13.579 -9.095 22.711 1.00 29.16 280 LYS A CA 1
ATOM 1943 C C . LYS A 1 274 ? 12.620 -9.689 21.685 1.00 31.47 280 LYS A C 1
ATOM 1944 O O . LYS A 1 274 ? 12.035 -10.756 21.895 1.00 27.14 280 LYS A O 1
ATOM 1950 N N . GLN A 1 275 ? 12.437 -8.976 20.570 1.00 24.41 281 GLN A N 1
ATOM 1951 C CA . GLN A 1 275 ? 11.558 -9.503 19.535 1.00 27.80 281 GLN A CA 1
ATOM 1952 C C . GLN A 1 275 ? 12.087 -10.825 18.998 1.00 30.23 281 GLN A C 1
ATOM 1953 O O . GLN A 1 275 ? 11.300 -11.715 18.659 1.00 34.81 281 GLN A O 1
ATOM 1959 N N . ASP A 1 276 ? 13.415 -10.964 18.920 1.00 32.26 282 ASP A N 1
ATOM 1960 C CA . ASP A 1 276 ? 14.028 -12.219 18.491 1.00 34.54 282 ASP A CA 1
ATOM 1961 C C . ASP A 1 276 ? 13.438 -13.394 19.253 1.00 41.20 282 ASP A C 1
ATOM 1962 O O . ASP A 1 276 ? 13.079 -14.423 18.670 1.00 42.61 282 ASP A O 1
ATOM 1967 N N . GLU A 1 277 ? 13.324 -13.241 20.570 1.00 33.80 283 GLU A N 1
ATOM 1968 C CA . GLU A 1 277 ? 12.808 -14.318 21.406 1.00 31.97 283 GLU A CA 1
ATOM 1969 C C . GLU A 1 277 ? 11.322 -14.548 21.165 1.00 40.65 283 GLU A C 1
ATOM 1970 O O . GLU A 1 277 ? 10.862 -15.695 21.158 1.00 45.37 283 GLU A O 1
ATOM 1976 N N . VAL A 1 278 ? 10.553 -13.474 20.955 1.00 33.69 284 VAL A N 1
ATOM 1977 C CA . VAL A 1 278 ? 9.120 -13.627 20.703 1.00 41.20 284 VAL A CA 1
ATOM 1978 C C . VAL A 1 278 ? 8.883 -14.404 19.415 1.00 44.47 284 VAL A C 1
ATOM 1979 O O . VAL A 1 278 ? 8.013 -15.280 19.353 1.00 49.94 284 VAL A O 1
ATOM 1983 N N . MET A 1 279 ? 9.639 -14.087 18.367 1.00 37.66 285 MET A N 1
ATOM 1984 C CA . MET A 1 279 ? 9.441 -14.692 17.058 1.00 42.54 285 MET A CA 1
ATOM 1985 C C . MET A 1 279 ? 10.048 -16.085 16.945 1.00 45.79 285 MET A C 1
ATOM 1986 O O . MET A 1 279 ? 10.089 -16.638 15.844 1.00 55.10 285 MET A O 1
ATOM 1991 N N . ALA A 1 280 ? 10.511 -16.662 18.045 1.00 48.75 286 ALA A N 1
ATOM 1992 C CA . ALA A 1 280 ? 11.076 -17.998 18.022 1.00 52.63 286 ALA A CA 1
ATOM 1993 C C . ALA A 1 280 ? 10.470 -18.840 19.136 1.00 51.84 286 ALA A C 1
ATOM 1994 O O . ALA A 1 280 ? 9.258 -18.804 19.362 1.00 62.83 286 ALA A O 1
ATOM 1996 N N . THR B 1 29 ? -1.665 -27.985 25.377 1.00 51.73 35 THR B N 1
ATOM 1997 C CA . THR B 1 29 ? -1.649 -28.896 26.517 1.00 59.93 35 THR B CA 1
ATOM 1998 C C . THR B 1 29 ? -0.335 -28.786 27.280 1.00 64.54 35 THR B C 1
ATOM 1999 O O . THR B 1 29 ? -0.329 -28.484 28.474 1.00 59.75 35 THR B O 1
ATOM 2003 N N . SER B 1 30 ? 0.787 -29.036 26.598 1.00 63.97 36 SER B N 1
ATOM 2004 C CA . SER B 1 30 ? 2.079 -28.805 27.238 1.00 51.97 36 SER B CA 1
ATOM 2005 C C . SER B 1 30 ? 2.351 -27.317 27.402 1.00 55.22 36 SER B C 1
ATOM 2006 O O . SER B 1 30 ? 3.059 -26.915 28.334 1.00 47.59 36 SER B O 1
ATOM 2009 N N . ASP B 1 31 ? 1.796 -26.488 26.514 1.00 48.30 37 ASP B N 1
ATOM 2010 C CA . ASP B 1 31 ? 1.884 -25.045 26.705 1.00 44.26 37 ASP B CA 1
ATOM 2011 C C . ASP B 1 31 ? 1.101 -24.608 27.939 1.00 50.00 37 ASP B C 1
ATOM 2012 O O . ASP B 1 31 ? 1.517 -23.688 28.653 1.00 45.01 37 ASP B O 1
ATOM 2014 N N . PHE B 1 32 ? -0.040 -25.252 28.203 1.00 53.91 38 PHE B N 1
ATOM 2015 C CA . PHE B 1 32 ? -0.834 -24.896 29.375 1.00 41.44 38 PHE B CA 1
ATOM 2016 C C . PHE B 1 32 ? -0.062 -25.161 30.662 1.00 39.50 38 PHE B C 1
ATOM 2017 O O . PHE B 1 32 ? -0.090 -24.348 31.593 1.00 37.46 38 PHE B O 1
ATOM 2025 N N . VAL B 1 33 ? 0.626 -26.300 30.733 1.00 42.96 39 VAL B N 1
ATOM 2026 C CA . VAL B 1 33 ? 1.448 -26.605 31.898 1.00 44.16 39 VAL B CA 1
ATOM 2027 C C . VAL B 1 33 ? 2.516 -25.535 32.085 1.00 44.18 39 VAL B C 1
ATOM 2028 O O . VAL B 1 33 ? 2.728 -25.029 33.193 1.00 39.36 39 VAL B O 1
ATOM 2032 N N . ASP B 1 34 ? 3.193 -25.159 31.000 1.00 41.30 40 ASP B N 1
ATOM 2033 C CA . ASP B 1 34 ? 4.247 -24.154 31.109 1.00 40.38 40 ASP B CA 1
ATOM 2034 C C . ASP B 1 34 ? 3.677 -22.779 31.447 1.00 38.58 40 ASP B C 1
ATOM 2035 O O . ASP B 1 34 ? 4.234 -22.056 32.283 1.00 41.02 40 ASP B O 1
ATOM 2037 N N . SER B 1 35 ? 2.551 -22.412 30.836 1.00 34.49 41 SER B N 1
ATOM 2038 C CA A SER B 1 35 ? 1.984 -21.083 31.056 0.41 32.44 41 SER B CA 1
ATOM 2039 C CA B SER B 1 35 ? 1.985 -21.084 31.059 0.59 32.42 41 SER B CA 1
ATOM 2040 C C . SER B 1 35 ? 1.347 -20.973 32.439 1.00 37.37 41 SER B C 1
ATOM 2041 O O . SER B 1 35 ? 1.529 -19.971 33.145 1.00 33.15 41 SER B O 1
ATOM 2046 N N . SER B 1 36 ? 0.576 -21.982 32.836 1.00 35.34 42 SER B N 1
ATOM 2047 C CA . SER B 1 36 ? -0.067 -21.905 34.141 1.00 34.07 42 SER B CA 1
ATOM 2048 C C . SER B 1 36 ? 0.964 -21.946 35.260 1.00 31.01 42 SER B C 1
ATOM 2049 O O . SER B 1 36 ? 0.777 -21.289 36.291 1.00 28.85 42 SER B O 1
ATOM 2052 N N . GLY B 1 37 ? 2.060 -22.686 35.061 1.00 34.04 43 GLY B N 1
ATOM 2053 C CA . GLY B 1 37 ? 3.109 -22.739 36.066 1.00 30.36 43 GLY B CA 1
ATOM 2054 C C . GLY B 1 37 ? 3.766 -21.393 36.313 1.00 31.65 43 GLY B C 1
ATOM 2055 O O . GLY B 1 37 ? 4.068 -21.045 37.455 1.00 27.25 43 GLY B O 1
ATOM 2056 N N . ARG B 1 38 ? 4.016 -20.624 35.248 1.00 30.03 44 ARG B N 1
ATOM 2057 C CA A ARG B 1 38 ? 4.599 -19.295 35.425 0.57 32.75 44 ARG B CA 1
ATOM 2058 C CA B ARG B 1 38 ? 4.603 -19.302 35.436 0.43 32.72 44 ARG B CA 1
ATOM 2059 C C . ARG B 1 38 ? 3.678 -18.399 36.246 1.00 26.91 44 ARG B C 1
ATOM 2060 O O . ARG B 1 38 ? 4.140 -17.618 37.088 1.00 28.57 44 ARG B O 1
ATOM 2075 N N . GLU B 1 39 ? 2.366 -18.505 36.029 1.00 23.91 45 GLU B N 1
ATOM 2076 C CA . GLU B 1 39 ? 1.428 -17.711 36.808 1.00 24.28 45 GLU B CA 1
ATOM 2077 C C . GLU B 1 39 ? 1.373 -18.184 38.259 1.00 27.44 45 GLU B C 1
ATOM 2078 O O . GLU B 1 39 ? 1.433 -17.377 39.191 1.00 25.50 45 GLU B O 1
ATOM 2084 N N . ILE B 1 40 ? 1.258 -19.493 38.470 1.00 25.88 46 ILE B N 1
ATOM 2085 C CA . ILE B 1 40 ? 1.106 -20.009 39.831 1.00 23.27 46 ILE B CA 1
ATOM 2086 C C . ILE B 1 40 ? 2.362 -19.773 40.652 1.00 23.72 46 ILE B C 1
ATOM 2087 O O . ILE B 1 40 ? 2.283 -19.547 41.865 1.00 25.67 46 ILE B O 1
ATOM 2092 N N . ARG B 1 41 ? 3.534 -19.809 40.019 1.00 22.70 47 ARG B N 1
ATOM 2093 C CA . ARG B 1 41 ? 4.767 -19.474 40.728 1.00 24.87 47 ARG B CA 1
ATOM 2094 C C . ARG B 1 41 ? 4.650 -18.121 41.423 1.00 25.04 47 ARG B C 1
ATOM 2095 O O . ARG B 1 41 ? 5.058 -17.966 42.586 1.00 24.27 47 ARG B O 1
ATOM 2103 N N . GLN B 1 42 ? 4.079 -17.127 40.734 1.00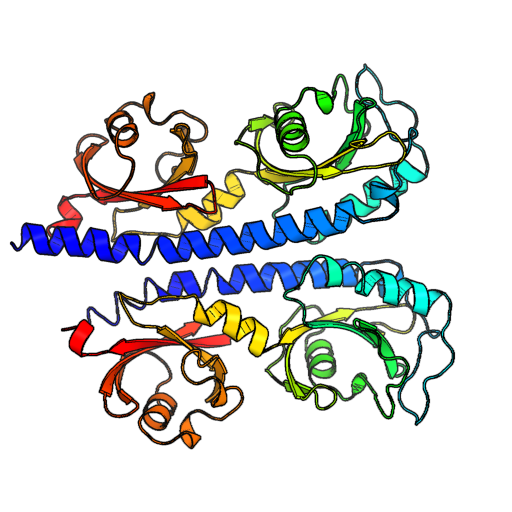 22.31 48 GLN B N 1
ATOM 2104 C CA . GLN B 1 42 ? 3.955 -15.808 41.334 1.00 23.70 48 GLN B CA 1
ATOM 2105 C C . GLN B 1 42 ? 2.797 -15.742 42.316 1.00 22.55 48 GLN B C 1
ATOM 2106 O O . GLN B 1 42 ? 2.825 -14.911 43.229 1.00 23.72 48 GLN B O 1
ATOM 2112 N N . VAL B 1 43 ? 1.797 -16.623 42.179 1.00 23.22 49 VAL B N 1
ATOM 2113 C CA . VAL B 1 43 ? 0.784 -16.729 43.222 1.00 24.49 49 VAL B CA 1
ATOM 2114 C C . VAL B 1 43 ? 1.393 -17.301 44.495 1.00 24.45 49 VAL B C 1
ATOM 2115 O O . VAL B 1 43 ? 1.092 -16.845 45.605 1.00 20.80 49 VAL B O 1
ATOM 2119 N N . ASP B 1 44 ? 2.220 -18.338 44.351 1.00 24.62 50 ASP B N 1
ATOM 2120 C CA . ASP B 1 44 ? 2.981 -18.892 45.466 1.00 24.39 50 ASP B CA 1
ATOM 2121 C C . ASP B 1 44 ? 3.752 -17.788 46.178 1.00 23.48 50 ASP B C 1
ATOM 2122 O O . ASP B 1 44 ? 3.679 -17.651 47.401 1.00 22.69 50 ASP B O 1
ATOM 2127 N N . ASN B 1 45 ? 4.468 -16.951 45.413 1.00 22.45 51 ASN B N 1
ATOM 2128 C CA A ASN B 1 45 ? 5.238 -15.875 46.026 0.45 23.34 51 ASN B CA 1
ATOM 2129 C CA B ASN B 1 45 ? 5.240 -15.877 46.029 0.55 23.33 51 ASN B CA 1
ATOM 2130 C C . ASN B 1 45 ? 4.335 -14.901 46.768 1.00 23.09 51 ASN B C 1
ATOM 2131 O O . ASN B 1 45 ? 4.690 -14.411 47.849 1.00 23.97 51 ASN B O 1
ATOM 2140 N N . ALA B 1 46 ? 3.167 -14.601 46.197 1.00 20.31 52 ALA B N 1
ATOM 2141 C CA . ALA B 1 46 ? 2.237 -13.672 46.829 1.00 24.04 52 ALA B CA 1
ATOM 2142 C C . ALA B 1 46 ? 1.719 -14.227 48.149 1.00 21.81 52 ALA B C 1
ATOM 2143 O O . ALA B 1 46 ? 1.637 -13.513 49.157 1.00 23.06 52 ALA B O 1
ATOM 2145 N N . MET B 1 47 ? 1.353 -15.504 48.162 1.00 20.14 53 MET B N 1
ATOM 2146 C CA . MET B 1 47 ? 0.881 -16.108 49.403 1.00 18.31 53 MET B CA 1
ATOM 2147 C C . MET B 1 47 ? 1.992 -16.184 50.431 1.00 19.83 53 MET B C 1
ATOM 2148 O O . MET B 1 47 ? 1.740 -16.039 51.632 1.00 22.62 53 MET B O 1
ATOM 2153 N N . GLN B 1 48 ? 3.227 -16.414 49.989 1.00 21.16 54 GLN B N 1
ATOM 2154 C CA . GLN B 1 48 ? 4.332 -16.420 50.938 1.00 24.18 54 GLN B CA 1
ATOM 2155 C C . GLN B 1 48 ? 4.497 -15.056 51.588 1.00 23.78 54 GLN B C 1
ATOM 2156 O O . GLN B 1 48 ? 4.738 -14.967 52.796 1.00 23.24 54 GLN B O 1
ATOM 2162 N N . LEU B 1 49 ? 4.384 -13.975 50.804 1.00 19.39 55 LEU B N 1
ATOM 2163 C CA . LEU B 1 49 ? 4.495 -12.640 51.387 1.00 17.88 55 LEU B CA 1
ATOM 2164 C C . LEU B 1 49 ? 3.374 -12.358 52.387 1.00 19.04 55 LEU B C 1
ATOM 2165 O O . LEU B 1 49 ? 3.611 -11.731 53.432 1.00 20.80 55 LEU B O 1
ATOM 2170 N N . PHE B 1 50 ? 2.144 -12.795 52.081 1.00 17.33 56 PHE B N 1
ATOM 2171 C CA . PHE B 1 50 ? 1.054 -12.686 53.045 1.00 19.78 56 PHE B CA 1
ATOM 2172 C C . PHE B 1 50 ? 1.404 -13.392 54.352 1.00 17.64 56 PHE B C 1
ATOM 2173 O O . PHE B 1 50 ? 1.295 -12.801 55.437 1.00 18.38 56 PHE B O 1
ATOM 2181 N N . PHE B 1 51 ? 1.839 -14.656 54.272 1.00 16.96 57 PHE B N 1
ATOM 2182 C CA . PHE B 1 51 ? 2.148 -15.379 55.503 1.00 16.42 57 PHE B CA 1
ATOM 2183 C C . PHE B 1 51 ? 3.434 -14.883 56.141 1.00 19.60 57 PHE B C 1
ATOM 2184 O O . PHE B 1 51 ? 3.567 -14.932 57.367 1.00 18.94 57 PHE B O 1
ATOM 2192 N N . ASP B 1 52 ? 4.375 -14.359 55.348 1.00 20.01 58 ASP B N 1
ATOM 2193 C CA . ASP B 1 52 ? 5.576 -13.781 55.947 1.00 24.31 58 ASP B CA 1
ATOM 2194 C C . ASP B 1 52 ? 5.230 -12.634 56.879 1.00 19.94 58 ASP B C 1
ATOM 2195 O O . ASP B 1 52 ? 5.863 -12.468 57.931 1.00 20.44 58 ASP B O 1
ATOM 2200 N N . GLY B 1 53 ? 4.244 -11.812 56.505 1.00 15.25 59 GLY B N 1
ATOM 2201 C CA . GLY B 1 53 ? 3.832 -10.727 57.383 1.00 16.49 59 GLY B CA 1
ATOM 2202 C C . GLY B 1 53 ? 3.319 -11.245 58.712 1.00 17.09 59 GLY B C 1
ATOM 2203 O O . GLY B 1 53 ? 3.544 -10.630 59.769 1.00 18.94 59 GLY B O 1
ATOM 2204 N N . ILE B 1 54 ? 2.626 -12.388 58.676 1.00 16.77 60 ILE B N 1
ATOM 2205 C CA . ILE B 1 54 ? 2.102 -12.979 59.906 1.00 13.99 60 ILE B CA 1
ATOM 2206 C C . ILE B 1 54 ? 3.235 -13.547 60.756 1.00 14.66 60 ILE B C 1
ATOM 2207 O O . ILE B 1 54 ? 3.285 -13.343 61.979 1.00 16.02 60 ILE B O 1
ATOM 2212 N N . THR B 1 55 ? 4.143 -14.293 60.126 1.00 15.07 61 THR B N 1
ATOM 2213 C CA . THR B 1 55 ? 5.314 -14.804 60.827 1.00 17.52 61 THR B CA 1
ATOM 2214 C C . THR B 1 55 ? 6.054 -13.683 61.552 1.00 15.13 61 THR B C 1
ATOM 2215 O O . THR B 1 55 ? 6.456 -13.820 62.712 1.00 15.58 61 THR B O 1
ATOM 2219 N N . GLN B 1 56 ? 6.287 -12.573 60.862 1.00 16.15 62 GLN B N 1
ATOM 2220 C CA . GLN B 1 56 ? 7.038 -11.494 61.501 1.00 19.12 62 GLN B CA 1
ATOM 2221 C C . GLN B 1 56 ? 6.297 -10.910 62.701 1.00 15.05 62 GLN B C 1
ATOM 2222 O O . GLN B 1 56 ? 6.915 -10.576 63.729 1.00 17.63 62 GLN B O 1
ATOM 2228 N N . ASN B 1 57 ? 4.973 -10.783 62.609 1.00 15.60 63 ASN B N 1
ATOM 2229 C CA . ASN B 1 57 ? 4.230 -10.285 63.759 1.00 17.36 63 ASN B CA 1
ATOM 2230 C C . ASN B 1 57 ? 4.155 -11.307 64.897 1.00 13.85 63 ASN B C 1
ATOM 2231 O O . ASN B 1 57 ? 4.099 -10.908 66.062 1.00 16.44 63 ASN B O 1
ATOM 2236 N N . VAL B 1 58 ? 4.156 -12.622 64.599 1.00 14.63 64 VAL B N 1
ATOM 2237 C CA . VAL B 1 58 ? 4.318 -13.606 65.676 1.00 14.20 64 VAL B CA 1
ATOM 2238 C C . VAL B 1 58 ? 5.645 -13.379 66.388 1.00 16.52 64 VAL B C 1
ATOM 2239 O O . VAL B 1 58 ? 5.725 -13.394 67.625 1.00 15.34 64 VAL B O 1
ATOM 2243 N N . ASN B 1 59 ? 6.698 -13.127 65.617 1.00 16.07 65 ASN B N 1
ATOM 2244 C CA . ASN B 1 59 ? 8.006 -12.916 66.219 1.00 15.81 65 ASN B CA 1
ATOM 2245 C C . ASN B 1 59 ? 8.028 -11.634 67.037 1.00 17.97 65 ASN B C 1
ATOM 2246 O O . ASN B 1 59 ? 8.690 -11.565 68.081 1.00 17.70 65 ASN B O 1
ATOM 2251 N N . TYR B 1 60 ? 7.285 -10.626 66.590 1.00 13.94 66 TYR B N 1
ATOM 2252 C CA . TYR B 1 60 ? 7.148 -9.399 67.376 1.00 16.02 66 TYR B CA 1
ATOM 2253 C C . TYR B 1 60 ? 6.474 -9.690 68.710 1.00 20.13 66 TYR B C 1
ATOM 2254 O O . TYR B 1 60 ? 6.978 -9.314 69.779 1.00 17.52 66 TYR B O 1
ATOM 2263 N N . ILE B 1 61 ? 5.343 -10.398 68.669 1.00 16.72 67 ILE B N 1
ATOM 2264 C CA . ILE B 1 61 ? 4.621 -10.720 69.897 1.00 14.65 67 ILE B CA 1
ATOM 2265 C C . ILE B 1 61 ? 5.493 -11.558 70.825 1.00 17.51 67 ILE B C 1
ATOM 2266 O O . ILE B 1 61 ? 5.523 -11.328 72.040 1.00 17.07 67 ILE B O 1
ATOM 2271 N N . ALA B 1 62 ? 6.246 -12.510 70.260 1.00 18.34 68 ALA B N 1
ATOM 2272 C CA . ALA B 1 62 ? 7.078 -13.414 71.060 1.00 21.09 68 ALA B CA 1
ATOM 2273 C C . ALA B 1 62 ? 8.064 -12.663 71.952 1.00 22.26 68 ALA B C 1
ATOM 2274 O O . ALA B 1 62 ? 8.376 -13.111 73.066 1.00 21.37 68 ALA B O 1
ATOM 2276 N N . ALA B 1 63 ? 8.586 -11.539 71.480 1.00 17.47 69 ALA B N 1
ATOM 2277 C CA . ALA B 1 63 ? 9.579 -10.796 72.241 1.00 19.56 69 ALA B CA 1
ATOM 2278 C C . ALA B 1 63 ? 8.976 -9.683 73.096 1.00 22.61 69 ALA B C 1
ATOM 2279 O O . ALA B 1 63 ? 9.719 -8.954 73.773 1.00 24.28 69 ALA B O 1
ATOM 2281 N N . HIS B 1 64 ? 7.657 -9.527 73.097 1.00 20.16 70 HIS B N 1
ATOM 2282 C CA . HIS B 1 64 ? 7.058 -8.436 73.847 1.00 20.06 70 HIS B CA 1
ATOM 2283 C C . HIS B 1 64 ? 7.172 -8.687 75.352 1.00 19.54 70 HIS B C 1
ATOM 2284 O O . HIS B 1 64 ? 7.016 -9.821 75.805 1.00 19.29 70 HIS B O 1
ATOM 2291 N N . PRO B 1 65 ? 7.445 -7.647 76.152 1.00 19.67 71 PRO B N 1
ATOM 2292 C CA . PRO B 1 65 ? 7.632 -7.858 77.602 1.00 21.07 71 PRO B CA 1
ATOM 2293 C C . PRO B 1 65 ? 6.434 -8.454 78.324 1.00 21.58 71 PRO B C 1
ATOM 2294 O O . PRO B 1 65 ? 6.621 -9.185 79.306 1.00 23.98 71 PRO B O 1
ATOM 2298 N N . LEU B 1 66 ? 5.204 -8.186 77.884 1.00 20.48 72 LEU B N 1
ATOM 2299 C CA . LEU B 1 66 ? 4.062 -8.814 78.551 1.00 20.57 72 LEU B CA 1
ATOM 2300 C C . LEU B 1 66 ? 3.995 -10.307 78.265 1.00 20.96 72 LEU B C 1
ATOM 2301 O O . LEU B 1 66 ? 3.362 -11.062 79.023 1.00 24.32 72 LEU B O 1
ATOM 2306 N N . ILE B 1 67 ? 4.648 -10.744 77.198 1.00 19.01 73 ILE B N 1
ATOM 2307 C CA . ILE B 1 67 ? 4.503 -12.095 76.658 1.00 18.75 73 ILE B CA 1
ATOM 2308 C C . ILE B 1 67 ? 5.733 -12.906 77.038 1.00 19.13 73 ILE B C 1
ATOM 2309 O O . ILE B 1 67 ? 5.634 -13.969 77.670 1.00 21.30 73 ILE B O 1
ATOM 2314 N N . ALA B 1 68 ? 6.913 -12.406 76.647 1.00 19.09 74 ALA B N 1
ATOM 2315 C CA . ALA B 1 68 ? 8.165 -13.035 77.059 1.00 19.76 74 ALA B CA 1
ATOM 2316 C C . ALA B 1 68 ? 8.372 -12.950 78.567 1.00 22.07 74 ALA B C 1
ATOM 2317 O O . ALA B 1 68 ? 9.107 -13.773 79.128 1.00 24.39 74 ALA B O 1
ATOM 2319 N N . GLY B 1 69 ? 7.723 -11.995 79.230 1.00 22.01 75 GLY B N 1
ATOM 2320 C CA . GLY B 1 69 ? 7.777 -11.835 80.673 1.00 24.91 75 GLY B CA 1
ATOM 2321 C C . GLY B 1 69 ? 6.575 -12.377 81.410 1.00 28.62 75 GLY B C 1
ATOM 2322 O O . GLY B 1 69 ? 6.424 -12.115 82.612 1.00 28.34 75 GLY B O 1
ATOM 2323 N N . ALA B 1 70 ? 5.716 -13.136 80.738 1.00 24.02 76 ALA B N 1
ATOM 2324 C CA . ALA B 1 70 ? 4.504 -13.630 81.375 1.00 17.35 76 ALA B CA 1
ATOM 2325 C C . ALA B 1 70 ? 4.822 -14.648 82.466 1.00 24.06 76 ALA B C 1
ATOM 2326 O O . ALA B 1 70 ? 5.741 -15.467 82.339 1.00 22.23 76 ALA B O 1
ATOM 2328 N N . GLY B 1 71 ? 4.013 -14.619 83.524 1.00 23.91 77 GLY B N 1
ATOM 2329 C CA . GLY B 1 71 ? 4.157 -15.546 84.627 1.00 27.70 77 GLY B CA 1
ATOM 2330 C C . GLY B 1 71 ? 2.919 -16.387 84.854 1.00 27.24 77 GLY B C 1
ATOM 2331 O O . GLY B 1 71 ? 2.296 -16.854 83.895 1.00 23.91 77 GLY B O 1
ATOM 2332 N N . ASP B 1 72 ? 2.531 -16.593 86.114 1.00 23.93 78 ASP B N 1
ATOM 2333 C CA . ASP B 1 72 ? 1.514 -17.592 86.413 1.00 23.60 78 ASP B CA 1
ATOM 2334 C C . ASP B 1 72 ? 0.136 -16.985 86.683 1.00 24.59 78 ASP B C 1
ATOM 2335 O O . ASP B 1 72 ? -0.734 -17.673 87.222 1.00 29.74 78 ASP B O 1
ATOM 2340 N N . ASP B 1 73 ? -0.097 -15.733 86.273 1.00 22.86 79 ASP B N 1
ATOM 2341 C CA . ASP B 1 73 ? -1.304 -15.005 86.650 1.00 29.11 79 ASP B CA 1
ATOM 2342 C C . ASP B 1 73 ? -2.296 -14.771 85.503 1.00 27.38 79 ASP B C 1
ATOM 2343 O O . ASP B 1 73 ? -3.176 -13.921 85.638 1.00 26.24 79 ASP B O 1
ATOM 2348 N N . PHE B 1 74 ? -2.219 -15.517 84.394 1.00 20.35 80 PHE B N 1
ATOM 2349 C CA . PHE B 1 74 ? -3.229 -15.336 83.359 1.00 20.80 80 PHE B CA 1
ATOM 2350 C C . PHE B 1 74 ? -4.449 -16.219 83.644 1.00 21.74 80 PHE B C 1
ATOM 2351 O O . PHE B 1 74 ? -4.366 -17.225 84.346 1.00 21.90 80 PHE B O 1
ATOM 2359 N N . ARG B 1 75 ? -5.574 -15.873 83.026 1.00 21.47 81 ARG B N 1
ATOM 2360 C CA . ARG B 1 75 ? -6.798 -16.630 83.262 1.00 21.35 81 ARG B CA 1
ATOM 2361 C C . ARG B 1 75 ? -6.682 -18.065 82.757 1.00 24.30 81 ARG B C 1
ATOM 2362 O O . ARG B 1 75 ? -6.024 -18.357 81.754 1.00 22.41 81 ARG B O 1
ATOM 2370 N N . ASN B 1 76 ? -7.342 -18.968 83.474 1.00 17.28 82 ASN B N 1
ATOM 2371 C CA . ASN B 1 76 ? -7.380 -20.382 83.145 1.00 21.00 82 ASN B CA 1
ATOM 2372 C C . ASN B 1 76 ? -8.827 -20.726 82.824 1.00 24.25 82 ASN B C 1
ATOM 2373 O O . ASN B 1 76 ? -9.714 -20.463 83.641 1.00 22.58 82 ASN B O 1
ATOM 2378 N N . TYR B 1 77 ? -9.073 -21.296 81.634 1.00 18.08 83 TYR B N 1
ATOM 2379 C CA . TYR B 1 77 ? -10.429 -21.618 81.186 1.00 23.25 83 TYR B CA 1
ATOM 2380 C C . TYR B 1 77 ? -10.723 -23.116 81.218 1.00 21.03 83 TYR B C 1
ATOM 2381 O O . TYR B 1 77 ? -11.658 -23.568 80.558 1.00 21.35 83 TYR B O 1
ATOM 2390 N N . MET B 1 78 ? -9.946 -23.895 81.968 1.00 16.22 84 MET B N 1
ATOM 2391 C CA . MET B 1 78 ? -10.085 -25.348 81.896 1.00 18.40 84 MET B CA 1
ATOM 2392 C C . MET B 1 78 ? -11.339 -25.839 82.610 1.00 21.81 84 MET B C 1
ATOM 2393 O O . MET B 1 78 ? -11.866 -26.903 82.268 1.00 20.52 84 MET B O 1
ATOM 2398 N N . GLY B 1 79 ? -11.847 -25.072 83.569 1.00 23.25 85 GLY B N 1
ATOM 2399 C CA . GLY B 1 79 ? -13.046 -25.441 84.294 1.00 23.26 85 GLY B CA 1
ATOM 2400 C C . GLY B 1 79 ? -14.316 -24.879 83.677 1.00 27.29 85 GLY B C 1
ATOM 2401 O O . GLY B 1 79 ? -14.321 -24.307 82.588 1.00 26.46 85 GLY B O 1
ATOM 2402 N N . ALA B 1 80 ? -15.429 -25.048 84.404 1.00 24.15 86 ALA B N 1
ATOM 2403 C CA . ALA B 1 80 ? -16.690 -24.535 83.872 1.00 23.13 86 ALA B CA 1
ATOM 2404 C C . ALA B 1 80 ? -16.730 -23.012 83.856 1.00 23.75 86 ALA B C 1
ATOM 2405 O O . ALA B 1 80 ? -17.447 -22.427 83.034 1.00 28.12 86 ALA B O 1
ATOM 2407 N N . VAL B 1 81 ? -15.962 -22.350 84.717 1.00 23.53 87 VAL B N 1
ATOM 2408 C CA . VAL B 1 81 ? -15.929 -20.895 84.779 1.00 24.67 87 VAL B CA 1
ATOM 2409 C C . VAL B 1 81 ? -14.481 -20.428 84.839 1.00 23.89 87 VAL B C 1
ATOM 2410 O O . VAL B 1 81 ? -13.669 -20.974 85.594 1.00 24.18 87 VAL B O 1
ATOM 2414 N N . ALA B 1 82 ? -14.162 -19.397 84.060 1.00 25.10 88 ALA B N 1
ATOM 2415 C CA . ALA B 1 82 ? -12.790 -18.901 84.015 1.00 25.23 88 ALA B CA 1
ATOM 2416 C C . ALA B 1 82 ? -12.343 -18.383 85.379 1.00 27.26 88 ALA B C 1
ATOM 2417 O O . ALA B 1 82 ? -13.143 -17.847 86.154 1.00 26.14 88 ALA B O 1
ATOM 2419 N N . THR B 1 83 ? -11.045 -18.518 85.667 1.00 26.94 89 THR B N 1
ATOM 2420 C CA . THR B 1 83 ? -10.510 -17.912 86.888 1.00 26.97 89 THR B CA 1
ATOM 2421 C C . THR B 1 83 ? -10.509 -16.387 86.787 1.00 30.40 89 THR B C 1
ATOM 2422 O O . THR B 1 83 ? -10.811 -15.798 85.744 1.00 28.59 89 THR B O 1
ATOM 2426 N N . ALA B 1 84 ? -10.145 -15.745 87.901 1.00 30.15 90 ALA B N 1
ATOM 2427 C CA . ALA B 1 84 ? -10.225 -14.295 88.008 1.00 28.96 90 ALA B CA 1
ATOM 2428 C C . ALA B 1 84 ? -9.189 -13.617 87.121 1.00 26.43 90 ALA B C 1
ATOM 2429 O O . ALA B 1 84 ? -8.063 -14.104 86.978 1.00 27.20 90 ALA B O 1
ATOM 2431 N N . GLN B 1 85 ? -9.561 -12.464 86.565 1.00 25.69 91 GLN B N 1
ATOM 2432 C CA . GLN B 1 85 ? -8.706 -11.738 85.626 1.00 29.53 91 GLN B CA 1
ATOM 2433 C C . GLN B 1 85 ? -7.767 -10.789 86.365 1.00 33.50 91 GLN B C 1
ATOM 2434 O O . GLN B 1 85 ? -8.222 -9.878 87.071 1.00 32.49 91 GLN B O 1
ATOM 2440 N N . SER B 1 86 ? -6.460 -10.985 86.174 1.00 29.72 92 SER B N 1
ATOM 2441 C CA . SER B 1 86 ? -5.418 -10.140 86.739 1.00 29.59 92 SER B CA 1
ATOM 2442 C C . SER B 1 86 ? -5.143 -8.929 85.851 1.00 32.10 92 SER B C 1
ATOM 2443 O O . SER B 1 86 ? -5.600 -8.832 84.706 1.00 29.85 92 SER B O 1
ATOM 2446 N N . GLU B 1 87 ? -4.364 -7.994 86.401 1.00 29.57 93 GLU B N 1
ATOM 2447 C CA . GLU B 1 87 ? -3.969 -6.816 85.639 1.00 30.13 93 GLU B CA 1
ATOM 2448 C C . GLU B 1 87 ? -3.100 -7.193 84.445 1.00 24.60 93 GLU B C 1
ATOM 2449 O O . GLU B 1 87 ? -3.258 -6.637 83.357 1.00 27.51 93 GLU B O 1
ATOM 2455 N N . ASN B 1 88 ? -2.172 -8.140 84.628 1.00 25.43 94 ASN B N 1
ATOM 2456 C CA . ASN B 1 88 ? -1.324 -8.546 83.511 1.00 24.06 94 ASN B CA 1
ATOM 2457 C C . ASN B 1 88 ? -2.152 -9.205 82.414 1.00 24.37 94 ASN B C 1
ATOM 2458 O O . ASN B 1 88 ? -1.897 -8.987 81.219 1.00 23.03 94 ASN B O 1
ATOM 2463 N N . ASP B 1 89 ? -3.137 -10.019 82.805 1.00 25.81 95 ASP B N 1
ATOM 2464 C CA . ASP B 1 89 ? -4.063 -10.608 81.837 1.00 24.23 95 ASP B CA 1
ATOM 2465 C C . ASP B 1 89 ? -4.781 -9.513 81.054 1.00 25.78 95 ASP B C 1
ATOM 2466 O O . ASP B 1 89 ? -4.828 -9.548 79.821 1.00 22.29 95 ASP B O 1
ATOM 2471 N N . LYS B 1 90 ? -5.306 -8.500 81.755 1.00 24.94 96 LYS B N 1
ATOM 2472 C CA . LYS B 1 90 ? -5.967 -7.385 81.079 1.00 24.49 96 LYS B CA 1
ATOM 2473 C C . LYS B 1 90 ? -5.040 -6.705 80.068 1.00 21.91 96 LYS B C 1
ATOM 2474 O O . LYS B 1 90 ? -5.448 -6.398 78.937 1.00 24.57 96 LYS B O 1
ATOM 2476 N N . GLN B 1 91 ? -3.785 -6.454 80.456 1.00 23.21 97 GLN B N 1
ATOM 2477 C CA . GLN B 1 91 ? -2.878 -5.740 79.562 1.00 22.68 97 GLN B CA 1
ATOM 2478 C C . GLN B 1 91 ? -2.457 -6.598 78.369 1.00 19.98 97 GLN B C 1
ATOM 2479 O O . GLN B 1 91 ? -2.299 -6.079 77.261 1.00 23.20 97 GLN B O 1
ATOM 2485 N N . ALA B 1 92 ? -2.244 -7.903 78.583 1.00 21.46 98 ALA B N 1
ATOM 2486 C CA . ALA B 1 92 ? -1.902 -8.781 77.461 1.00 20.96 98 ALA B CA 1
ATOM 2487 C C . ALA B 1 92 ? -3.069 -8.912 76.495 1.00 19.66 98 ALA B C 1
ATOM 2488 O O . ALA B 1 92 ? -2.876 -8.920 75.269 1.00 19.30 98 ALA B O 1
ATOM 2490 N N . THR B 1 93 ? -4.290 -9.024 77.031 1.00 18.15 99 THR B N 1
ATOM 2491 C CA . THR B 1 93 ? -5.463 -9.123 76.168 1.00 20.40 99 THR B CA 1
ATOM 2492 C C . THR B 1 93 ? -5.613 -7.858 75.340 1.00 22.20 99 THR B C 1
ATOM 2493 O O . THR B 1 93 ? -5.949 -7.917 74.150 1.00 22.78 99 THR B O 1
ATOM 2497 N N . GLU B 1 94 ? -5.358 -6.701 75.951 1.00 21.62 100 GLU B N 1
ATOM 2498 C CA . GLU B 1 94 ? -5.468 -5.452 75.205 1.00 25.19 100 GLU B CA 1
ATOM 2499 C C . GLU B 1 94 ? -4.393 -5.349 74.130 1.00 22.07 100 GLU B C 1
ATOM 2500 O O . GLU B 1 94 ? -4.647 -4.833 73.034 1.00 20.91 100 GLU B O 1
ATOM 2506 N N . LEU B 1 95 ? -3.182 -5.818 74.422 1.00 20.95 101 LEU B N 1
ATOM 2507 C CA . LEU B 1 95 ? -2.145 -5.882 73.398 1.00 17.82 101 LEU B CA 1
ATOM 2508 C C . LEU B 1 95 ? -2.627 -6.662 72.183 1.00 20.17 101 LEU B C 1
ATOM 2509 O O . LEU B 1 95 ? -2.532 -6.199 71.046 1.00 19.09 101 LEU B O 1
ATOM 2514 N N . PHE B 1 96 ? -3.134 -7.869 72.412 1.00 19.12 102 PHE B N 1
ATOM 2515 C CA . PHE B 1 96 ? -3.599 -8.688 71.302 1.00 18.34 102 PHE B CA 1
ATOM 2516 C C . PHE B 1 96 ? -4.765 -8.023 70.580 1.00 18.21 102 PHE B C 1
ATOM 2517 O O . PHE B 1 96 ? -4.840 -8.056 69.348 1.00 18.43 102 PHE B O 1
ATOM 2525 N N . ALA B 1 97 ? -5.691 -7.414 71.326 1.00 18.21 103 ALA B N 1
ATOM 2526 C CA . ALA B 1 97 ? -6.828 -6.767 70.677 1.00 18.04 103 ALA B CA 1
ATOM 2527 C C . ALA B 1 97 ? -6.374 -5.628 69.771 1.00 18.32 103 ALA B C 1
ATOM 2528 O O . ALA B 1 97 ? -6.916 -5.441 68.673 1.00 20.56 103 ALA B O 1
ATOM 2530 N N . SER B 1 98 ? -5.366 -4.869 70.207 1.00 20.59 104 SER B N 1
ATOM 2531 C CA A SER B 1 98 ? -4.871 -3.765 69.386 0.44 22.44 104 SER B CA 1
ATOM 2532 C CA B SER B 1 98 ? -4.864 -3.764 69.390 0.56 22.44 104 SER B CA 1
ATOM 2533 C C . SER B 1 98 ? -4.204 -4.275 68.117 1.00 22.02 104 SER B C 1
ATOM 2534 O O . SER B 1 98 ? -4.365 -3.680 67.043 1.00 19.97 104 SER B O 1
ATOM 2539 N N . ILE B 1 99 ? -3.458 -5.384 68.208 1.00 17.89 105 ILE B N 1
ATOM 2540 C CA . ILE B 1 99 ? -2.856 -5.959 67.003 1.00 20.45 105 ILE B CA 1
ATOM 2541 C C . ILE B 1 99 ? -3.945 -6.455 66.062 1.00 16.99 105 ILE B C 1
ATOM 2542 O O . ILE B 1 99 ? -3.901 -6.233 64.847 1.00 19.04 105 ILE B O 1
ATOM 2547 N N . ALA B 1 100 ? -4.926 -7.178 66.608 1.00 18.95 106 ALA B N 1
ATOM 2548 C CA . ALA B 1 100 ? -5.988 -7.713 65.765 1.00 19.59 106 ALA B CA 1
ATOM 2549 C C . ALA B 1 100 ? -6.772 -6.601 65.097 1.00 17.81 106 ALA B C 1
ATOM 2550 O O . ALA B 1 100 ? -7.205 -6.741 63.947 1.00 18.91 106 ALA B O 1
ATOM 2552 N N . LYS B 1 101 ? -6.981 -5.496 65.812 1.00 18.87 107 LYS B N 1
ATOM 2553 C CA . LYS B 1 101 ? -7.760 -4.396 65.252 1.00 20.97 107 LYS B CA 1
ATOM 2554 C C . LYS B 1 101 ? -7.085 -3.834 64.014 1.00 21.40 107 LYS B C 1
ATOM 2555 O O . LYS B 1 101 ? -7.753 -3.497 63.031 1.00 21.78 107 LYS B O 1
ATOM 2561 N N . ALA B 1 102 ? -5.753 -3.742 64.044 1.00 17.65 108 ALA B N 1
ATOM 2562 C CA . ALA B 1 102 ? -5.005 -3.226 62.905 1.00 17.95 108 ALA B CA 1
ATOM 2563 C C . ALA B 1 102 ? -4.840 -4.244 61.780 1.00 20.97 108 ALA B C 1
ATOM 2564 O O . ALA B 1 102 ? -4.424 -3.860 60.681 1.00 18.21 108 ALA B O 1
ATOM 2566 N N . HIS B 1 103 ? -5.150 -5.519 62.015 1.00 16.78 109 HIS B N 1
ATOM 2567 C CA . HIS B 1 103 ? -4.981 -6.589 61.028 1.00 18.80 109 HIS B CA 1
ATOM 2568 C C . HIS B 1 103 ? -6.287 -7.363 60.886 1.00 21.99 109 HIS B C 1
ATOM 2569 O O . HIS B 1 103 ? -6.464 -8.424 61.505 1.00 18.80 109 HIS B O 1
ATOM 2576 N N . PRO B 1 104 ? -7.211 -6.873 60.058 1.00 19.56 110 PRO B N 1
ATOM 2577 C CA . PRO B 1 104 ? -8.526 -7.530 59.928 1.00 24.23 110 PRO B CA 1
ATOM 2578 C C . PRO B 1 104 ? -8.475 -8.943 59.364 1.00 24.58 110 PRO B C 1
ATOM 2579 O O . PRO B 1 104 ? -9.430 -9.704 59.582 1.00 31.33 110 PRO B O 1
ATOM 2583 N N . ALA B 1 105 ? -7.410 -9.336 58.655 1.00 22.87 111 ALA B N 1
ATOM 2584 C CA . ALA B 1 105 ? -7.359 -10.709 58.164 1.00 25.99 111 ALA B CA 1
ATOM 2585 C C . ALA B 1 105 ? -7.025 -11.712 59.257 1.00 22.50 111 ALA B C 1
ATOM 2586 O O . ALA B 1 105 ? -7.147 -12.924 59.026 1.00 24.89 111 ALA B O 1
ATOM 2588 N N . TYR B 1 106 ? -6.622 -11.251 60.438 1.00 20.54 112 TYR B N 1
ATOM 2589 C CA . TYR B 1 106 ? -6.330 -12.155 61.540 1.00 16.84 112 TYR B CA 1
ATOM 2590 C C . TYR B 1 106 ? -7.642 -12.567 62.189 1.00 20.95 112 TYR B C 1
ATOM 2591 O O . TYR B 1 106 ? -8.439 -11.710 62.569 1.00 23.46 112 TYR B O 1
ATOM 2600 N N . SER B 1 107 ? -7.873 -13.870 62.327 1.00 15.57 113 SER B N 1
ATOM 2601 C CA . SER B 1 107 ? -9.117 -14.285 62.970 1.00 16.42 113 SER B CA 1
ATOM 2602 C C . SER B 1 107 ? -8.990 -14.294 64.489 1.00 17.57 113 SER B C 1
ATOM 2603 O O . SER B 1 107 ? -9.926 -13.900 65.196 1.00 18.63 113 SER B O 1
ATOM 2606 N N . TYR B 1 108 ? -7.861 -14.777 64.999 1.00 16.24 114 TYR B N 1
ATOM 2607 C CA . TYR B 1 108 ? -7.561 -14.773 66.423 1.00 14.41 114 TYR B CA 1
ATOM 2608 C C . TYR B 1 108 ? -6.083 -14.483 66.620 1.00 18.32 114 TYR B C 1
ATOM 2609 O O . TYR B 1 108 ? -5.258 -14.794 65.753 1.00 17.23 114 TYR B O 1
ATOM 2618 N N . VAL B 1 109 ? -5.755 -13.900 67.776 1.00 14.42 115 VAL B N 1
ATOM 2619 C CA . VAL B 1 109 ? -4.379 -13.772 68.255 1.00 13.00 115 VAL B CA 1
ATOM 2620 C C . VAL B 1 109 ? -4.388 -14.337 69.665 1.00 18.53 115 VAL B C 1
ATOM 2621 O O . VAL B 1 109 ? -5.218 -13.920 70.487 1.00 16.75 115 VAL B O 1
ATOM 2625 N N . SER B 1 110 ? -3.511 -15.302 69.955 1.00 15.50 116 SER B N 1
ATOM 2626 C CA . SER B 1 110 ? -3.617 -15.903 71.281 1.00 15.84 116 SER B CA 1
ATOM 2627 C C . SER B 1 110 ? -2.269 -16.412 71.779 1.00 15.55 116 SER B C 1
ATOM 2628 O O . SER B 1 110 ? -1.258 -16.420 71.067 1.00 14.42 116 SER B O 1
ATOM 2631 N N . TYR B 1 111 ? -2.274 -16.856 73.034 1.00 14.11 117 TYR B N 1
ATOM 2632 C CA . TYR B 1 111 ? -1.049 -17.230 73.726 1.00 15.52 117 TYR B CA 1
ATOM 2633 C C . TYR B 1 111 ? -1.430 -18.235 74.801 1.00 17.91 117 TYR B C 1
ATOM 2634 O O . TYR B 1 111 ? -2.177 -17.883 75.714 1.00 17.18 117 TYR B O 1
ATOM 2643 N N . GLY B 1 112 ? -0.936 -19.469 74.694 1.00 15.40 118 GLY B N 1
ATOM 2644 C CA . GLY B 1 112 ? -1.204 -20.505 75.684 1.00 14.50 118 GLY B CA 1
ATOM 2645 C C . GLY B 1 112 ? 0.075 -20.822 76.435 1.00 16.17 118 GLY B C 1
ATOM 2646 O O . GLY B 1 112 ? 1.166 -20.750 75.872 1.00 16.87 118 GLY B O 1
ATOM 2647 N N . LEU B 1 113 ? -0.052 -21.153 77.725 1.00 14.14 119 LEU B N 1
ATOM 2648 C CA . LEU B 1 113 ? 1.114 -21.333 78.574 1.00 13.20 119 LEU B CA 1
ATOM 2649 C C . LEU B 1 113 ? 1.134 -22.744 79.159 1.00 16.95 119 LEU B C 1
ATOM 2650 O O . LEU B 1 113 ? 0.120 -23.451 79.178 1.00 19.76 119 LEU B O 1
ATOM 2655 N N . ILE B 1 114 ? 2.317 -23.147 79.642 1.00 14.99 120 ILE B N 1
ATOM 2656 C CA . ILE B 1 114 ? 2.501 -24.514 80.112 1.00 17.35 120 ILE B CA 1
ATOM 2657 C C . ILE B 1 114 ? 1.713 -24.826 81.372 1.00 18.24 120 ILE B C 1
ATOM 2658 O O . ILE B 1 114 ? 1.595 -26.010 81.712 1.00 19.07 120 ILE B O 1
ATOM 2663 N N . ASN B 1 115 ? 1.154 -23.823 82.055 1.00 17.06 121 ASN B N 1
ATOM 2664 C CA . ASN B 1 115 ? 0.268 -24.087 83.188 1.00 21.52 121 ASN B CA 1
ATOM 2665 C C . ASN B 1 115 ? -1.200 -24.130 82.765 1.00 23.72 121 ASN B C 1
ATOM 2666 O O . ASN B 1 115 ? -2.091 -24.220 83.620 1.00 24.00 121 ASN B O 1
ATOM 2671 N N . GLY B 1 116 ? -1.462 -24.116 81.458 1.00 18.14 122 GLY B N 1
ATOM 2672 C CA . GLY B 1 116 ? -2.801 -24.195 80.936 1.00 16.79 122 GLY B CA 1
ATOM 2673 C C . GLY B 1 116 ? -3.533 -22.874 80.859 1.00 19.70 122 GLY B C 1
ATOM 2674 O O . GLY B 1 116 ? -4.700 -22.861 80.429 1.00 19.92 122 GLY B O 1
ATOM 2675 N N . SER B 1 117 ? -2.904 -21.764 81.275 1.00 17.56 123 SER B N 1
ATOM 2676 C CA . SER B 1 117 ? -3.546 -20.465 81.133 1.00 19.46 123 SER B CA 1
ATOM 2677 C C . SER B 1 117 ? -3.469 -19.993 79.680 1.00 18.84 123 SER B C 1
ATOM 2678 O O . SER B 1 117 ? -2.717 -20.544 78.869 1.00 17.72 123 SER B O 1
ATOM 2681 N N . TYR B 1 118 ? -4.245 -18.950 79.362 1.00 14.44 124 TYR B N 1
ATOM 2682 C CA . TYR B 1 118 ? -4.497 -18.588 77.963 1.00 14.86 124 TYR B CA 1
ATOM 2683 C C . TYR B 1 118 ? -4.923 -17.126 77.854 1.00 16.82 124 TYR B 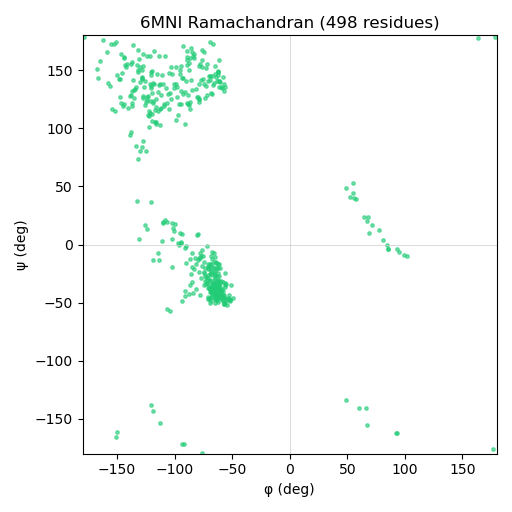C 1
ATOM 2684 O O . TYR B 1 118 ? -5.714 -16.644 78.675 1.00 18.63 124 TYR B O 1
ATOM 2693 N N . ILE B 1 119 ? -4.402 -16.428 76.840 1.00 13.94 125 ILE B N 1
ATOM 2694 C CA . ILE B 1 119 ? -4.836 -15.081 76.472 1.00 14.58 125 ILE B CA 1
ATOM 2695 C C . ILE B 1 119 ? -5.393 -15.156 75.058 1.00 17.98 125 ILE B C 1
ATOM 2696 O O . ILE B 1 119 ? -4.776 -15.788 74.200 1.00 19.74 125 ILE B O 1
ATOM 2701 N N . MET B 1 120 ? -6.510 -14.479 74.788 1.00 16.17 126 MET B N 1
ATOM 2702 C CA . MET B 1 120 ? -7.085 -14.566 73.443 1.00 16.85 126 MET B CA 1
ATOM 2703 C C . MET B 1 120 ? -7.795 -13.276 73.057 1.00 18.73 126 MET B C 1
ATOM 2704 O O . MET B 1 120 ? -8.445 -12.657 73.892 1.00 23.55 126 MET B O 1
ATOM 2709 N N . THR B 1 121 ? -7.676 -12.885 71.778 1.00 17.19 127 THR B N 1
ATOM 2710 C CA . THR B 1 121 ? -8.608 -11.941 71.168 1.00 17.80 127 THR B CA 1
ATOM 2711 C C . THR B 1 121 ? -9.175 -12.560 69.893 1.00 19.80 127 THR B C 1
ATOM 2712 O O . THR B 1 121 ? -8.466 -13.291 69.199 1.00 20.03 127 THR B O 1
ATOM 2716 N N . PRO B 1 122 ? -10.478 -12.368 69.602 1.00 18.53 128 PRO B N 1
ATOM 2717 C CA . PRO B 1 122 ? -11.476 -11.700 70.452 1.00 19.31 128 PRO B CA 1
ATOM 2718 C C . PRO B 1 122 ? -11.695 -12.411 71.789 1.00 22.88 128 PRO B C 1
ATOM 2719 O O . PRO B 1 122 ? -11.803 -13.645 71.861 1.00 23.20 128 PRO B O 1
ATOM 2723 N N . GLU B 1 123 ? -11.740 -11.608 72.844 1.00 25.29 129 GLU B N 1
ATOM 2724 C CA . GLU B 1 123 ? -11.835 -12.151 74.187 1.00 24.73 129 GLU B CA 1
ATOM 2725 C C . GLU B 1 123 ? -13.170 -12.860 74.373 1.00 28.16 129 GLU B C 1
ATOM 2726 O O . GLU B 1 123 ? -14.215 -12.396 73.904 1.00 29.56 129 GLU B O 1
ATOM 2732 N N . ASP B 1 124 ? -13.132 -14.009 75.041 1.00 30.53 130 ASP B N 1
ATOM 2733 C CA . ASP B 1 124 ? -14.346 -14.747 75.388 1.00 25.32 130 ASP B CA 1
ATOM 2734 C C . ASP B 1 124 ? -14.308 -15.034 76.879 1.00 28.88 130 ASP B C 1
ATOM 2735 O O . ASP B 1 124 ? -13.812 -16.084 77.312 1.00 24.31 130 ASP B O 1
ATOM 2740 N N . PRO B 1 125 ? -14.835 -14.118 77.695 1.00 26.55 131 PRO B N 1
ATOM 2741 C CA . PRO B 1 125 ? -14.810 -14.317 79.151 1.00 23.73 131 PRO B CA 1
ATOM 2742 C C . PRO B 1 125 ? -15.593 -15.511 79.607 1.00 23.64 131 PRO B C 1
ATOM 2743 O O . PRO B 1 125 ? -15.367 -15.980 80.729 1.00 28.71 131 PRO B O 1
ATOM 2747 N N . LYS B 1 126 ? -16.514 -16.020 78.787 1.00 27.14 132 LYS B N 1
ATOM 2748 C CA . LYS B 1 126 ? -17.396 -17.110 79.183 1.00 23.62 132 LYS B CA 1
ATOM 2749 C C . LYS B 1 126 ? -16.891 -18.472 78.738 1.00 25.50 132 LYS B C 1
ATOM 2750 O O . LYS B 1 126 ? -17.552 -19.479 79.007 1.00 26.00 132 LYS B O 1
ATOM 2756 N N . MET B 1 127 ? -15.754 -18.525 78.049 1.00 26.20 133 MET B N 1
ATOM 2757 C CA . MET B 1 127 ? -15.229 -19.794 77.560 1.00 23.03 133 MET B CA 1
ATOM 2758 C C . MET B 1 127 ? -15.001 -20.766 78.708 1.00 24.51 133 MET B C 1
ATOM 2759 O O . MET B 1 127 ? -14.584 -20.375 79.803 1.00 24.11 133 MET B O 1
ATOM 2764 N N . SER B 1 128 ? -15.256 -22.047 78.449 1.00 24.52 134 SER B N 1
ATOM 2765 C CA . SER B 1 128 ? -15.101 -23.062 79.479 1.00 23.77 134 SER B CA 1
ATOM 2766 C C . SER B 1 128 ? -14.574 -24.350 78.866 1.00 23.31 134 SER B C 1
ATOM 2767 O O . SER B 1 128 ? -14.680 -24.578 77.653 1.00 23.28 134 SER B O 1
ATOM 2770 N N . ASN B 1 129 ? -14.011 -25.197 79.730 1.00 21.95 135 ASN B N 1
ATOM 2771 C CA . ASN B 1 129 ? -13.496 -26.508 79.339 1.00 20.91 135 ASN B CA 1
ATOM 2772 C C . ASN B 1 129 ? -12.463 -26.396 78.222 1.00 18.35 135 ASN B C 1
ATOM 2773 O O . ASN B 1 129 ? -12.434 -27.225 77.312 1.00 18.97 135 ASN B O 1
ATOM 2778 N N . TYR B 1 130 ? -11.602 -25.376 78.315 1.00 18.33 136 TYR B N 1
ATOM 2779 C CA . TYR B 1 130 ? -10.582 -25.106 77.308 1.00 19.44 136 TYR B CA 1
ATOM 2780 C C . TYR B 1 130 ? -9.185 -25.199 77.909 1.00 17.93 136 TYR B C 1
ATOM 2781 O O . TYR B 1 130 ? -8.855 -24.463 78.847 1.00 20.96 136 TYR B O 1
ATOM 2790 N N . ASP B 1 131 ? -8.361 -26.081 77.347 1.00 16.99 137 ASP B N 1
ATOM 2791 C CA . ASP B 1 131 ? -6.942 -26.181 77.693 1.00 20.44 137 ASP B CA 1
ATOM 2792 C C . ASP B 1 131 ? -6.146 -25.980 76.412 1.00 17.94 137 ASP B C 1
ATOM 2793 O O . ASP B 1 131 ? -6.249 -26.815 75.495 1.00 17.14 137 ASP B O 1
ATOM 2798 N N . PRO B 1 132 ? -5.351 -24.910 76.264 1.00 16.12 138 PRO B N 1
ATOM 2799 C CA . PRO B 1 132 ? -4.629 -24.736 74.990 1.00 15.68 138 PRO B CA 1
ATOM 2800 C C . PRO B 1 132 ? -3.588 -25.819 74.752 1.00 17.75 138 PRO B C 1
ATOM 2801 O O . PRO B 1 132 ? -3.226 -26.068 73.603 1.00 15.51 138 PRO B O 1
ATOM 2805 N N . ARG B 1 133 ? -3.080 -26.459 75.804 1.00 15.15 139 ARG B N 1
ATOM 2806 C CA . ARG B 1 133 ? -1.979 -27.410 75.650 1.00 17.54 139 ARG B CA 1
ATOM 2807 C C . ARG B 1 133 ? -2.369 -28.668 74.873 1.00 19.85 139 ARG B C 1
ATOM 2808 O O . ARG B 1 133 ? -1.475 -29.365 74.370 1.00 21.38 139 ARG B O 1
ATOM 2816 N N . VAL B 1 134 ? -3.665 -28.991 74.766 1.00 17.94 140 VAL B N 1
ATOM 2817 C CA . VAL B 1 134 ? -4.076 -30.158 73.990 1.00 17.36 140 VAL B CA 1
ATOM 2818 C C . VAL B 1 134 ? -4.339 -29.816 72.536 1.00 23.87 140 VAL B C 1
ATOM 2819 O O . VAL B 1 134 ? -4.683 -30.710 71.752 1.00 22.19 140 VAL B O 1
ATOM 2823 N N . ARG B 1 135 ? -4.194 -28.552 72.153 1.00 16.71 141 ARG B N 1
ATOM 2824 C CA . ARG B 1 135 ? -4.648 -28.156 70.825 1.00 15.15 141 ARG B CA 1
ATOM 2825 C C . ARG B 1 135 ? -3.537 -28.342 69.803 1.00 16.87 141 ARG B C 1
ATOM 2826 O O . ARG B 1 135 ? -2.355 -28.313 70.149 1.00 16.82 141 ARG B O 1
ATOM 2834 N N . PRO B 1 136 ? -3.933 -28.532 68.544 1.00 18.40 142 PRO B N 1
ATOM 2835 C CA . PRO B 1 136 ? -2.936 -28.878 67.515 1.00 18.04 142 PRO B CA 1
ATOM 2836 C C . PRO B 1 136 ? -1.945 -27.775 67.227 1.00 15.69 142 PRO B C 1
ATOM 2837 O O . PRO B 1 136 ? -0.781 -28.089 66.976 1.00 17.15 142 PRO B O 1
ATOM 2841 N N . TRP B 1 137 ? -2.360 -26.509 67.272 1.00 17.19 143 TRP B N 1
ATOM 2842 C CA . TRP B 1 137 ? -1.409 -25.419 67.052 1.00 16.04 143 TRP B CA 1
ATOM 2843 C C . TRP B 1 137 ? -0.339 -25.401 68.137 1.00 18.73 143 TRP B C 1
ATOM 2844 O O . TRP B 1 137 ? 0.841 -25.161 67.859 1.00 15.55 143 TRP B O 1
ATOM 2855 N N . TYR B 1 138 ? -0.740 -25.669 69.378 1.00 14.65 144 TYR B N 1
ATOM 2856 C CA . TYR B 1 138 ? 0.185 -25.660 70.506 1.00 15.45 144 TYR B CA 1
ATOM 2857 C C . TYR B 1 138 ? 1.168 -26.816 70.404 1.00 15.57 144 TYR B C 1
ATOM 2858 O O . TYR B 1 138 ? 2.383 -26.632 70.566 1.00 15.85 144 TYR B O 1
ATOM 2867 N N . LYS B 1 139 ? 0.655 -28.023 70.150 1.00 16.34 145 LYS B N 1
ATOM 2868 C CA . LYS B 1 139 ? 1.537 -29.174 70.010 1.00 16.53 145 LYS B CA 1
ATOM 2869 C C . LYS B 1 139 ? 2.466 -29.032 68.812 1.00 14.68 145 LYS B C 1
ATOM 2870 O O . LYS B 1 139 ? 3.627 -29.450 68.883 1.00 17.77 145 LYS B O 1
ATOM 2876 N N . THR B 1 140 ? 1.995 -28.428 67.714 1.00 15.30 146 THR B N 1
ATOM 2877 C CA . THR B 1 140 ? 2.879 -28.218 66.566 1.00 17.11 146 THR B CA 1
ATOM 2878 C C . THR B 1 140 ? 4.030 -27.290 66.924 1.00 15.31 146 THR B C 1
ATOM 2879 O O . THR B 1 140 ? 5.173 -27.526 66.518 1.00 14.61 146 THR B O 1
ATOM 2883 N N . ALA B 1 141 ? 3.746 -26.207 67.662 1.00 15.23 147 ALA B N 1
ATOM 2884 C CA . ALA B 1 141 ? 4.817 -25.290 68.041 1.00 12.80 147 ALA B CA 1
ATOM 2885 C C . ALA B 1 141 ? 5.836 -25.986 68.929 1.00 15.17 147 ALA B C 1
ATOM 2886 O O . ALA B 1 141 ? 7.051 -25.839 68.741 1.00 18.90 147 ALA B O 1
ATOM 2888 N N . MET B 1 142 ? 5.350 -26.752 69.911 1.00 15.22 148 MET B N 1
ATOM 2889 C CA . MET B 1 142 ? 6.261 -27.415 70.837 1.00 18.23 148 MET B CA 1
ATOM 2890 C C . MET B 1 142 ? 7.147 -28.413 70.116 1.00 20.11 148 MET B C 1
ATOM 2891 O O . MET B 1 142 ? 8.310 -28.606 70.501 1.00 19.46 148 MET B O 1
ATOM 2896 N N . ALA B 1 143 ? 6.634 -29.021 69.049 1.00 16.50 149 ALA B N 1
ATOM 2897 C CA . ALA B 1 143 ? 7.407 -29.953 68.246 1.00 15.55 149 ALA B CA 1
ATOM 2898 C C . ALA B 1 143 ? 8.407 -29.269 67.323 1.00 17.20 149 ALA B C 1
ATOM 2899 O O . ALA B 1 143 ? 9.162 -29.964 66.640 1.00 17.54 149 ALA B O 1
ATOM 2901 N N . ASN B 1 144 ? 8.414 -27.937 67.261 1.00 16.45 150 ASN B N 1
ATOM 2902 C CA . ASN B 1 144 ? 9.277 -27.187 66.369 1.00 18.07 150 ASN B CA 1
ATOM 2903 C C . ASN B 1 144 ? 9.956 -26.055 67.123 1.00 22.99 150 ASN B C 1
ATOM 2904 O O . ASN B 1 144 ? 10.112 -24.955 66.605 1.00 19.48 150 ASN B O 1
ATOM 2909 N N . ALA B 1 145 ? 10.333 -26.305 68.372 1.00 23.94 151 ALA B N 1
ATOM 2910 C CA . ALA B 1 145 ? 10.954 -25.271 69.191 1.00 25.47 151 ALA B CA 1
ATOM 2911 C C . ALA B 1 145 ? 12.192 -24.727 68.489 1.00 30.07 151 ALA B C 1
ATOM 2912 O O . ALA B 1 145 ? 12.999 -25.481 67.940 1.00 33.95 151 ALA B O 1
ATOM 2914 N N . GLY B 1 146 ? 12.326 -23.411 68.494 1.00 22.49 152 GLY B N 1
ATOM 2915 C CA . GLY B 1 146 ? 13.364 -22.730 67.745 1.00 19.90 152 GLY B CA 1
ATOM 2916 C C . GLY B 1 146 ? 12.901 -22.164 66.420 1.00 25.56 152 GLY B C 1
ATOM 2917 O O . GLY B 1 146 ? 13.647 -21.408 65.788 1.00 24.76 152 GLY B O 1
ATOM 2918 N N . LYS B 1 147 ? 11.687 -22.492 65.986 1.00 17.63 153 LYS B N 1
ATOM 2919 C CA . LYS B 1 147 ? 11.187 -22.069 64.686 1.00 17.51 153 LYS B CA 1
ATOM 2920 C C . LYS B 1 147 ? 9.790 -21.492 64.831 1.00 19.70 153 LYS B C 1
ATOM 2921 O O . LYS B 1 147 ? 9.019 -21.921 65.685 1.00 21.99 153 LYS B O 1
ATOM 2927 N N . THR B 1 148 ? 9.464 -20.537 63.972 1.00 15.43 154 THR B N 1
ATOM 2928 C CA . THR B 1 148 ? 8.083 -20.099 63.780 1.00 14.57 154 THR B CA 1
ATOM 2929 C C . THR B 1 148 ? 7.516 -20.837 62.573 1.00 15.84 154 THR B C 1
ATOM 2930 O O . THR B 1 148 ? 8.068 -20.747 61.467 1.00 19.08 154 THR B O 1
ATOM 2934 N N . VAL B 1 149 ? 6.428 -21.592 62.781 1.00 15.22 155 VAL B N 1
ATOM 2935 C CA . VAL B 1 149 ? 5.926 -22.525 61.775 1.00 13.71 155 VAL B CA 1
ATOM 2936 C C . VAL B 1 149 ? 4.418 -22.328 61.602 1.00 16.61 155 VAL B C 1
ATOM 2937 O O . VAL B 1 149 ? 3.757 -21.668 62.402 1.00 16.35 155 VAL B O 1
ATOM 2941 N N . ARG B 1 150 ? 3.876 -22.925 60.536 1.00 14.72 156 ARG B N 1
ATOM 2942 C CA . ARG B 1 150 ? 2.429 -22.976 60.341 1.00 12.50 156 ARG B CA 1
ATOM 2943 C C . ARG B 1 150 ? 1.891 -24.352 60.714 1.00 17.59 156 ARG B C 1
ATOM 2944 O O . ARG B 1 150 ? 2.557 -25.371 60.524 1.00 19.35 156 ARG B O 1
ATOM 2952 N N . SER B 1 151 ? 0.668 -24.370 61.245 1.00 16.12 157 SER B N 1
ATOM 2953 C CA . SER B 1 151 ? -0.032 -25.627 61.497 1.00 17.24 157 SER B CA 1
ATOM 2954 C C . SER B 1 151 ? -0.731 -26.131 60.237 1.00 16.17 157 SER B C 1
ATOM 2955 O O . SER B 1 151 ? -0.961 -25.394 59.276 1.00 18.21 157 SER B O 1
ATOM 2958 N N . ASP B 1 152 ? -1.038 -27.429 60.239 1.00 18.00 158 ASP B N 1
ATOM 2959 C CA . ASP B 1 152 ? -2.074 -27.919 59.351 1.00 15.81 158 ASP B CA 1
ATOM 2960 C C . ASP B 1 152 ? -3.387 -27.231 59.720 1.00 17.41 158 ASP B C 1
ATOM 2961 O O . ASP B 1 152 ? -3.580 -26.777 60.854 1.00 19.04 158 ASP B O 1
ATOM 2966 N N . ALA B 1 153 ? -4.317 -27.211 58.771 1.00 17.97 159 ALA B N 1
ATOM 2967 C CA . ALA B 1 153 ? -5.645 -26.695 59.076 1.00 16.23 159 ALA B CA 1
ATOM 2968 C C . ALA B 1 153 ? -6.285 -27.526 60.186 1.00 14.67 159 ALA B C 1
ATOM 2969 O O . ALA B 1 153 ? -6.137 -28.758 60.222 1.00 16.66 159 ALA B O 1
ATOM 2971 N N . TYR B 1 154 ? -6.985 -26.851 61.108 1.00 15.29 160 TYR B N 1
ATOM 2972 C CA . TYR B 1 154 ? -7.616 -27.548 62.233 1.00 13.99 160 TYR B CA 1
ATOM 2973 C C . TYR B 1 154 ? -8.948 -26.885 62.572 1.00 16.04 160 TYR B C 1
ATOM 2974 O O . TYR B 1 154 ? -9.228 -25.751 62.192 1.00 18.34 160 TYR B O 1
ATOM 2983 N N . TYR B 1 155 ? -9.789 -27.622 63.290 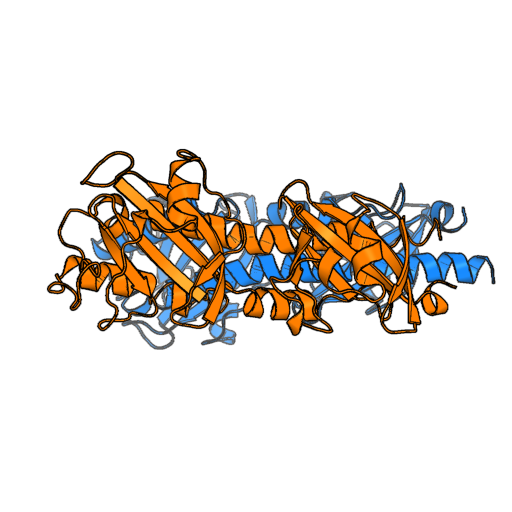1.00 15.01 161 TYR B N 1
ATOM 2984 C CA . TYR B 1 155 ? -11.154 -27.195 63.550 1.00 17.59 161 TYR B CA 1
ATOM 2985 C C . TYR B 1 155 ? -11.272 -26.548 64.926 1.00 16.10 161 TYR B C 1
ATOM 2986 O O . TYR B 1 155 ? -10.742 -27.070 65.912 1.00 18.06 161 TYR B O 1
ATOM 2995 N N . TRP B 1 156 ? -11.981 -25.418 64.985 1.00 14.42 162 TRP B N 1
ATOM 2996 C CA . TRP B 1 156 ? -12.283 -24.725 66.247 1.00 13.97 162 TRP B CA 1
ATOM 2997 C C . TRP B 1 156 ? -13.794 -24.741 66.423 1.00 17.30 162 TRP B C 1
ATOM 2998 O O . TRP B 1 156 ? -14.493 -23.984 65.753 1.00 17.31 162 TRP B O 1
ATOM 3009 N N . ALA B 1 157 ? -14.300 -25.590 67.328 1.00 17.98 163 ALA B N 1
ATOM 3010 C CA . ALA B 1 157 ? -15.737 -25.813 67.353 1.00 21.34 163 ALA B CA 1
ATOM 3011 C C . ALA B 1 157 ? -16.517 -24.616 67.868 1.00 26.53 163 ALA B C 1
ATOM 3012 O O . ALA B 1 157 ? -17.679 -24.450 67.486 1.00 22.82 163 ALA B O 1
ATOM 3014 N N . ASN B 1 158 ? -15.915 -23.758 68.710 1.00 20.77 164 ASN B N 1
ATOM 3015 C CA . ASN B 1 158 ? -16.716 -22.732 69.374 1.00 22.02 164 ASN B CA 1
ATOM 3016 C C . ASN B 1 158 ? -17.233 -21.677 68.413 1.00 25.66 164 ASN B C 1
ATOM 3017 O O . ASN B 1 158 ? -18.217 -21.002 68.730 1.00 25.59 164 ASN B O 1
ATOM 3022 N N . ASP B 1 159 ? -16.582 -21.501 67.262 1.00 20.55 165 ASP B N 1
ATOM 3023 C CA . ASP B 1 159 ? -17.054 -20.615 66.214 1.00 22.91 165 ASP B CA 1
ATOM 3024 C C . ASP B 1 159 ? -17.222 -21.340 64.885 1.00 17.76 165 ASP B C 1
ATOM 3025 O O . ASP B 1 159 ? -17.340 -20.673 63.849 1.00 23.80 165 ASP B O 1
ATOM 3030 N N . ASP B 1 160 ? -17.192 -22.678 64.890 1.00 17.59 166 ASP B N 1
ATOM 3031 C CA . ASP B 1 160 ? -17.312 -23.496 63.672 1.00 21.14 166 ASP B CA 1
ATOM 3032 C C . ASP B 1 160 ? -16.358 -23.001 62.586 1.00 23.57 166 ASP B C 1
ATOM 3033 O O . ASP B 1 160 ? -16.739 -22.783 61.432 1.00 22.31 166 ASP B O 1
ATOM 3038 N N . ALA B 1 161 ? -15.101 -22.806 62.975 1.00 18.79 167 ALA B N 1
ATOM 3039 C CA . ALA B 1 161 ? -14.102 -22.215 62.091 1.00 14.78 167 ALA B CA 1
ATOM 3040 C C . ALA B 1 161 ? -13.013 -23.233 61.789 1.00 17.12 167 ALA B C 1
ATOM 3041 O O . ALA B 1 161 ? -12.680 -24.079 62.617 1.00 17.79 167 ALA B O 1
ATOM 3043 N N . VAL B 1 162 ? -12.453 -23.169 60.594 1.00 14.97 168 VAL B N 1
ATOM 3044 C CA . VAL B 1 162 ? -11.269 -23.962 60.281 1.00 12.70 168 VAL B CA 1
ATOM 3045 C C . VAL B 1 162 ? -10.110 -22.986 60.111 1.00 14.96 168 VAL B C 1
ATOM 3046 O O . VAL B 1 162 ? -10.228 -22.003 59.381 1.00 16.77 168 VAL B O 1
ATOM 3050 N N . LEU B 1 163 ? -9.013 -23.244 60.807 1.00 14.77 169 LEU B N 1
ATOM 3051 C CA . LEU B 1 163 ? -7.973 -22.231 60.961 1.00 12.57 169 LEU B CA 1
ATOM 3052 C C . LEU B 1 163 ? -6.628 -22.797 60.569 1.00 15.06 169 LEU B C 1
ATOM 3053 O O . LEU B 1 163 ? -6.368 -23.987 60.732 1.00 16.62 169 LEU B O 1
ATOM 3058 N N . VAL B 1 164 ? -5.763 -21.914 60.076 1.00 14.19 170 VAL B N 1
ATOM 3059 C CA . VAL B 1 164 ? -4.347 -22.210 59.888 1.00 15.03 170 VAL B CA 1
ATOM 3060 C C . VAL B 1 164 ? -3.600 -21.271 60.818 1.00 11.37 170 VAL B C 1
ATOM 3061 O O . VAL B 1 164 ? -3.752 -20.041 60.718 1.00 14.58 170 VAL B O 1
ATOM 3065 N N . SER B 1 165 ? -2.861 -21.833 61.768 1.00 14.62 171 SER B N 1
ATOM 3066 C CA . SER B 1 165 ? -2.131 -21.019 62.733 1.00 14.67 171 SER B CA 1
ATOM 3067 C C . SER B 1 165 ? -0.690 -20.809 62.288 1.00 15.09 171 SER B C 1
ATOM 3068 O O . SER B 1 165 ? -0.102 -21.659 61.621 1.00 14.81 171 SER B O 1
ATOM 3071 N N . THR B 1 166 ? -0.133 -19.670 62.686 1.00 13.81 172 THR B N 1
ATOM 3072 C CA . THR B 1 166 ? 1.309 -19.406 62.656 1.00 12.87 172 THR B CA 1
ATOM 3073 C C . THR B 1 166 ? 1.734 -19.306 64.117 1.00 15.08 172 THR B C 1
ATOM 3074 O O . THR B 1 166 ? 1.177 -18.491 64.862 1.00 14.45 172 THR B O 1
ATOM 3078 N N . ILE B 1 167 ? 2.601 -20.222 64.541 1.00 13.37 173 ILE B N 1
ATOM 3079 C CA . ILE B 1 167 ? 2.898 -20.303 65.997 1.00 13.85 173 ILE B CA 1
ATOM 3080 C C . ILE B 1 167 ? 4.397 -20.335 66.267 1.00 14.37 173 ILE B C 1
ATOM 3081 O O . ILE B 1 167 ? 5.174 -20.675 65.369 1.00 14.87 173 ILE B O 1
ATOM 3086 N N . ARG B 1 168 ? 4.748 -19.988 67.502 1.00 13.61 174 ARG B N 1
ATOM 3087 C CA . ARG B 1 168 ? 6.124 -20.099 67.956 1.00 12.89 174 ARG B CA 1
ATOM 3088 C C . ARG B 1 168 ? 6.113 -20.440 69.436 1.00 15.47 174 ARG B C 1
ATOM 3089 O O . ARG B 1 168 ? 5.476 -19.726 70.219 1.00 16.26 174 ARG B O 1
ATOM 3097 N N . ALA B 1 169 ? 6.819 -21.504 69.826 1.00 14.42 175 ALA B N 1
ATOM 3098 C CA . ALA B 1 169 ? 7.010 -21.764 71.249 1.00 12.21 175 ALA B CA 1
ATOM 3099 C C . ALA B 1 169 ? 8.103 -20.846 71.788 1.00 17.83 175 ALA B C 1
ATOM 3100 O O . ALA B 1 169 ? 9.126 -20.638 71.124 1.00 17.36 175 ALA B O 1
ATOM 3102 N N . ILE B 1 170 ? 7.883 -20.282 72.980 1.00 15.75 176 ILE B N 1
ATOM 3103 C CA . ILE B 1 170 ? 8.753 -19.220 73.509 1.00 16.89 176 ILE B CA 1
ATOM 3104 C C . ILE B 1 170 ? 9.026 -19.461 74.980 1.00 17.51 176 ILE B C 1
ATOM 3105 O O . ILE B 1 170 ? 8.247 -20.110 75.691 1.00 18.79 176 ILE B O 1
ATOM 3110 N N . PRO B 1 171 ? 10.146 -18.938 75.467 1.00 19.51 177 PRO B N 1
ATOM 3111 C CA . PRO B 1 171 ? 10.379 -18.903 76.915 1.00 17.97 177 PRO B CA 1
ATOM 3112 C C . PRO B 1 171 ? 9.564 -17.811 77.583 1.00 20.03 177 PRO B C 1
ATOM 3113 O O . PRO B 1 171 ? 9.222 -16.791 76.977 1.00 23.37 177 PRO B O 1
ATOM 3117 N N . ASN B 1 172 ? 9.258 -18.027 78.856 1.00 19.92 178 ASN B N 1
ATOM 3118 C CA . ASN B 1 172 ? 8.697 -16.962 79.673 1.00 18.77 178 ASN B CA 1
ATOM 3119 C C . ASN B 1 172 ? 9.149 -17.223 81.105 1.00 20.51 178 ASN B C 1
ATOM 3120 O O . ASN B 1 172 ? 10.115 -17.957 81.328 1.00 20.82 178 ASN B O 1
ATOM 3125 N N . LYS B 1 173 ? 8.460 -16.616 82.073 1.00 21.51 179 LYS B N 1
ATOM 3126 C CA . LYS B 1 173 ? 8.855 -16.807 83.463 1.00 21.18 179 LYS B CA 1
ATOM 3127 C C . LYS B 1 173 ? 8.565 -18.207 83.981 1.00 25.66 179 LYS B C 1
ATOM 3128 O O . LYS B 1 173 ? 9.150 -18.592 85.001 1.00 24.92 179 LYS B O 1
ATOM 3134 N N . LEU B 1 174 ? 7.683 -18.974 83.318 1.00 19.90 180 LEU B N 1
ATOM 3135 C CA . LEU B 1 174 ? 7.318 -20.306 83.794 1.00 20.61 180 LEU B CA 1
ATOM 3136 C C . LEU B 1 174 ? 8.289 -21.381 83.334 1.00 23.26 180 LEU B C 1
ATOM 3137 O O . LEU B 1 174 ? 8.467 -22.381 84.031 1.00 21.86 180 LEU B O 1
ATOM 3142 N N . GLY B 1 175 ? 8.885 -21.233 82.159 1.00 19.32 181 GLY B N 1
ATOM 3143 C CA . GLY B 1 175 ? 9.728 -22.297 81.646 1.00 19.67 181 GLY B CA 1
ATOM 3144 C C . GLY B 1 175 ? 10.311 -21.889 80.317 1.00 22.22 181 GLY B C 1
ATOM 3145 O O . GLY B 1 175 ? 10.030 -20.801 79.796 1.00 19.29 181 GLY B O 1
ATOM 3146 N N . ASN B 1 176 ? 11.130 -22.792 79.778 1.00 20.09 182 ASN B N 1
ATOM 3147 C CA . ASN B 1 176 ? 11.765 -22.608 78.469 1.00 21.11 182 ASN B CA 1
ATOM 3148 C C . ASN B 1 176 ? 11.709 -23.935 77.726 1.00 19.38 182 ASN B C 1
ATOM 3149 O O . ASN B 1 176 ? 12.590 -24.792 77.886 1.00 24.81 182 ASN B O 1
ATOM 3154 N N . PRO B 1 177 ? 10.680 -24.144 76.883 1.00 20.50 183 PRO B N 1
ATOM 3155 C CA . PRO B 1 177 ? 9.623 -23.172 76.570 1.00 22.07 183 PRO B CA 1
ATOM 3156 C C . PRO B 1 177 ? 8.555 -23.075 77.653 1.00 20.60 183 PRO B C 1
ATOM 3157 O O . PRO B 1 177 ? 8.336 -24.051 78.401 1.00 22.99 183 PRO B O 1
ATOM 3161 N N . GLY B 1 178 ? 7.906 -21.907 77.728 1.00 16.44 184 GLY B N 1
ATOM 3162 C CA . GLY B 1 178 ? 6.859 -21.645 78.692 1.00 19.76 184 GLY B CA 1
ATOM 3163 C C . GLY B 1 178 ? 5.483 -21.433 78.083 1.00 17.76 184 GLY B C 1
ATOM 3164 O O . GLY B 1 178 ? 4.491 -21.319 78.808 1.00 16.50 184 GLY B O 1
ATOM 3165 N N . GLY B 1 179 ? 5.399 -21.360 76.761 1.00 17.89 185 GLY B N 1
ATOM 3166 C CA . GLY B 1 179 ? 4.105 -21.163 76.130 1.00 16.30 185 GLY B CA 1
ATOM 3167 C C . GLY B 1 179 ? 4.275 -21.020 74.630 1.00 15.97 185 GLY B C 1
ATOM 3168 O O . GLY B 1 179 ? 5.376 -21.156 74.099 1.00 15.45 185 GLY B O 1
ATOM 3169 N N . VAL B 1 180 ? 3.157 -20.741 73.953 1.00 15.11 186 VAL B N 1
ATOM 3170 C CA . VAL B 1 180 ? 3.103 -20.710 72.489 1.00 14.00 186 VAL B CA 1
ATOM 3171 C C . VAL B 1 180 ? 2.251 -19.525 72.066 1.00 13.79 186 VAL B C 1
ATOM 3172 O O . VAL B 1 180 ? 1.104 -19.407 72.502 1.00 14.98 186 VAL B O 1
ATOM 3176 N N . VAL B 1 181 ? 2.803 -18.676 71.176 1.00 14.61 187 VAL B N 1
ATOM 3177 C CA . VAL B 1 181 ? 2.097 -17.540 70.584 1.00 14.54 187 VAL B CA 1
ATOM 3178 C C . VAL B 1 181 ? 1.496 -17.991 69.259 1.00 15.60 187 VAL B C 1
ATOM 3179 O O . VAL B 1 181 ? 2.124 -18.768 68.533 1.00 16.23 187 VAL B O 1
ATOM 3183 N N . ASN B 1 182 ? 0.296 -17.496 68.926 1.00 16.16 188 ASN B N 1
ATOM 3184 C CA . ASN B 1 182 ? -0.506 -18.012 67.807 1.00 13.28 188 ASN B CA 1
ATOM 3185 C C . ASN B 1 182 ? -1.249 -16.863 67.131 1.00 16.77 188 ASN B C 1
ATOM 3186 O O . ASN B 1 182 ? -2.089 -16.215 67.767 1.00 17.68 188 ASN B O 1
ATOM 3191 N N . ILE B 1 183 ? -1.017 -16.639 65.839 1.00 14.05 189 ILE B N 1
ATOM 3192 C CA . ILE B 1 183 ? -1.939 -15.836 65.031 1.00 13.37 189 ILE B CA 1
ATOM 3193 C C . ILE B 1 183 ? -2.654 -16.781 64.067 1.00 17.61 189 ILE B C 1
ATOM 3194 O O . ILE B 1 183 ? -2.004 -17.500 63.305 1.00 14.87 189 ILE B O 1
ATOM 3199 N N . ASP B 1 184 ? -3.996 -16.825 64.147 1.00 16.87 190 ASP B N 1
ATOM 3200 C CA . ASP B 1 184 ? -4.842 -17.731 63.360 1.00 17.22 190 ASP B CA 1
ATOM 3201 C C . ASP B 1 184 ? -5.445 -16.995 62.171 1.00 18.09 190 ASP B C 1
ATOM 3202 O O . ASP B 1 184 ? -5.940 -15.878 62.322 1.00 19.11 190 ASP B O 1
ATOM 3207 N N . VAL B 1 185 ? -5.469 -17.638 61.007 1.00 15.56 191 VAL B N 1
ATOM 3208 C CA . VAL B 1 185 ? -6.230 -17.160 59.853 1.00 16.20 191 VAL B CA 1
ATOM 3209 C C . VAL B 1 185 ? -7.235 -18.245 59.461 1.00 19.08 191 VAL B C 1
ATOM 3210 O O . VAL B 1 185 ? -6.885 -19.425 59.390 1.00 17.45 191 VAL B O 1
ATOM 3214 N N . SER B 1 186 ? -8.468 -17.853 59.159 1.00 18.52 192 SER B N 1
ATOM 3215 C CA . SER B 1 186 ? -9.469 -18.873 58.840 1.00 15.70 192 SER B CA 1
ATOM 3216 C C . SER B 1 186 ? -9.483 -19.213 57.350 1.00 16.66 192 SER B C 1
ATOM 3217 O O . SER B 1 186 ? -8.998 -18.462 56.497 1.00 17.32 192 SER B O 1
ATOM 3220 N N . LEU B 1 187 ? -10.062 -20.376 57.038 1.00 15.68 193 LEU B N 1
ATOM 3221 C CA . LEU B 1 187 ? -10.203 -20.754 55.635 1.00 17.28 193 LEU B CA 1
ATOM 3222 C C . LEU B 1 187 ? -11.133 -19.803 54.916 1.00 17.68 193 LEU B C 1
ATOM 3223 O O . LEU B 1 187 ? -10.990 -19.589 53.710 1.00 23.41 193 LEU B O 1
ATOM 3228 N N . LYS B 1 188 ? -12.100 -19.229 55.633 1.00 22.17 194 LYS B N 1
ATOM 3229 C CA . LYS B 1 188 ? -12.928 -18.198 55.020 1.00 21.53 194 LYS B CA 1
ATOM 3230 C C . LYS B 1 188 ? -12.083 -17.003 54.606 1.00 23.02 194 LYS B C 1
ATOM 3231 O O . LYS B 1 188 ? -12.264 -16.466 53.509 1.00 25.20 194 LYS B O 1
ATOM 3237 N N . GLN B 1 189 ? -11.142 -16.585 55.468 1.00 22.17 195 GLN B N 1
ATOM 3238 C CA . GLN B 1 189 ? -10.246 -15.483 55.117 1.00 22.57 195 GLN B CA 1
ATOM 3239 C C . G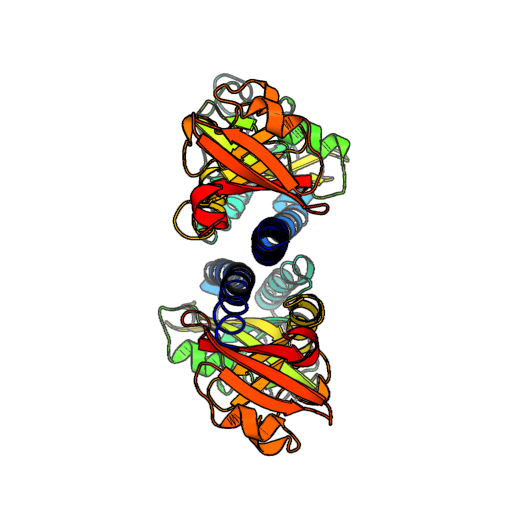LN B 1 189 ? -9.329 -15.856 53.966 1.00 26.71 195 GLN B C 1
ATOM 3240 O O . GLN B 1 189 ? -9.068 -15.031 53.086 1.00 24.26 195 GLN B O 1
ATOM 3246 N N . LEU B 1 190 ? -8.797 -17.081 53.968 1.00 21.32 196 LEU B N 1
ATOM 3247 C CA . LEU B 1 190 ? -7.970 -17.524 52.846 1.00 21.10 196 LEU B CA 1
ATOM 3248 C C . LEU B 1 190 ? -8.787 -17.618 51.564 1.00 21.83 196 LEU B C 1
ATOM 3249 O O . LEU B 1 190 ? -8.272 -17.360 50.473 1.00 25.68 196 LEU B O 1
ATOM 3254 N N . THR B 1 191 ? -10.050 -18.053 51.677 1.00 23.64 197 THR B N 1
ATOM 3255 C CA . THR B 1 191 ? -10.915 -18.134 50.503 1.00 22.04 197 THR B CA 1
ATOM 3256 C C . THR B 1 191 ? -11.144 -16.750 49.907 1.00 27.22 197 THR B C 1
ATOM 3257 O O . THR B 1 191 ? -11.158 -16.585 48.679 1.00 27.72 197 THR B O 1
ATOM 3261 N N . ASN B 1 192 ? -11.333 -15.743 50.762 1.00 23.45 198 ASN B N 1
ATOM 3262 C CA . ASN B 1 192 ? -11.488 -14.375 50.265 1.00 28.75 198 ASN B CA 1
ATOM 3263 C C . ASN B 1 192 ? -10.280 -13.950 49.445 1.00 29.70 198 ASN B C 1
ATOM 3264 O O . ASN B 1 192 ? -10.422 -13.286 48.410 1.00 33.81 198 ASN B O 1
ATOM 3269 N N . ILE B 1 193 ? -9.083 -14.329 49.890 1.00 26.40 199 ILE B N 1
ATOM 3270 C CA . ILE B 1 193 ? -7.864 -14.000 49.155 1.00 23.65 199 ILE B CA 1
ATOM 3271 C C . ILE B 1 193 ? -7.785 -14.785 47.849 1.00 30.55 199 ILE B C 1
ATOM 3272 O O . ILE B 1 193 ? -7.548 -14.213 46.775 1.00 28.64 199 ILE B O 1
ATOM 3277 N N . VAL B 1 194 ? -7.976 -16.110 47.920 1.00 25.75 200 VAL B N 1
ATOM 3278 C CA . VAL B 1 194 ? -7.788 -16.958 46.745 1.00 24.29 200 VAL B CA 1
ATOM 3279 C C . VAL B 1 194 ? -8.877 -16.710 45.709 1.00 32.80 200 VAL B C 1
ATOM 3280 O O . VAL B 1 194 ? -8.635 -16.852 44.503 1.00 27.04 200 VAL B O 1
ATOM 3284 N N . LYS B 1 195 ? -10.083 -16.343 46.153 1.00 28.61 201 LYS B N 1
ATOM 3285 C CA . LYS B 1 195 ? -11.192 -16.077 45.234 1.00 32.66 201 LYS B CA 1
ATOM 3286 C C . LYS B 1 195 ? -10.820 -15.016 44.208 1.00 32.63 201 LYS B C 1
ATOM 3287 O O . LYS B 1 195 ? -11.243 -15.085 43.049 1.00 34.10 201 LYS B O 1
ATOM 3293 N N . GLN B 1 196 ? -10.040 -14.022 44.622 1.00 27.50 202 GLN B N 1
ATOM 3294 C CA . GLN B 1 196 ? -9.690 -12.904 43.752 1.00 33.47 202 GLN B CA 1
ATOM 3295 C C . GLN B 1 196 ? -8.600 -13.235 42.743 1.00 36.63 202 GLN B C 1
ATOM 3296 O O . GLN B 1 196 ? -8.309 -12.399 41.878 1.00 35.80 202 GLN B O 1
ATOM 3302 N N . ILE B 1 197 ? -7.982 -14.407 42.830 1.00 27.92 203 ILE B N 1
ATOM 3303 C CA . ILE B 1 197 ? -6.856 -14.741 41.967 1.00 31.65 203 ILE B CA 1
ATOM 3304 C C . ILE B 1 197 ? -7.387 -15.345 40.678 1.00 32.29 203 ILE B C 1
ATOM 3305 O O . ILE B 1 197 ? -8.060 -16.383 40.695 1.00 31.56 203 ILE B O 1
ATOM 3310 N N . LYS B 1 198 ? -7.084 -14.700 39.558 1.00 30.12 204 LYS B N 1
ATOM 3311 C CA . LYS B 1 198 ? -7.481 -15.223 38.264 1.00 32.46 204 LYS B CA 1
ATOM 3312 C C . LYS B 1 198 ? -6.338 -16.044 37.679 1.00 32.52 204 LYS B C 1
ATOM 3313 O O . LYS B 1 198 ? -5.170 -15.843 38.015 1.00 37.82 204 LYS B O 1
ATOM 3315 N N . LEU B 1 199 ? -6.686 -17.000 36.828 1.00 25.37 205 LEU B N 1
ATOM 3316 C CA . LEU B 1 199 ? -5.707 -17.830 36.142 1.00 33.33 205 LEU B CA 1
ATOM 3317 C C . LEU B 1 199 ? -6.116 -17.928 34.681 1.00 40.63 205 LEU B C 1
ATOM 3318 O O . LEU B 1 199 ? -7.252 -18.305 34.381 1.00 36.09 205 LEU B O 1
ATOM 3323 N N . GLY B 1 200 ? -5.204 -17.589 33.776 1.00 41.84 206 GLY B N 1
ATOM 3324 C CA . GLY B 1 200 ? -5.626 -17.435 32.394 1.00 44.09 206 GLY B CA 1
ATOM 3325 C C . GLY B 1 200 ? -6.684 -16.354 32.294 1.00 41.93 206 GLY B C 1
ATOM 3326 O O . GLY B 1 200 ? -6.622 -15.328 32.977 1.00 37.81 206 GLY B O 1
ATOM 3327 N N . GLU B 1 201 ? -7.690 -16.591 31.452 1.00 48.62 207 GLU B N 1
ATOM 3328 C CA . GLU B 1 201 ? -8.764 -15.618 31.295 1.00 40.03 207 GLU B CA 1
ATOM 3329 C C . GLU B 1 201 ? -9.927 -15.871 32.245 1.00 52.59 207 GLU B C 1
ATOM 3330 O O . GLU B 1 201 ? -10.489 -14.918 32.797 1.00 53.71 207 GLU B O 1
ATOM 3336 N N . SER B 1 202 ? -10.305 -17.137 32.452 1.00 40.98 208 SER B N 1
ATOM 3337 C CA . SER B 1 202 ? -11.449 -17.459 33.297 1.00 52.74 208 SER B CA 1
ATOM 3338 C C . SER B 1 202 ? -11.144 -18.534 34.336 1.00 43.55 208 SER B C 1
ATOM 3339 O O . SER B 1 202 ? -12.056 -18.955 35.059 1.00 41.46 208 SER B O 1
ATOM 3342 N N . GLY B 1 203 ? -9.899 -18.987 34.434 1.00 38.35 209 GLY B N 1
ATOM 3343 C CA . GLY B 1 203 ? -9.556 -20.046 35.360 1.00 35.53 209 GLY B CA 1
ATOM 3344 C C . GLY B 1 203 ? -9.474 -19.569 36.802 1.00 35.72 209 GLY B C 1
ATOM 3345 O O . GLY B 1 203 ? -9.693 -18.403 37.137 1.00 31.56 209 GLY B O 1
ATOM 3346 N N . TYR B 1 204 ? -9.144 -20.516 37.679 1.00 28.55 210 TYR B N 1
ATOM 3347 C CA . TYR B 1 204 ? -9.087 -20.246 39.111 1.00 27.40 210 TYR B CA 1
ATOM 3348 C C . TYR B 1 204 ? -8.138 -21.255 39.747 1.00 24.77 210 TYR B C 1
ATOM 3349 O O . TYR B 1 204 ? -7.681 -22.192 39.097 1.00 25.13 210 TYR B O 1
ATOM 3358 N N . LEU B 1 205 ? -7.847 -21.051 41.032 1.00 27.30 211 LEU B N 1
ATOM 3359 C CA . LEU B 1 205 ? -6.924 -21.916 41.758 1.00 26.36 211 LEU B CA 1
ATOM 3360 C C . LEU B 1 205 ? -7.631 -22.585 42.926 1.00 28.93 211 LEU B C 1
ATOM 3361 O O . LEU B 1 205 ? -8.424 -21.946 43.622 1.00 26.96 211 LEU B O 1
ATOM 3366 N N . MET B 1 206 ? -7.334 -23.865 43.140 1.00 23.52 212 MET B N 1
ATOM 3367 C CA . MET B 1 206 ? -7.603 -24.512 44.421 1.00 23.72 212 MET B CA 1
ATOM 3368 C C . MET B 1 206 ? -6.323 -24.558 45.252 1.00 25.43 212 MET B C 1
ATOM 3369 O O . MET B 1 206 ? -5.213 -24.624 44.725 1.00 23.36 212 MET B O 1
ATOM 3374 N N . LEU B 1 207 ? -6.481 -24.576 46.568 1.00 20.09 213 LEU B N 1
ATOM 3375 C CA . LEU B 1 207 ? -5.353 -24.730 47.470 1.00 19.16 213 LEU B CA 1
ATOM 3376 C C . LEU B 1 207 ? -5.568 -25.991 48.290 1.00 19.26 213 LEU B C 1
ATOM 3377 O O . LEU B 1 207 ? -6.649 -26.170 48.863 1.00 19.04 213 LEU B O 1
ATOM 3382 N N . MET B 1 208 ? -4.540 -26.852 48.342 1.00 17.22 214 MET B N 1
ATOM 3383 C CA . MET B 1 208 ? -4.649 -28.206 48.905 1.00 17.70 214 MET B CA 1
ATOM 3384 C C . MET B 1 208 ? -3.546 -28.490 49.909 1.00 17.41 214 MET B C 1
ATOM 3385 O O . MET B 1 208 ? -2.393 -28.148 49.674 1.00 18.14 214 MET B O 1
ATOM 3390 N N . GLU B 1 209 ? -3.878 -29.169 51.006 1.00 17.62 215 GLU B N 1
ATOM 3391 C CA . GLU B 1 209 ? -2.805 -29.815 51.754 1.00 18.79 215 GLU B CA 1
ATOM 3392 C C . GLU B 1 209 ? -2.357 -31.087 51.030 1.00 18.72 215 GLU B C 1
ATOM 3393 O O . GLU B 1 209 ? -3.089 -31.656 50.216 1.00 19.82 215 GLU B O 1
ATOM 3399 N N . LYS B 1 210 ? -1.129 -31.535 51.329 1.00 20.50 216 LYS B N 1
ATOM 3400 C CA . LYS B 1 210 ? -0.586 -32.709 50.641 1.00 23.70 216 LYS B CA 1
ATOM 3401 C C . LYS B 1 210 ? -1.362 -33.974 50.948 1.00 25.68 216 LYS B C 1
ATOM 3402 O O . LYS B 1 210 ? -1.347 -34.911 50.142 1.00 24.79 216 LYS B O 1
ATOM 3408 N N . ASN B 1 211 ? -1.998 -34.045 52.117 1.00 25.17 217 ASN B N 1
ATOM 3409 C CA . ASN B 1 211 ? -2.782 -35.208 52.497 1.00 23.33 217 ASN B CA 1
ATOM 3410 C C . ASN B 1 211 ? -4.169 -35.205 51.872 1.00 23.61 217 ASN B C 1
ATOM 3411 O O . ASN B 1 211 ? -4.994 -36.041 52.226 1.00 25.24 217 ASN B O 1
ATOM 3416 N N . GLY B 1 212 ? -4.451 -34.276 50.956 1.00 22.19 218 GLY B N 1
ATOM 3417 C CA . GLY B 1 212 ? -5.724 -34.275 50.273 1.00 21.45 218 GLY B CA 1
ATOM 3418 C C . GLY B 1 212 ? -6.793 -33.409 50.901 1.00 22.10 218 GLY B C 1
ATOM 3419 O O . GLY B 1 212 ? -7.894 -33.323 50.347 1.00 25.22 218 GLY B O 1
ATOM 3420 N N . THR B 1 213 ? -6.526 -32.788 52.050 1.00 18.97 219 THR B N 1
ATOM 3421 C CA . THR B 1 213 ? -7.516 -31.900 52.649 1.00 16.34 219 THR B CA 1
ATOM 3422 C C . THR B 1 213 ? -7.583 -30.604 51.852 1.00 16.56 219 THR B C 1
ATOM 3423 O O . THR B 1 213 ? -6.554 -29.968 51.615 1.00 18.59 219 THR B O 1
ATOM 3427 N N . VAL B 1 214 ? -8.792 -30.232 51.415 1.00 18.46 220 VAL B N 1
ATOM 3428 C CA . VAL B 1 214 ? -8.981 -28.977 50.680 1.00 17.83 220 VAL B CA 1
ATOM 3429 C C . VAL B 1 214 ? -8.837 -27.803 51.637 1.00 18.28 220 VAL B C 1
ATOM 3430 O O . VAL B 1 214 ? -9.485 -27.757 52.690 1.00 19.32 220 VAL B O 1
ATOM 3434 N N . LEU B 1 215 ? -7.987 -26.831 51.278 1.00 15.13 221 LEU B N 1
ATOM 3435 C CA . LEU B 1 215 ? -7.955 -25.592 52.051 1.00 13.89 221 LEU B CA 1
ATOM 3436 C C . LEU B 1 215 ? -8.878 -24.545 51.442 1.00 17.99 221 LEU B C 1
ATOM 3437 O O . LEU B 1 215 ? -9.629 -23.881 52.157 1.00 19.25 221 LEU B O 1
ATOM 3442 N N . VAL B 1 216 ? -8.783 -24.336 50.127 1.00 18.76 222 VAL B N 1
ATOM 3443 C CA . VAL B 1 216 ? -9.632 -23.367 49.444 1.00 22.59 222 VAL B CA 1
ATOM 3444 C C . VAL B 1 216 ? -10.120 -23.977 48.142 1.00 21.07 222 VAL B C 1
ATOM 3445 O O . VAL B 1 216 ? -9.314 -24.333 47.279 1.00 22.28 222 VAL B O 1
ATOM 3449 N N . ASP B 1 217 ? -11.437 -24.111 48.010 1.00 20.78 223 ASP B N 1
ATOM 3450 C CA . ASP B 1 217 ? -12.068 -24.215 46.700 1.00 26.58 223 ASP B CA 1
ATOM 3451 C C . ASP B 1 217 ? -12.893 -22.948 46.507 1.00 26.41 223 ASP B C 1
ATOM 3452 O O . ASP B 1 217 ? -13.983 -22.824 47.084 1.00 26.32 223 ASP B O 1
ATOM 3457 N N . PRO B 1 218 ? -12.436 -21.979 45.715 1.00 25.18 224 PRO B N 1
ATOM 3458 C CA . PRO B 1 218 ? -13.125 -20.678 45.708 1.00 27.42 224 PRO B CA 1
ATOM 3459 C C . PRO B 1 218 ? -14.465 -20.705 44.994 1.00 31.22 224 PRO B C 1
ATOM 3460 O O . PRO B 1 218 ? -15.282 -19.810 45.230 1.00 35.13 224 PRO B O 1
ATOM 3464 N N . LYS B 1 219 ? -14.718 -21.693 44.129 1.00 28.44 225 LYS B N 1
ATOM 3465 C CA . LYS B 1 219 ? -16.009 -21.775 43.447 1.00 33.27 225 LYS B CA 1
ATOM 3466 C C . LYS B 1 219 ? -17.035 -22.530 44.275 1.00 35.07 225 LYS B C 1
ATOM 3467 O O . LYS B 1 219 ? -18.224 -22.190 44.246 1.00 32.42 225 LYS B O 1
ATOM 3473 N N . GLN B 1 220 ? -16.595 -23.545 45.018 1.00 30.62 226 GLN B N 1
ATOM 3474 C CA . GLN B 1 220 ? -17.470 -24.372 45.850 1.00 31.65 226 GLN B CA 1
ATOM 3475 C C . GLN B 1 220 ? -16.861 -24.498 47.240 1.00 27.73 226 GLN B C 1
ATOM 3476 O O . GLN B 1 220 ? -16.346 -25.561 47.615 1.00 26.12 226 GLN B O 1
ATOM 3482 N N . PRO B 1 221 ? -16.911 -23.428 48.040 1.00 30.13 227 PRO B N 1
ATOM 3483 C CA . PRO B 1 221 ? -16.241 -23.462 49.354 1.00 27.91 227 PRO B CA 1
ATOM 3484 C C . PRO B 1 221 ? -16.844 -24.464 50.333 1.00 29.78 227 PRO B C 1
ATOM 3485 O O . PRO B 1 221 ? -16.256 -24.686 51.399 1.00 26.98 227 PRO B O 1
ATOM 3489 N N . GLU B 1 222 ? -17.969 -25.097 50.001 1.00 27.29 228 GLU B N 1
ATOM 3490 C CA . GLU B 1 222 ? -18.420 -26.237 50.794 1.00 31.21 228 GLU B CA 1
ATOM 3491 C C . GLU B 1 222 ? -17.397 -27.367 50.783 1.00 26.35 228 GLU B C 1
ATOM 3492 O O . GLU B 1 222 ? -17.399 -28.204 51.693 1.00 32.11 228 GLU B O 1
ATOM 3498 N N . HIS B 1 223 ? -16.495 -27.386 49.793 1.00 25.82 229 HIS B N 1
ATOM 3499 C CA . HIS B 1 223 ? -15.426 -28.376 49.755 1.00 25.43 229 HIS B CA 1
ATOM 3500 C C . HIS B 1 223 ? -14.317 -28.104 50.764 1.00 19.78 229 HIS B C 1
ATOM 3501 O O . HIS B 1 223 ? -13.509 -29.006 51.012 1.00 20.32 229 HIS B O 1
ATOM 3508 N N . ASN B 1 224 ? -14.249 -26.904 51.336 1.00 19.96 230 ASN B N 1
ATOM 3509 C CA . ASN B 1 224 ? -13.167 -26.594 52.265 1.00 22.13 230 ASN B CA 1
ATOM 3510 C C . ASN B 1 224 ? -13.172 -27.565 53.446 1.00 19.11 230 ASN B C 1
ATOM 3511 O O . ASN B 1 224 ? -14.228 -27.870 54.022 1.00 21.50 230 ASN B O 1
ATOM 3516 N N . PHE B 1 225 ? -11.979 -28.059 53.799 1.00 17.44 231 PHE B N 1
ATOM 3517 C CA . PHE B 1 225 ? -11.721 -28.998 54.886 1.00 18.62 231 PHE B CA 1
ATOM 3518 C C . PHE B 1 225 ? -12.283 -30.392 54.621 1.00 18.08 231 PHE B C 1
ATOM 3519 O O . PHE B 1 225 ? -12.283 -31.219 55.528 1.00 20.41 231 PHE B O 1
ATOM 3527 N N . LYS B 1 226 ? -12.753 -30.673 53.410 1.00 19.63 232 LYS B N 1
ATOM 3528 C CA . LYS B 1 226 ? -13.081 -32.035 53.004 1.00 21.79 232 LYS B CA 1
ATOM 3529 C C . LYS B 1 226 ? -11.867 -32.670 52.321 1.00 21.52 232 LYS B C 1
ATOM 3530 O O . LYS B 1 226 ? -10.891 -32.002 52.002 1.00 20.81 232 LYS B O 1
ATOM 3536 N N . LYS B 1 227 ? -11.941 -33.972 52.064 1.00 23.25 233 LYS B N 1
ATOM 3537 C CA . LYS B 1 227 ? -10.859 -34.660 51.372 1.00 17.90 233 LYS B CA 1
ATOM 3538 C C . LYS B 1 227 ? -11.166 -34.713 49.883 1.00 21.04 233 LYS B C 1
ATOM 3539 O O . LYS B 1 227 ? -12.267 -35.107 49.484 1.00 22.34 233 LYS B O 1
ATOM 3545 N N . LEU B 1 228 ? -10.178 -34.354 49.067 1.00 21.20 234 LEU B N 1
ATOM 3546 C CA . LEU B 1 228 ? -10.371 -34.304 47.619 1.00 19.44 234 LEU B CA 1
ATOM 3547 C C . LEU B 1 228 ? -10.958 -35.609 47.073 1.00 24.61 234 LEU B C 1
ATOM 3548 O O . LEU B 1 228 ? -11.932 -35.601 46.309 1.00 25.54 234 LEU B O 1
ATOM 3553 N N . GLY B 1 229 ? -10.383 -36.743 47.470 1.00 21.96 235 GLY B N 1
ATOM 3554 C CA . GLY B 1 229 ? -10.816 -38.016 46.924 1.00 23.13 235 GLY B CA 1
ATOM 3555 C C . GLY B 1 229 ? -12.235 -38.391 47.295 1.00 27.49 235 GLY B C 1
ATOM 3556 O O . GLY B 1 229 ? -12.816 -39.283 46.667 1.00 29.36 235 GLY B O 1
ATOM 3557 N N . GLU B 1 230 ? -12.810 -37.721 48.289 1.00 21.28 236 GLU B N 1
ATOM 3558 C CA . GLU B 1 230 ? -14.165 -38.017 48.726 1.00 21.27 236 GLU B CA 1
ATOM 3559 C C . GLU B 1 230 ? -15.185 -37.077 48.114 1.00 29.58 236 GLU B C 1
ATOM 3560 O O . GLU B 1 230 ? -16.369 -37.193 48.421 1.00 30.08 236 GLU B O 1
ATOM 3566 N N . LEU B 1 231 ? -14.757 -36.142 47.259 1.00 22.52 237 LEU B N 1
ATOM 3567 C CA . LEU B 1 231 ? -15.691 -35.186 46.682 1.00 21.72 237 LEU B CA 1
ATOM 3568 C C . LEU B 1 231 ? -16.384 -35.727 45.437 1.00 33.84 237 LEU B C 1
ATOM 3569 O O . LEU B 1 231 ? -17.297 -35.073 44.922 1.00 40.40 237 LEU B O 1
ATOM 3574 N N . GLY B 1 232 ? -15.974 -36.895 44.949 1.00 27.76 238 GLY B N 1
ATOM 3575 C CA . GLY B 1 232 ? -16.606 -37.495 43.783 1.00 46.82 238 GLY B CA 1
ATOM 3576 C C . GLY B 1 232 ? -16.356 -36.690 42.520 1.00 51.06 238 GLY B C 1
ATOM 3577 O O . GLY B 1 232 ? -15.382 -35.937 42.408 1.00 47.99 238 GLY B O 1
ATOM 3578 N N . ASP B 1 233 ? -17.269 -36.848 41.558 1.00 67.10 239 ASP B N 1
ATOM 3579 C CA . ASP B 1 233 ? -17.283 -36.098 40.289 1.00 63.71 239 ASP B CA 1
ATOM 3580 C C . ASP B 1 233 ? -15.878 -36.169 39.695 1.00 57.38 239 ASP B C 1
ATOM 3581 O O . ASP B 1 233 ? -15.279 -37.255 39.684 1.00 57.93 239 ASP B O 1
ATOM 3586 N N . GLY B 1 234 ? -15.311 -35.064 39.223 1.00 46.78 240 GLY B N 1
ATOM 3587 C CA . GLY B 1 234 ? -13.936 -35.091 38.779 1.00 46.81 240 GLY B CA 1
ATOM 3588 C C . GLY B 1 234 ? -12.906 -34.856 39.851 1.00 46.85 240 GLY B C 1
ATOM 3589 O O . GLY B 1 234 ? -11.721 -35.105 39.614 1.00 51.74 240 GLY B O 1
ATOM 3590 N N . PHE B 1 235 ? -13.324 -34.395 41.037 1.00 43.00 241 PHE B N 1
ATOM 3591 C CA . PHE B 1 235 ? -12.355 -33.994 42.054 1.00 40.90 241 PHE B CA 1
ATOM 3592 C C . PHE B 1 235 ? -11.527 -35.175 42.535 1.00 43.63 241 PHE B C 1
ATOM 3593 O O . PHE B 1 235 ? -10.334 -35.030 42.821 1.00 39.85 241 PHE B O 1
ATOM 3601 N N . ALA B 1 236 ? -12.143 -36.352 42.645 1.00 32.20 242 ALA B N 1
ATOM 3602 C CA . ALA B 1 236 ? -11.380 -37.544 42.987 1.00 39.37 242 ALA B CA 1
ATOM 3603 C C . ALA B 1 236 ? -10.231 -37.772 42.015 1.00 40.10 242 ALA B C 1
ATOM 3604 O O . ALA B 1 236 ? -9.170 -38.263 42.418 1.00 43.37 242 ALA B O 1
ATOM 3606 N N . GLU B 1 237 ? -10.420 -37.423 40.735 1.00 43.32 243 GLU B N 1
ATOM 3607 C CA . GLU B 1 237 ? -9.356 -37.606 39.752 1.00 42.42 243 GLU B CA 1
ATOM 3608 C C . GLU B 1 237 ? -8.148 -36.729 40.062 1.00 43.18 243 GLU B C 1
ATOM 3609 O O . GLU B 1 237 ? -7.009 -37.131 39.804 1.00 41.15 243 GLU B O 1
ATOM 3611 N N . LEU B 1 238 ? -8.369 -35.540 40.633 1.00 35.86 244 LEU B N 1
ATOM 3612 C CA . LEU B 1 238 ? -7.242 -34.712 41.048 1.00 28.50 244 LEU B CA 1
ATOM 3613 C C . LEU B 1 238 ? -6.491 -35.317 42.222 1.00 32.63 244 LEU B C 1
ATOM 3614 O O . LEU B 1 238 ? -5.310 -35.012 42.411 1.00 34.12 244 LEU B O 1
ATOM 3619 N N . ALA B 1 239 ? -7.153 -36.172 43.004 1.00 30.50 245 ALA B N 1
ATOM 3620 C CA . ALA B 1 239 ? -6.600 -36.633 44.272 1.00 30.90 245 ALA B CA 1
ATOM 3621 C C . ALA B 1 239 ? -5.399 -37.549 44.108 1.00 34.32 245 ALA B C 1
ATOM 3622 O O . ALA B 1 239 ? -4.670 -37.755 45.081 1.00 37.51 245 ALA B O 1
ATOM 3624 N N . LYS B 1 240 ? -5.177 -38.113 42.920 1.00 36.13 246 LYS B N 1
ATOM 3625 C CA . LYS B 1 240 ? -4.109 -39.082 42.730 1.00 46.86 246 LYS B CA 1
ATOM 3626 C C . LYS B 1 240 ? -2.877 -38.489 42.052 1.00 46.72 246 LYS B C 1
ATOM 3627 O O . LYS B 1 240 ? -1.922 -39.225 41.781 1.00 51.19 246 LYS B O 1
ATOM 3629 N N . THR B 1 241 ? -2.857 -37.182 41.798 1.00 38.11 247 THR B N 1
ATOM 3630 C CA . THR B 1 241 ? -1.768 -36.543 41.065 1.00 40.16 247 THR B CA 1
ATOM 3631 C C . THR B 1 241 ? -0.979 -35.624 41.986 1.00 38.25 247 THR B C 1
ATOM 3632 O O . THR B 1 241 ? -1.518 -34.633 42.485 1.00 36.25 247 THR B O 1
ATOM 3636 N N . GLY B 1 242 ? 0.309 -35.933 42.176 1.00 38.73 248 GLY B N 1
ATOM 3637 C CA . GLY B 1 242 ? 1.151 -35.124 43.042 1.00 37.10 248 GLY B CA 1
ATOM 3638 C C . GLY B 1 242 ? 1.765 -33.915 42.375 1.00 44.90 248 GLY B C 1
ATOM 3639 O O . GLY B 1 242 ? 2.193 -32.988 43.073 1.00 36.78 248 GLY B O 1
ATOM 3640 N N . SER B 1 243 ? 1.831 -33.904 41.044 1.00 29.02 249 SER B N 1
ATOM 3641 C CA . SER B 1 243 ? 2.345 -32.748 40.319 1.00 31.97 249 SER B CA 1
ATOM 3642 C C . SER B 1 243 ? 2.015 -32.905 38.844 1.00 36.62 249 SER B C 1
ATOM 3643 O O . SER B 1 243 ? 1.908 -34.026 38.337 1.00 35.90 249 SER B O 1
ATOM 3646 N N . GLY B 1 244 ? 1.863 -31.774 38.169 1.00 30.59 250 GLY B N 1
ATOM 3647 C CA . GLY B 1 244 ? 1.740 -31.775 36.727 1.00 33.25 250 GLY B CA 1
ATOM 3648 C C . GLY B 1 244 ? 0.309 -31.844 36.232 1.00 37.78 250 GLY B C 1
ATOM 3649 O O . GLY B 1 244 ? -0.671 -31.600 36.951 1.00 30.99 250 GLY B O 1
ATOM 3650 N N . LEU B 1 245 ? 0.202 -32.222 34.961 1.00 36.72 251 LEU B N 1
ATOM 3651 C CA . LEU B 1 245 ? -1.052 -32.114 34.231 1.00 33.38 251 LEU B CA 1
ATOM 3652 C C . LEU B 1 245 ? -2.044 -33.190 34.640 1.00 31.12 251 LEU B C 1
ATOM 3653 O O . LEU B 1 245 ? -1.674 -34.333 34.922 1.00 34.44 251 LEU B O 1
ATOM 3658 N N . VAL B 1 246 ? -3.317 -32.804 34.695 1.00 35.88 252 VAL B N 1
ATOM 3659 C CA . VAL B 1 246 ? -4.437 -33.736 34.781 1.00 33.05 252 VAL B CA 1
ATOM 3660 C C . VAL B 1 246 ? -5.505 -33.232 33.824 1.00 40.21 252 VAL B C 1
ATOM 3661 O O . VAL B 1 246 ? -5.831 -32.041 33.831 1.00 33.58 252 VAL B O 1
ATOM 3665 N N . GLU B 1 247 ? -6.044 -34.119 32.997 1.00 36.65 253 GLU B N 1
ATOM 3666 C CA . GLU B 1 247 ? -7.206 -33.801 32.179 1.00 39.19 253 GLU B CA 1
ATOM 3667 C C . GLU B 1 247 ? -8.411 -34.501 32.786 1.00 41.84 253 GLU B C 1
ATOM 3668 O O . GLU B 1 247 ? -8.353 -35.699 33.087 1.00 42.74 253 GLU B O 1
ATOM 3674 N N . LEU B 1 248 ? -9.490 -33.755 32.997 1.00 36.76 254 LEU B N 1
ATOM 3675 C CA . LEU B 1 248 ? -10.599 -34.311 33.757 1.00 36.62 254 LEU B CA 1
ATOM 3676 C C . LEU B 1 248 ? -11.872 -33.544 33.440 1.00 39.02 254 LEU B C 1
ATOM 3677 O O . LEU B 1 248 ? -11.844 -32.452 32.864 1.00 42.71 254 LEU B O 1
ATOM 3682 N N . THR B 1 249 ? -12.996 -34.136 33.832 1.00 38.95 255 THR B N 1
ATOM 3683 C CA . THR B 1 249 ? -14.302 -33.502 33.738 1.00 41.28 255 THR B CA 1
ATOM 3684 C C . THR B 1 249 ? -14.728 -33.073 35.132 1.00 42.02 255 THR B C 1
ATOM 3685 O O . THR B 1 249 ? -14.911 -33.914 36.015 1.00 44.46 255 THR B O 1
ATOM 3689 N N . LEU B 1 250 ? -14.884 -31.772 35.323 1.00 40.78 256 LEU B N 1
ATOM 3690 C CA . LEU B 1 250 ? -15.239 -31.194 36.611 1.00 46.04 256 LEU B CA 1
ATOM 3691 C C . LEU B 1 250 ? -16.621 -30.571 36.484 1.00 49.36 256 LEU B C 1
ATOM 3692 O O . LEU B 1 250 ? -16.801 -29.601 35.737 1.00 50.31 256 LEU B O 1
ATOM 3697 N N . ASN B 1 251 ? -17.589 -31.123 37.216 1.00 49.73 257 ASN B N 1
ATOM 3698 C CA . ASN B 1 251 ? -18.962 -30.616 37.216 1.00 50.97 257 ASN B CA 1
ATOM 3699 C C . ASN B 1 251 ? -19.551 -30.623 35.807 1.00 48.15 257 ASN B C 1
ATOM 3700 O O . ASN B 1 251 ? -20.260 -29.697 35.410 1.00 54.92 257 ASN B O 1
ATOM 3705 N N . GLY B 1 252 ? -19.242 -31.669 35.041 1.00 47.24 258 GLY B N 1
ATOM 3706 C CA . GLY B 1 252 ? -19.779 -31.828 33.704 1.00 53.64 258 GLY B CA 1
ATOM 3707 C C . GLY B 1 252 ? -19.082 -31.040 32.612 1.00 53.96 258 GLY B C 1
ATOM 3708 O O . GLY B 1 252 ? -19.539 -31.075 31.462 1.00 52.77 258 GLY B O 1
ATOM 3709 N N . GLU B 1 253 ? -17.998 -30.334 32.9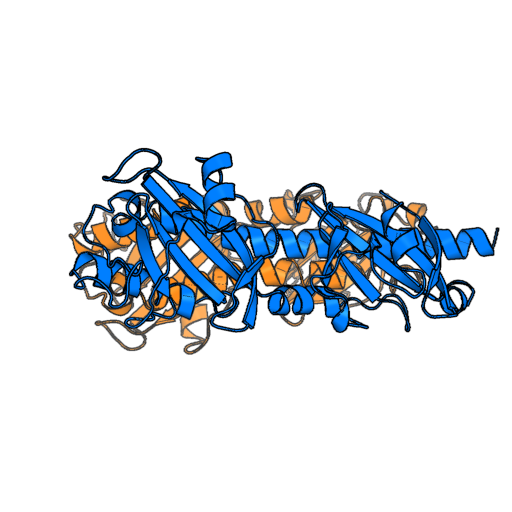22 1.00 47.27 259 GLU B N 1
ATOM 3710 C CA . GLU B 1 253 ? -17.252 -29.555 31.941 1.00 46.99 259 GLU B CA 1
ATOM 3711 C C . GLU B 1 253 ? -15.817 -30.060 31.879 1.00 51.14 259 GLU B C 1
ATOM 3712 O O . GLU B 1 253 ? -15.191 -30.288 32.920 1.00 44.70 259 GLU B O 1
ATOM 3718 N N . ARG B 1 254 ? -15.298 -30.231 30.664 1.00 36.88 260 ARG B N 1
ATOM 3719 C CA . ARG B 1 254 ? -13.922 -30.676 30.491 1.00 39.03 260 ARG B CA 1
ATOM 3720 C C . ARG B 1 254 ? -12.957 -29.597 30.970 1.00 48.94 260 ARG B C 1
ATOM 3721 O O . ARG B 1 254 ? -13.063 -28.431 30.574 1.0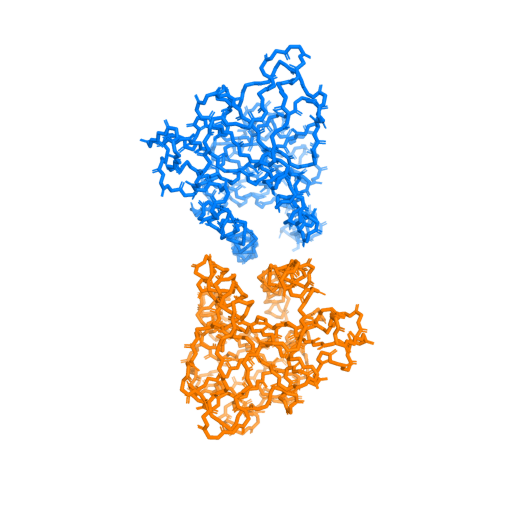0 40.73 260 ARG B O 1
ATOM 3723 N N . TYR B 1 255 ? -12.005 -29.993 31.816 1.00 42.51 261 TYR B N 1
ATOM 3724 C CA . TYR B 1 255 ? -11.077 -29.063 32.441 1.00 36.66 261 TYR B CA 1
ATOM 3725 C C . TYR B 1 255 ? -9.647 -29.556 32.278 1.00 29.84 261 TYR B C 1
ATOM 3726 O O . TYR B 1 255 ? -9.396 -30.759 32.159 1.00 37.97 261 TYR B O 1
ATOM 3735 N N . MET B 1 256 ? -8.705 -28.616 32.269 1.00 30.89 262 MET B N 1
ATOM 3736 C CA . MET B 1 256 ? -7.295 -28.948 32.412 1.00 28.64 262 MET B CA 1
ATOM 3737 C C . MET B 1 256 ? -6.785 -28.398 33.742 1.00 31.00 262 MET B C 1
ATOM 3738 O O . MET B 1 256 ? -7.137 -27.281 34.139 1.00 30.90 262 MET B O 1
ATOM 3743 N N . ALA B 1 257 ? -5.973 -29.195 34.431 1.00 30.93 263 ALA B N 1
ATOM 3744 C CA . ALA B 1 257 ? -5.476 -28.862 35.761 1.00 28.17 263 ALA B CA 1
ATOM 3745 C C . ALA B 1 257 ? -3.962 -28.992 35.787 1.00 35.35 263 ALA B C 1
ATOM 3746 O O . ALA B 1 257 ? -3.394 -29.899 35.171 1.00 31.70 263 ALA B O 1
ATOM 3748 N N . ASN B 1 258 ? -3.308 -28.084 36.501 1.00 28.97 264 ASN B N 1
ATOM 3749 C CA . ASN B 1 258 ? -1.875 -28.162 36.744 1.00 22.77 264 ASN B CA 1
ATOM 3750 C C . ASN B 1 258 ? -1.678 -28.199 38.256 1.00 29.47 264 ASN B C 1
ATOM 3751 O O . ASN B 1 258 ? -1.994 -27.223 38.945 1.00 25.56 264 ASN B O 1
ATOM 3756 N N . VAL B 1 259 ? -1.199 -29.326 38.775 1.00 25.05 265 VAL B N 1
ATOM 3757 C CA . VAL B 1 259 ? -0.936 -29.459 40.207 1.00 23.26 265 VAL B CA 1
ATOM 3758 C C . VAL B 1 259 ? 0.474 -28.943 40.477 1.00 25.63 265 VAL B C 1
ATOM 3759 O O . VAL B 1 259 ? 1.458 -29.500 39.980 1.00 27.26 265 VAL B O 1
ATOM 3763 N N . TYR B 1 260 ? 0.569 -27.878 41.263 1.00 23.04 266 TYR B N 1
ATOM 3764 C CA . TYR B 1 260 ? 1.819 -27.139 41.454 1.00 21.67 266 TYR B CA 1
ATOM 3765 C C . TYR B 1 260 ? 2.221 -27.156 42.924 1.00 21.83 266 TYR B C 1
ATOM 3766 O O . TYR B 1 260 ? 1.604 -26.442 43.740 1.00 24.76 266 TYR B O 1
ATOM 3775 N N . PRO B 1 261 ? 3.235 -27.927 43.312 1.00 21.49 267 PRO B N 1
ATOM 3776 C CA . PRO B 1 261 ? 3.656 -27.937 44.721 1.00 23.29 267 PRO B CA 1
ATOM 3777 C C . PRO B 1 261 ? 4.378 -26.656 45.113 1.00 21.09 267 PRO B C 1
ATOM 3778 O O . PRO B 1 261 ? 5.239 -26.148 44.383 1.00 23.79 267 PRO B O 1
ATOM 3782 N N . SER B 1 262 ? 4.028 -26.141 46.302 1.00 21.76 268 SER B N 1
ATOM 3783 C CA . SER B 1 262 ? 4.748 -25.043 46.945 1.00 25.17 268 SER B CA 1
ATOM 3784 C C . SER B 1 262 ? 5.725 -25.639 47.945 1.00 30.58 268 SER B C 1
ATOM 3785 O O . SER B 1 262 ? 5.311 -26.192 48.967 1.00 30.38 268 SER B O 1
ATOM 3788 N N . GLU B 1 263 ? 7.016 -25.529 47.658 1.00 26.84 269 GLU B N 1
ATOM 3789 C CA . GLU B 1 263 ? 8.005 -26.007 48.619 1.00 30.33 269 GLU B CA 1
ATOM 3790 C C . GLU B 1 263 ? 7.918 -25.233 49.932 1.00 33.00 269 GLU B C 1
ATOM 3791 O O . GLU B 1 263 ? 7.912 -25.831 51.015 1.00 39.49 269 GLU B O 1
ATOM 3797 N N . GLN B 1 264 ? 7.823 -23.898 49.853 1.00 31.55 270 GLN B N 1
ATOM 3798 C CA . GLN B 1 264 ? 7.866 -23.080 51.060 1.00 26.86 270 GLN B CA 1
ATOM 3799 C C . GLN B 1 264 ? 6.575 -23.147 51.871 1.00 29.04 270 GLN B C 1
ATOM 3800 O O . GLN B 1 264 ? 6.629 -23.076 53.102 1.00 30.78 270 GLN B O 1
ATOM 3806 N N . LEU B 1 265 ? 5.411 -23.266 51.232 1.00 23.53 271 LEU B N 1
ATOM 3807 C CA . LEU B 1 265 ? 4.173 -23.357 52.011 1.00 22.46 271 LEU B CA 1
ATOM 3808 C C . LEU B 1 265 ? 3.793 -24.784 52.362 1.00 23.11 271 LEU B C 1
ATOM 3809 O O . LEU B 1 265 ? 2.933 -24.987 53.232 1.00 24.19 271 LEU B O 1
ATOM 3814 N N . GLY B 1 266 ? 4.377 -25.771 51.694 1.00 22.67 272 GLY B N 1
ATOM 3815 C CA . GLY B 1 266 ? 4.028 -27.152 51.972 1.00 24.68 272 GLY B CA 1
ATOM 3816 C C . GLY B 1 266 ? 2.649 -27.570 51.507 1.00 24.89 272 GLY B C 1
ATOM 3817 O O . GLY B 1 266 ? 2.142 -28.600 51.955 1.00 27.18 272 GLY B O 1
ATOM 3818 N N . TRP B 1 267 ? 2.033 -26.794 50.620 1.00 20.08 273 TRP B N 1
ATOM 3819 C CA . TRP B 1 267 ? 0.709 -27.030 50.059 1.00 15.38 273 TRP B CA 1
ATOM 3820 C C . TRP B 1 267 ? 0.846 -27.220 48.552 1.00 20.66 273 TRP B C 1
ATOM 3821 O O . TRP B 1 267 ? 1.881 -26.900 47.965 1.00 22.99 273 TRP B O 1
ATOM 3832 N N . ASN B 1 268 ? -0.213 -27.717 47.916 1.00 20.77 274 ASN B N 1
ATOM 3833 C CA . ASN B 1 268 ? -0.287 -27.752 46.456 1.00 18.49 274 ASN B CA 1
ATOM 3834 C C . ASN B 1 268 ? -1.283 -26.710 45.983 1.00 20.29 274 ASN B C 1
ATOM 3835 O O . ASN B 1 268 ? -2.373 -26.597 46.546 1.00 20.57 274 ASN B O 1
ATOM 3840 N N . PHE B 1 269 ? -0.908 -25.950 44.955 1.00 19.73 275 PHE B N 1
ATOM 3841 C CA . PHE B 1 269 ? -1.870 -25.170 44.190 1.00 21.81 275 PHE B CA 1
ATOM 3842 C C . PHE B 1 269 ? -2.356 -26.043 43.045 1.00 27.08 275 PHE B C 1
ATOM 3843 O O . PHE B 1 269 ? -1.573 -26.790 42.456 1.00 30.30 275 PHE B O 1
ATOM 3851 N N . ILE B 1 270 ? -3.640 -25.967 42.730 1.00 21.26 276 ILE B N 1
ATOM 3852 C CA . ILE B 1 270 ? -4.147 -26.638 41.536 1.00 20.00 276 ILE B CA 1
ATOM 3853 C C . ILE B 1 270 ? -4.731 -25.567 40.641 1.00 24.05 276 ILE B C 1
ATOM 3854 O O . ILE B 1 270 ? -5.723 -24.925 41.003 1.00 24.23 276 ILE B O 1
ATOM 3859 N N . GLY B 1 271 ? -4.094 -25.337 39.491 1.00 24.39 277 GLY B N 1
ATOM 3860 C CA . GLY B 1 271 ? -4.600 -24.375 38.532 1.00 27.60 277 GLY B CA 1
ATOM 3861 C C . GLY B 1 271 ? -5.561 -25.068 37.592 1.00 23.97 277 GLY B C 1
ATOM 3862 O O . GLY B 1 271 ? -5.247 -26.124 37.041 1.00 31.27 277 GLY B O 1
ATOM 3863 N N . LEU B 1 272 ? -6.754 -24.493 37.443 1.00 25.11 278 LEU B N 1
ATOM 3864 C CA . LEU B 1 272 ? -7.819 -25.093 36.648 1.00 29.73 278 LEU B CA 1
ATOM 3865 C C . LEU B 1 272 ? -8.276 -24.112 35.579 1.00 27.21 278 LEU B C 1
ATOM 3866 O O . LEU B 1 272 ? -8.675 -22.986 35.897 1.00 26.65 278 LEU B O 1
ATOM 3871 N N . ILE B 1 273 ? -8.236 -24.550 34.323 1.00 30.87 279 ILE B N 1
ATOM 3872 C CA . ILE B 1 273 ? -8.697 -23.757 33.185 1.00 37.05 279 ILE B CA 1
ATOM 3873 C C . ILE B 1 273 ? -9.536 -24.658 32.290 1.00 31.63 279 ILE B C 1
ATOM 3874 O O . ILE B 1 273 ? -9.147 -25.798 32.017 1.00 31.95 279 ILE B O 1
ATOM 3879 N N . LYS B 1 274 ? -10.702 -24.170 31.869 1.00 34.95 280 LYS B N 1
ATOM 3880 C CA . LYS B 1 274 ? -11.580 -24.984 31.038 1.00 36.44 280 LYS B CA 1
ATOM 3881 C C . LYS B 1 274 ? -10.873 -25.329 29.736 1.00 38.24 280 LYS B C 1
ATOM 3882 O O . LYS B 1 274 ? -10.158 -24.504 29.169 1.00 38.28 280 LYS B O 1
ATOM 3884 N N . GLN B 1 275 ? -11.056 -26.564 29.264 1.00 40.12 281 GLN B N 1
ATOM 3885 C CA . GLN B 1 275 ? -10.308 -26.976 28.082 1.00 49.72 281 GLN B CA 1
ATOM 3886 C C . GLN B 1 275 ? -10.752 -26.219 26.833 1.00 51.50 281 GLN B C 1
ATOM 3887 O O . GLN B 1 275 ? -9.950 -26.054 25.905 1.00 52.77 281 GLN B O 1
ATOM 3893 N N . ASP B 1 276 ? -11.999 -25.740 26.796 1.00 50.07 282 ASP B N 1
ATOM 3894 C CA . ASP B 1 276 ? -12.406 -24.842 25.721 1.00 52.98 282 ASP B CA 1
ATOM 3895 C C . ASP B 1 276 ? -11.461 -23.652 25.628 1.00 55.51 282 ASP B C 1
ATOM 3896 O O . ASP B 1 276 ? -10.989 -23.299 24.540 1.00 61.70 282 ASP B O 1
ATOM 3901 N N . GLU B 1 277 ? -11.160 -23.028 26.770 1.00 46.89 283 GLU B N 1
ATOM 3902 C CA . GLU B 1 277 ? -10.297 -21.852 26.771 1.00 48.71 283 GLU B CA 1
ATOM 3903 C C . GLU B 1 277 ? -8.876 -22.206 26.356 1.00 47.71 283 GLU B C 1
ATOM 3904 O O . GLU B 1 277 ? -8.218 -21.428 25.658 1.00 56.08 283 GLU B O 1
ATOM 3910 N N . VAL B 1 278 ? -8.383 -23.376 26.771 1.00 47.42 284 VAL B N 1
ATOM 3911 C CA . VAL B 1 278 ? -7.021 -23.761 26.409 1.00 46.80 284 VAL B CA 1
ATOM 3912 C C . VAL B 1 278 ? -6.900 -23.935 24.900 1.00 57.50 284 VAL B C 1
ATOM 3913 O O . VAL B 1 278 ? -5.902 -23.533 24.288 1.00 57.38 284 VAL B O 1
ATOM 3917 N N . MET B 1 279 ? -7.912 -24.521 24.275 1.00 51.51 285 MET B N 1
ATOM 3918 C CA . MET B 1 279 ? -7.888 -24.700 22.832 1.00 53.53 285 MET B CA 1
ATOM 3919 C C . MET B 1 279 ? -8.966 -23.869 22.149 1.00 49.85 285 MET B C 1
ATOM 3920 O O . MET B 1 279 ? -8.750 -22.704 21.824 1.00 55.08 285 MET B O 1
#